Protein AF-0000000068965332 (afdb_homodimer)

Radius of gyration: 24.89 Å; Cα contacts (8 Å, |Δi|>4): 1443; chains: 2; bounding box: 61×66×58 Å

pLDDT: mean 93.75, std 7.75, range [52.09, 98.81]

Secondary structure (DSSP, 8-state):
--TT-EEEEEEE-SSEEEEEEEESSTT-EEEEEEEE--S-HHHHHHHHHHHHHHHT--EEEEEEEE-S-B---TTSTTTTBB-S-S-GGGTT-BHHHHHHHH-TTS-EEEEEHHHHHHHHHHHHSTTTTTT--EEEEEEESSSEEEEEEETTEE--SSS---GGG-B-PPPTT-TT------BTTTBSBHHHHHSHHHHHHHHTS-GGGGGGS-TTSTHHHHHHHHHHHHHHHHHHHT--S-EEEESSGGGSHHHHHHHHHHHHHHHTTSS---TT-EEE---SS-HHHHHHHHHHHHHHHHHH-/--TT-EEEEEEE-SSEEEEEEEESSTT-EEEEEEEE--S-HHHHHHHHHHHHHHHT--EEEEEEEE-S-B---TTSTTTTBB-S-S-GGGTT-BHHHHHHHH-TTS-EEEEEHHHHHHHHHHHTSTTTTTT--EEEEEEESSSEEEEEEETTEE--SSS---GGG-B-PPPTT-TT-----SBTTTBSBHHHHHSHHHHHHHHTS-GGGGGGS-TTSTHHHHHHHHHHHHHHHHHHHT--S-EEEESSGGGSHHHHHHHHHHHHHHHTTSS---TT-EEE---SS-HHHHHHHHHHHHHHHHHH-

InterPro domains:
  IPR000600 ROK family [PF00480] (8-293)
  IPR043129 ATPase, nucleotide binding domain [SSF53067] (5-298)
  IPR049874 ROK, conserved site [PS01125] (140-165)
  IPR051804 Carbohydrate Metabolism Regulated Kinase/Isomerase [PTHR42742] (5-301)

Nearest PDB structures (foldseek):
  1xc3-assembly1_A  TM=9.466E-01  e=2.696E-33  Bacillus subtilis
  5f7q-assembly1_J  TM=7.706E-01  e=1.498E-18  Listeria monocytogenes EGD-e
  5f7q-assembly1_C  TM=7.614E-01  e=4.930E-18  Listeria monocytogenes EGD-e
  2gup-assembly1_A-2  TM=7.702E-01  e=6.778E-17  Streptococcus pneumoniae TIGR4
  6q26-assembly2_D  TM=7.406E-01  e=1.983E-13  Staphylococcus aureus

Foldseek 3Di:
DPQAAKAWFWLAEPFKIKIFIAGNALQRTPDMDMDTDDLAPLVVVVVNVVVVVVVVHDHQAFFYAYAADAACPPPDPLHQFHDDDPSVNRHRHRPCVSVCVVVVRHQYFYDHLQQLLQLLCCDPWVVDPVPFQWEWEWEAEQFIDIWIGHNSHTDADSGHDPLQQAADDQDPVPPPPPQQFDPPVRRHRLRRCQHLNNLCVSVVHDSVCVVVPDPPDCSLLNNLLSLLRSVLVCCVPVNGLAYEYHYDSCVDPVNQVSVVVNNCVVCVPVDDHDPRRYYYIGRPVDSSSSSRSVSGVVSSVVVVD/DPQAAKAWFWLAEPFKIKIFIAGNALQRTPDMDIDTDDLAPLVVVVVNVVVVVVVVHDHQAFFYAHAADAACPPPDPLHQFHDDDPSVNRHRDRPCVSVCVVVVRHQYFYDHLQQLLQLLCCDPWVVDPVPFQWEKEWEAEQFIDIWIGHNSHTDADSGHDPLQQAADDADPVPPPPPQQFDPPVRRHRLRRCQHLNNLCVSVVHDSVCVVVPDPPDCSLLNNLLSLLRSVLVCCVPVNGLAYEYHYDSCVDPNNQVSVVVNNCVVCVPVDDHDPRRYYYIGRPVDSSSSSRSVSGVVSSVVVVD

Solvent-accessible surface area (backbone atoms only — not comparable to full-atom values): 30374 Å² total; per-residue (Å²): 121,63,74,73,45,29,31,27,15,30,22,38,42,85,58,43,29,35,34,36,37,19,44,58,37,48,81,41,62,78,47,70,48,76,46,67,43,57,73,38,54,67,61,39,53,45,52,45,51,52,50,49,61,70,68,71,57,74,52,60,11,33,5,34,7,23,61,67,49,49,36,72,46,80,89,42,94,51,39,40,15,27,38,82,51,91,51,73,57,42,43,62,36,44,52,47,61,56,50,40,71,76,35,78,88,37,40,68,24,74,45,38,29,38,30,20,19,12,50,26,30,42,64,70,21,76,25,41,93,63,83,58,43,21,22,33,20,35,34,26,31,79,44,35,44,35,7,42,22,43,78,74,34,66,53,58,35,68,36,58,40,46,44,22,61,32,55,46,56,72,69,68,94,36,87,70,61,70,73,60,43,64,33,90,71,62,22,48,12,39,26,9,55,50,6,43,51,23,46,18,58,76,70,71,48,58,60,87,50,53,85,70,56,58,88,80,43,68,65,48,52,52,34,9,39,48,52,5,48,50,49,36,38,44,44,27,46,53,11,42,63,32,36,30,40,32,54,69,59,53,68,40,80,66,33,56,60,33,19,49,52,35,21,50,62,64,45,44,74,74,63,92,72,63,87,74,32,67,40,66,66,61,47,86,88,32,43,38,50,34,4,3,21,42,36,6,54,49,27,40,53,60,68,73,99,120,62,74,74,44,28,31,28,16,30,21,38,43,86,60,42,29,36,34,34,37,19,43,56,36,47,81,43,62,79,45,72,49,76,48,66,42,55,72,39,54,66,60,38,52,47,52,45,51,53,50,48,60,70,69,72,56,73,54,59,11,32,5,34,7,24,62,66,47,49,35,74,45,79,88,42,94,52,40,40,16,26,39,80,49,90,52,70,59,44,44,62,37,47,52,47,61,55,53,40,71,77,35,77,87,39,40,68,24,73,45,39,30,37,30,21,20,14,50,26,31,40,65,70,23,77,25,40,92,63,82,60,44,22,22,32,20,36,35,27,31,78,45,33,45,34,7,42,22,43,78,73,33,68,54,57,37,66,35,58,39,46,43,21,62,32,55,46,56,72,69,68,93,34,86,68,61,71,73,59,43,63,34,89,68,63,22,47,12,39,26,10,53,48,6,43,52,22,48,18,58,75,69,71,47,58,60,88,53,51,83,71,56,59,87,82,43,67,64,47,53,53,32,10,38,47,52,5,50,50,49,35,39,45,44,27,46,53,12,43,62,32,37,31,38,32,52,68,58,53,67,40,81,66,33,57,60,34,19,50,52,34,21,51,63,64,45,45,75,74,63,91,72,63,88,75,35,68,39,65,64,63,47,86,88,34,42,36,48,31,3,2,21,42,36,6,53,50,27,40,53,59,67,77,100

Sequence (610 aa):
MPSEMAFGGIEAGGTTFVASLAVGDPTNVVDYKRFPTTSSPEETYQTALDWFAQTGKPIGALGIATFGPVCLNRASASYGQIGATPKKGWRQYNILSFLSSKLPNVPIGIDTDVNAAALAELQYGTGRGANLHSLAYITVGTGVGVGLCVDGKSLIGMSHAEAGHIRVPRHESDPKDTFQGVCPSHGDCVEGLASATAIAARLSIHESALPAVPDSDPVWDLVGYYLGQLCASICLMVSPERIVLGGGVPQRACLLASVEKHFVASINGYVDVPSGYIRKSALSVGPGVVGSQEVAYRAYHSKQGMPSEMAFGGIEAGGTTFVASLAVGDPTNVVDYKRFPTTSSPEETYQTALDWFAQTGKPIGALGIATFGPVCLNRASASYGQIGATPKKGWRQYNILSFLSSKLPNVPIGIDTDVNAAALAELQYGTGRGANLHSLAYITVGTGVGVGLCVDGKSLIGMSHAEAGHIRVPRHESDPKDTFQGVCPSHGDCVEGLASATAIAARLSIHESALPAVPDSDPVWDLVGYYLGQLCASICLMVSPERIVLGGGVPQRACLLASVEKHFVASINGYVDVPSGYIRKSALSVGPGVVGSQEVAYRAYHSKQG

Organism: Plasmodiophora brassicae (NCBI:txid37360)

Structure (mmCIF, N/CA/C/O backbone):
data_AF-0000000068965332-model_v1
#
loop_
_entity.id
_entity.type
_entity.pdbx_description
1 polymer fructokinase
#
loop_
_atom_site.group_PDB
_atom_site.id
_atom_site.type_symbol
_atom_site.label_atom_id
_atom_site.label_alt_id
_atom_site.label_comp_id
_atom_site.label_asym_id
_atom_site.label_entity_id
_atom_site.label_seq_id
_atom_site.pdbx_PDB_ins_code
_atom_site.Cartn_x
_atom_site.Cartn_y
_atom_site.Cartn_z
_atom_site.occupancy
_atom_site.B_iso_or_equiv
_atom_site.auth_seq_id
_atom_site.auth_comp_id
_atom_site.auth_asym_id
_atom_site.auth_atom_id
_atom_site.pdbx_PDB_model_num
ATOM 1 N N . MET A 1 1 ? -28 16 4.27 1 53.38 1 MET A N 1
ATOM 2 C CA . MET A 1 1 ? -27.859 16.547 5.617 1 53.38 1 MET A CA 1
ATOM 3 C C . MET A 1 1 ? -28.609 17.859 5.754 1 53.38 1 MET A C 1
ATOM 5 O O . MET A 1 1 ? -28.75 18.594 4.781 1 53.38 1 MET A O 1
ATOM 9 N N . PRO A 1 2 ? -29.219 17.969 6.938 1 63.5 2 PRO A N 1
ATOM 10 C CA . PRO A 1 2 ? -29.875 19.281 6.996 1 63.5 2 PRO A CA 1
ATOM 11 C C . PRO A 1 2 ? -28.906 20.438 6.762 1 63.5 2 PRO A C 1
ATOM 13 O O . PRO A 1 2 ? -27.766 20.406 7.23 1 63.5 2 PRO A O 1
ATOM 16 N N . SER A 1 3 ? -29.172 21.203 5.879 1 72.88 3 SER A N 1
ATOM 17 C CA . SER A 1 3 ? -28.375 22.328 5.395 1 72.88 3 SER A CA 1
ATOM 18 C C . SER A 1 3 ? -27.859 23.188 6.547 1 72.88 3 SER A C 1
ATOM 20 O O . SER A 1 3 ? -26.891 23.922 6.395 1 72.88 3 SER A O 1
ATOM 22 N N . GLU A 1 4 ? -28.281 22.734 7.777 1 83.88 4 GLU A N 1
ATOM 23 C CA . GLU A 1 4 ? -27.906 23.625 8.883 1 83.88 4 GLU A CA 1
ATOM 24 C C . GLU A 1 4 ? -27.125 22.859 9.953 1 83.88 4 GLU A C 1
ATOM 26 O O . GLU A 1 4 ? -26.703 23.453 10.953 1 83.88 4 GLU A O 1
ATOM 31 N N . MET A 1 5 ? -26.828 21.656 9.625 1 90.56 5 MET A N 1
ATOM 32 C CA . MET A 1 5 ? -26.172 20.875 10.656 1 90.56 5 MET A CA 1
ATOM 33 C C . MET A 1 5 ? -24.688 21.234 10.766 1 90.56 5 MET A C 1
ATOM 35 O O . MET A 1 5 ? -24.016 21.438 9.75 1 90.56 5 MET A O 1
ATOM 39 N N . ALA A 1 6 ? -24.219 21.359 12.023 1 95.69 6 ALA A N 1
ATOM 40 C CA . ALA A 1 6 ? -22.812 21.703 12.281 1 95.69 6 ALA A CA 1
ATOM 41 C C . ALA A 1 6 ? -22.016 20.453 12.633 1 95.69 6 ALA A C 1
ATOM 43 O O . ALA A 1 6 ? -22.5 19.578 13.344 1 95.69 6 ALA A O 1
ATOM 44 N N . PHE A 1 7 ? -20.812 20.406 12.109 1 97.44 7 PHE A N 1
ATOM 45 C CA . PHE A 1 7 ? -19.875 19.328 12.43 1 97.44 7 PHE A CA 1
ATOM 46 C C . PHE A 1 7 ? -18.594 19.891 13.062 1 97.44 7 PHE A C 1
ATOM 48 O O . PHE A 1 7 ? -18.109 20.953 12.664 1 97.44 7 PHE A O 1
ATOM 55 N N . GLY A 1 8 ? -18.141 19.25 14.047 1 98.44 8 GLY A N 1
ATOM 56 C CA . GLY A 1 8 ? -16.859 19.594 14.641 1 98.44 8 GLY A CA 1
ATOM 57 C C . GLY A 1 8 ? -15.703 18.766 14.094 1 98.44 8 GLY A C 1
ATOM 58 O O . GLY A 1 8 ? -15.859 17.578 13.812 1 98.44 8 GLY A O 1
ATOM 59 N N . GLY A 1 9 ? -14.609 19.406 13.859 1 98.69 9 GLY A N 1
ATOM 60 C CA . GLY A 1 9 ? -13.367 18.766 13.477 1 98.69 9 GLY A CA 1
ATOM 61 C C . GLY A 1 9 ? -12.203 19.141 14.359 1 98.69 9 GLY A C 1
ATOM 62 O O . GLY A 1 9 ? -12.094 20.281 14.805 1 98.69 9 GLY A O 1
ATOM 63 N N . ILE A 1 10 ? -11.336 18.203 14.664 1 98.75 10 ILE A N 1
ATOM 64 C CA . ILE A 1 10 ? -10.102 18.469 15.383 1 98.75 10 ILE A CA 1
ATOM 65 C C . ILE A 1 10 ? -8.914 17.922 14.594 1 98.75 10 ILE A C 1
ATOM 67 O O . ILE A 1 10 ? -8.766 16.719 14.438 1 98.75 10 ILE A O 1
ATOM 71 N N . GLU A 1 11 ? -8.156 18.734 14.016 1 97.81 11 GLU A N 1
ATOM 72 C CA . GLU A 1 11 ? -6.82 18.375 13.562 1 97.81 11 GLU A CA 1
ATOM 73 C C . GLU A 1 11 ? -5.828 18.359 14.719 1 97.81 11 GLU A C 1
ATOM 75 O O . GLU A 1 11 ? -5.445 19.422 15.234 1 97.81 11 GLU A O 1
ATOM 80 N N . ALA A 1 12 ? -5.41 17.219 15.078 1 96.38 12 ALA A N 1
ATOM 81 C CA . ALA A 1 12 ? -4.559 17.016 16.25 1 96.38 12 ALA A CA 1
ATOM 82 C C . ALA A 1 12 ? -3.1 16.844 15.836 1 96.38 12 ALA A C 1
ATOM 84 O O . ALA A 1 12 ? -2.621 15.719 15.68 1 96.38 12 ALA A O 1
ATOM 85 N N . GLY A 1 13 ? -2.406 17.969 15.773 1 91.06 13 GLY A N 1
ATOM 86 C CA . GLY A 1 13 ? -0.986 17.953 15.469 1 91.06 13 GLY A CA 1
ATOM 87 C C . GLY A 1 13 ? -0.11 17.797 16.688 1 91.06 13 GLY A C 1
ATOM 88 O O . GLY A 1 13 ? -0.572 17.984 17.828 1 91.06 13 GLY A O 1
ATOM 89 N N . GLY A 1 14 ? 1.096 17.453 16.453 1 83.94 14 GLY A N 1
ATOM 90 C CA . GLY A 1 14 ? 2.025 17.281 17.547 1 83.94 14 GLY A CA 1
ATOM 91 C C . GLY A 1 14 ? 2.324 18.562 18.297 1 83.94 14 GLY A C 1
ATOM 92 O O . GLY A 1 14 ? 2.619 18.547 19.484 1 83.94 14 GLY A O 1
ATOM 93 N N . THR A 1 15 ? 2.236 19.688 17.656 1 84.44 15 THR A N 1
ATOM 94 C CA . THR A 1 15 ? 2.582 20.969 18.25 1 84.44 15 THR A CA 1
ATOM 95 C C . THR A 1 15 ? 1.342 21.844 18.391 1 84.44 15 THR A C 1
ATOM 97 O O . THR A 1 15 ? 1.216 22.594 19.359 1 84.44 15 THR A O 1
ATOM 100 N N . THR A 1 16 ? 0.527 21.734 17.422 1 91.38 16 THR A N 1
ATOM 101 C CA . THR A 1 16 ? -0.641 22.609 17.375 1 91.38 16 THR A CA 1
ATOM 102 C C . THR A 1 16 ? -1.904 21.812 17.078 1 91.38 16 THR A C 1
ATOM 104 O O . THR A 1 16 ? -1.884 20.891 16.25 1 91.38 16 THR A O 1
ATOM 107 N N . PHE A 1 17 ? -2.98 22.188 17.766 1 97.12 17 PHE A N 1
ATOM 108 C CA . PHE A 1 17 ? -4.32 21.688 17.469 1 97.12 17 PHE A CA 1
ATOM 109 C C . PHE A 1 17 ? -5.141 22.75 16.734 1 97.12 17 PHE A C 1
ATOM 111 O O . PHE A 1 17 ? -4.926 23.953 16.922 1 97.12 17 PHE A O 1
ATOM 118 N N . VAL A 1 18 ? -6.016 22.266 15.883 1 97.81 18 VAL A N 1
ATOM 119 C CA . VAL A 1 18 ? -7.027 23.141 15.281 1 97.81 18 VAL A CA 1
ATOM 120 C C . VAL A 1 18 ? -8.414 22.531 15.484 1 97.81 18 VAL A C 1
ATOM 122 O O . VAL A 1 18 ? -8.695 21.438 14.992 1 97.81 18 VAL A O 1
ATOM 125 N N . ALA A 1 19 ? -9.258 23.219 16.234 1 98.62 19 ALA A N 1
ATOM 126 C CA . ALA A 1 19 ? -10.68 22.891 16.297 1 98.62 19 ALA A CA 1
ATOM 127 C C . ALA A 1 19 ? -11.484 23.719 15.297 1 98.62 19 ALA A C 1
ATOM 129 O O . ALA A 1 19 ? -11.273 24.938 15.172 1 98.62 19 ALA A O 1
ATOM 130 N N . SER A 1 20 ? -12.336 23.047 14.547 1 98.38 20 SER A N 1
ATOM 131 C CA . SER A 1 20 ? -13.055 23.75 13.5 1 98.38 20 SER A CA 1
ATOM 132 C C . SER A 1 20 ? -14.531 23.359 13.469 1 98.38 20 SER A C 1
ATOM 134 O O . SER A 1 20 ? -14.891 22.266 13.898 1 98.38 20 SER A O 1
ATOM 136 N N . LEU A 1 21 ? -15.352 24.312 13.039 1 98.06 21 LEU A N 1
ATOM 137 C CA . LEU A 1 21 ? -16.781 24.109 12.852 1 98.06 21 LEU A CA 1
ATOM 138 C C . LEU A 1 21 ? -17.172 24.281 11.383 1 98.06 21 LEU A C 1
ATOM 140 O O . LEU A 1 21 ? -16.875 25.312 10.773 1 98.06 21 LEU A O 1
ATOM 144 N N . ALA A 1 22 ? -17.703 23.219 10.82 1 97.12 22 ALA A N 1
ATOM 145 C CA . ALA A 1 22 ? -18.25 23.297 9.461 1 97.12 22 ALA A CA 1
ATOM 146 C C . ALA A 1 22 ? -19.766 23.125 9.469 1 97.12 22 ALA A C 1
ATOM 148 O O . ALA A 1 22 ? -20.312 22.422 10.32 1 97.12 22 ALA A O 1
ATOM 149 N N . VAL A 1 23 ? -20.422 23.797 8.461 1 95.94 23 VAL A N 1
ATOM 150 C CA . VAL A 1 23 ? -21.875 23.734 8.398 1 95.94 23 VAL A CA 1
ATOM 151 C C . VAL A 1 23 ? -22.312 23.203 7.043 1 95.94 23 VAL A C 1
ATOM 153 O O . VAL A 1 23 ? -21.906 23.719 6 1 95.94 23 VAL A O 1
ATOM 156 N N . GLY A 1 24 ? -23.047 22.188 6.996 1 91.12 24 GLY A N 1
ATOM 157 C CA . GLY A 1 24 ? -23.656 21.641 5.797 1 91.12 24 GLY A CA 1
ATOM 158 C C . GLY A 1 24 ? -22.688 20.812 4.973 1 91.12 24 GLY A C 1
ATOM 159 O O . GLY A 1 24 ? -23.062 19.75 4.461 1 91.12 24 GLY A O 1
ATOM 160 N N . ASP A 1 25 ? -21.422 21.312 4.879 1 91.81 25 ASP A N 1
ATOM 161 C CA . ASP A 1 25 ? -20.391 20.719 4.023 1 91.81 25 ASP A CA 1
ATOM 162 C C . ASP A 1 25 ? -19.031 20.766 4.695 1 91.81 25 ASP A C 1
ATOM 164 O O . ASP A 1 25 ? -18.672 21.766 5.332 1 91.81 25 ASP A O 1
ATOM 168 N N . PRO A 1 26 ? -18.359 19.688 4.625 1 95 26 PRO A N 1
ATOM 169 C CA . PRO A 1 26 ? -17.047 19.641 5.293 1 95 26 PRO A CA 1
ATOM 170 C C . PRO A 1 26 ? -16.141 20.797 4.871 1 95 26 PRO A C 1
ATOM 172 O O . PRO A 1 26 ? -15.234 21.172 5.621 1 95 26 PRO A O 1
ATOM 175 N N . THR A 1 27 ? -16.359 21.328 3.689 1 95.12 27 THR A N 1
ATOM 176 C CA . THR A 1 27 ? -15.492 22.391 3.189 1 95.12 27 THR A CA 1
ATOM 177 C C . THR A 1 27 ? -15.977 23.75 3.664 1 95.12 27 THR A C 1
ATOM 179 O O . THR A 1 27 ? -15.266 24.75 3.539 1 95.12 27 THR A O 1
ATOM 182 N N . ASN A 1 28 ? -17.203 23.859 4.133 1 95.19 28 ASN A N 1
ATOM 183 C CA . ASN A 1 28 ? -17.766 25.109 4.633 1 95.19 28 ASN A CA 1
ATOM 184 C C . ASN A 1 28 ? -17.406 25.344 6.102 1 95.19 28 ASN A C 1
ATOM 186 O O . ASN A 1 28 ? -18.297 25.344 6.961 1 95.19 28 ASN A O 1
ATOM 190 N N . VAL A 1 29 ? -16.109 25.609 6.367 1 96.69 29 VAL A N 1
ATOM 191 C CA . VAL A 1 29 ? -15.633 25.875 7.715 1 96.69 29 VAL A CA 1
ATOM 192 C C . VAL A 1 29 ? -15.977 27.312 8.102 1 96.69 29 VAL A C 1
ATOM 194 O O . VAL A 1 29 ? -15.445 28.266 7.527 1 96.69 29 VAL A O 1
ATOM 197 N N . VAL A 1 30 ? -16.797 27.484 9.102 1 96.44 30 VAL A N 1
ATOM 198 C CA . VAL A 1 30 ? -17.344 28.797 9.414 1 96.44 30 VAL A CA 1
ATOM 199 C C . VAL A 1 30 ? -16.578 29.406 10.594 1 96.44 30 VAL A C 1
ATOM 201 O O . VAL A 1 30 ? -16.641 30.625 10.828 1 96.44 30 VAL A O 1
ATOM 204 N N . ASP A 1 31 ? -15.891 28.609 11.375 1 96.75 31 ASP A N 1
ATOM 205 C CA . ASP A 1 31 ? -15.094 29.078 12.5 1 96.75 31 ASP A CA 1
ATOM 206 C C . ASP A 1 31 ? -14.039 28.047 12.891 1 96.75 31 ASP A C 1
ATOM 208 O O . ASP A 1 31 ? -14.172 26.859 12.578 1 96.75 31 ASP A O 1
ATOM 212 N N . TYR A 1 32 ? -12.938 28.516 13.461 1 97.5 32 TYR A N 1
ATOM 213 C CA . TYR A 1 32 ? -11.898 27.609 13.953 1 97.5 32 TYR A CA 1
ATOM 214 C C . TYR A 1 32 ? -11.062 28.281 15.039 1 97.5 32 TYR A C 1
ATOM 216 O O . TYR A 1 32 ? -11.109 29.5 15.203 1 97.5 32 TYR A O 1
ATOM 224 N N . LYS A 1 33 ? -10.383 27.469 15.797 1 97.94 33 LYS A N 1
ATOM 225 C CA . LYS A 1 33 ? -9.445 27.906 16.828 1 97.94 33 LYS A CA 1
ATOM 226 C C . LYS A 1 33 ? -8.156 27.078 16.781 1 97.94 33 LYS A C 1
ATOM 228 O O . LYS A 1 33 ? -8.203 25.859 16.688 1 97.94 33 LYS A O 1
ATOM 233 N N . ARG A 1 34 ? -7.059 27.766 16.812 1 97.25 34 ARG A N 1
ATOM 234 C CA . ARG A 1 34 ? -5.742 27.141 16.922 1 97.25 34 ARG A CA 1
ATOM 235 C C . ARG A 1 34 ? -5.195 27.281 18.344 1 97.25 34 ARG A C 1
ATOM 237 O O . ARG A 1 34 ? -5.316 28.359 18.953 1 97.25 34 ARG A O 1
ATOM 244 N N . PHE A 1 35 ? -4.676 26.297 18.891 1 97.25 35 PHE A N 1
ATOM 245 C CA . PHE A 1 35 ? -4.086 26.344 20.219 1 97.25 35 PHE A CA 1
ATOM 246 C C . PHE A 1 35 ? -3.002 25.281 20.359 1 97.25 35 PHE A C 1
ATOM 248 O O . PHE A 1 35 ? -2.975 24.297 19.609 1 97.25 35 PHE A O 1
ATOM 255 N N . PRO A 1 36 ? -2.061 25.391 21.25 1 95.75 36 PRO A N 1
ATOM 256 C CA . PRO A 1 36 ? -0.92 24.484 21.359 1 95.75 36 PRO A CA 1
ATOM 257 C C . PRO A 1 36 ? -1.312 23.109 21.906 1 95.75 36 PRO A C 1
ATOM 259 O O . PRO A 1 36 ? -2.219 23 22.734 1 95.75 36 PRO A O 1
ATOM 262 N N . THR A 1 37 ? -0.682 22.109 21.328 1 92.62 37 THR A N 1
ATOM 263 C CA . THR A 1 37 ? -0.719 20.797 21.969 1 92.62 37 THR A CA 1
ATOM 264 C C . THR A 1 37 ? 0.026 20.844 23.297 1 92.62 37 THR A C 1
ATOM 266 O O . THR A 1 37 ? 1.226 21.125 23.344 1 92.62 37 THR A O 1
ATOM 269 N N . THR A 1 38 ? -0.632 20.516 24.359 1 94.12 38 THR A N 1
ATOM 270 C CA . THR A 1 38 ? 0.013 20.531 25.672 1 94.12 38 THR A CA 1
ATOM 271 C C . THR A 1 38 ? 0.545 19.141 26.031 1 94.12 38 THR A C 1
ATOM 273 O O . THR A 1 38 ? 0.433 18.203 25.234 1 94.12 38 THR A O 1
ATOM 276 N N . SER A 1 39 ? 1.153 19.078 27.203 1 92.81 39 SER A N 1
ATOM 277 C CA . SER A 1 39 ? 1.678 17.797 27.672 1 92.81 39 SER A CA 1
ATOM 278 C C . SER A 1 39 ? 0.555 16.875 28.125 1 92.81 39 SER A C 1
ATOM 280 O O . SER A 1 39 ? 0.768 15.672 28.312 1 92.81 39 SER A O 1
ATOM 282 N N . SER A 1 40 ? -0.619 17.359 28.25 1 95.19 40 SER A N 1
ATOM 283 C CA . SER A 1 40 ? -1.78 16.609 28.719 1 95.19 40 SER A CA 1
ATOM 284 C C . SER A 1 40 ? -2.826 16.484 27.609 1 95.19 40 SER A C 1
ATOM 286 O O . SER A 1 40 ? -3.447 17.469 27.219 1 95.19 40 SER A O 1
ATOM 288 N N . PRO A 1 41 ? -3.033 15.266 27.156 1 96.81 41 PRO A N 1
ATOM 289 C CA . PRO A 1 41 ? -4.094 15.086 26.172 1 96.81 41 PRO A CA 1
ATOM 290 C C . PRO A 1 41 ? -5.449 15.602 26.656 1 96.81 41 PRO A C 1
ATOM 292 O O . PRO A 1 41 ? -6.18 16.234 25.891 1 96.81 41 PRO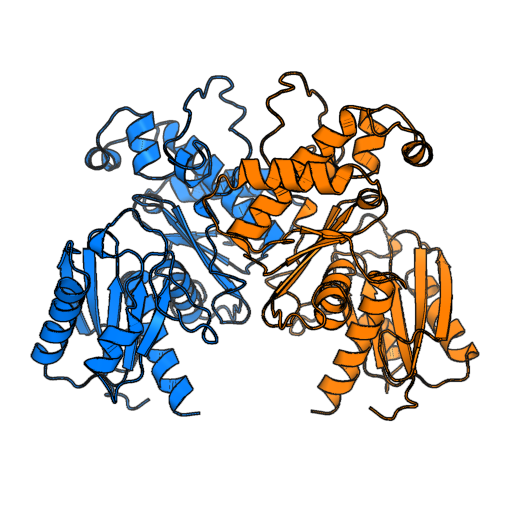 A O 1
ATOM 295 N N . GLU A 1 42 ? -5.75 15.328 27.922 1 96.94 42 GLU A N 1
ATOM 296 C CA . GLU A 1 42 ? -7.027 15.75 28.484 1 96.94 42 GLU A CA 1
ATOM 297 C C . GLU A 1 42 ? -7.184 17.266 28.406 1 96.94 42 GLU A C 1
ATOM 299 O O . GLU A 1 42 ? -8.227 17.766 28 1 96.94 42 GLU A O 1
ATOM 304 N N . GLU A 1 43 ? -6.117 17.922 28.828 1 97.38 43 GLU A N 1
ATOM 305 C CA . GLU A 1 43 ? -6.141 19.375 28.797 1 97.38 43 GLU A CA 1
ATOM 306 C C . GLU A 1 43 ? -6.32 19.891 27.375 1 97.38 43 GLU A C 1
ATOM 308 O O . GLU A 1 43 ? -7.102 20.828 27.141 1 97.38 43 GLU A O 1
ATOM 313 N N . THR A 1 44 ? -5.629 19.344 26.453 1 97.75 44 THR A N 1
ATOM 314 C CA . THR A 1 44 ? -5.676 19.797 25.078 1 97.75 44 THR A CA 1
ATOM 315 C C . THR A 1 44 ? -7.062 19.578 24.484 1 97.75 44 THR A C 1
ATOM 317 O O . THR A 1 44 ? -7.648 20.484 23.891 1 97.75 44 THR A O 1
ATOM 320 N N . TYR A 1 45 ? -7.617 18.391 24.672 1 98.19 45 TYR A N 1
ATOM 321 C CA . TYR A 1 45 ? -8.922 18.078 24.094 1 98.19 45 TYR A CA 1
ATOM 322 C C . TYR A 1 45 ? -10.023 18.859 24.797 1 98.19 45 TYR A C 1
ATOM 324 O O . TYR A 1 45 ? -11.023 19.234 24.188 1 98.19 45 TYR A O 1
ATOM 332 N N . GLN A 1 46 ? -9.852 19.047 26.125 1 98.19 46 GLN A N 1
ATOM 333 C CA . GLN A 1 46 ? -10.836 19.859 26.828 1 98.19 46 GLN A CA 1
ATOM 334 C C . GLN A 1 46 ? -10.898 21.281 26.281 1 98.19 46 GLN A C 1
ATOM 336 O O . GLN A 1 46 ? -11.969 21.875 26.234 1 98.19 46 GLN A O 1
ATOM 341 N N . THR A 1 47 ? -9.734 21.812 25.922 1 98.44 47 THR A N 1
ATOM 342 C CA . THR A 1 47 ? -9.695 23.141 25.297 1 98.44 47 THR A CA 1
ATOM 343 C C . THR A 1 47 ? -10.562 23.172 24.047 1 98.44 47 THR A C 1
ATOM 345 O O . THR A 1 47 ? -11.305 24.125 23.828 1 98.44 47 THR A O 1
ATOM 348 N N . ALA A 1 48 ? -10.484 22.172 23.234 1 98.5 48 ALA A N 1
ATOM 349 C CA . ALA A 1 48 ? -11.305 22.078 22.031 1 98.5 48 ALA A CA 1
ATOM 350 C C . ALA A 1 48 ? -12.781 22 22.375 1 98.5 48 ALA A C 1
ATOM 352 O O . ALA A 1 48 ? -13.609 22.688 21.781 1 98.5 48 ALA A O 1
ATOM 353 N N . LEU A 1 49 ? -13.102 21.156 23.344 1 98.12 49 LEU A N 1
ATOM 354 C CA . LEU A 1 49 ? -14.492 20.969 23.75 1 98.12 49 LEU A CA 1
ATOM 355 C C . LEU A 1 49 ? -15.086 22.266 24.297 1 98.12 49 LEU A C 1
ATOM 357 O O . LEU A 1 49 ? -16.234 22.594 23.984 1 98.12 49 LEU A O 1
ATOM 361 N N . ASP A 1 50 ? -14.289 22.906 25.094 1 98.25 50 ASP A N 1
ATOM 362 C CA . ASP A 1 50 ? -14.727 24.203 25.609 1 98.25 50 ASP A CA 1
ATOM 363 C C . ASP A 1 50 ? -15.008 25.188 24.484 1 98.25 50 ASP A C 1
ATOM 365 O O . ASP A 1 50 ? -15.984 25.938 24.531 1 98.25 50 ASP A O 1
ATOM 369 N N . TRP A 1 51 ? -14.164 25.203 23.531 1 98.44 51 TRP A N 1
ATOM 370 C CA . TRP A 1 51 ? -14.352 26.094 22.391 1 98.44 51 TRP A CA 1
ATOM 371 C C . TRP A 1 51 ? -15.641 25.75 21.641 1 98.44 51 TRP A C 1
ATOM 373 O O . TRP A 1 51 ? -16.406 26.641 21.281 1 98.44 51 TRP A O 1
ATOM 383 N N . PHE A 1 52 ? -15.852 24.469 21.375 1 97.62 52 PHE A N 1
ATOM 384 C CA . PHE A 1 52 ? -17.078 24.047 20.703 1 97.62 52 PHE A CA 1
ATOM 385 C C . PHE A 1 52 ? -18.297 24.531 21.484 1 97.62 52 PHE A C 1
ATOM 387 O O . PHE A 1 52 ? -19.281 24.984 20.891 1 97.62 52 PHE A O 1
ATOM 394 N N . ALA A 1 53 ? -18.25 24.391 22.781 1 96.38 53 ALA A N 1
ATOM 395 C CA . ALA A 1 53 ? -19.359 24.812 23.625 1 96.38 53 ALA A CA 1
ATOM 396 C C . ALA A 1 53 ? -19.594 26.328 23.5 1 96.38 53 ALA A C 1
ATOM 398 O O . ALA A 1 53 ? -20.75 26.781 23.5 1 96.38 53 ALA A O 1
ATOM 399 N N . GLN A 1 54 ? -18.562 27.031 23.375 1 96.88 54 GLN A N 1
ATOM 400 C CA . GLN A 1 54 ? -18.625 28.484 23.312 1 96.88 54 GLN A CA 1
ATOM 401 C C . GLN A 1 54 ? -19.25 28.953 22 1 96.88 54 GLN A C 1
ATOM 403 O O . GLN A 1 54 ? -19.766 30.078 21.906 1 96.88 54 GLN A O 1
ATOM 408 N N . THR A 1 55 ? -19.172 28.141 20.969 1 93.81 55 THR A N 1
ATOM 409 C CA . THR A 1 55 ? -19.719 28.516 19.672 1 93.81 55 THR A CA 1
ATOM 410 C C . THR A 1 55 ? -21.25 28.594 19.734 1 93.81 55 THR A C 1
ATOM 412 O O . THR A 1 55 ? -21.875 29.234 18.906 1 93.81 55 THR A O 1
ATOM 415 N N . GLY A 1 56 ? -21.859 27.844 20.625 1 91.38 56 GLY A N 1
ATOM 416 C CA . GLY A 1 56 ? -23.312 27.828 20.781 1 91.38 56 GLY A CA 1
ATOM 417 C C . GLY A 1 56 ? -24.016 26.969 19.75 1 91.38 56 GLY A C 1
ATOM 418 O O . GLY A 1 56 ? -25.234 26.938 19.672 1 91.38 56 GLY A O 1
ATOM 419 N N . LYS A 1 57 ? -23.281 26.312 18.938 1 91.25 57 LYS A N 1
ATOM 420 C CA . LYS A 1 57 ? -23.844 25.438 17.906 1 91.25 57 LYS A CA 1
ATOM 421 C C . LYS A 1 57 ? -23.609 23.969 18.266 1 91.25 57 LYS A C 1
ATOM 423 O O . LYS A 1 57 ? -22.469 23.516 18.344 1 91.25 57 LYS A O 1
ATOM 428 N N . PRO A 1 58 ? -24.734 23.297 18.422 1 92.31 58 PRO A N 1
ATOM 429 C CA . PRO A 1 58 ? -24.531 21.859 18.672 1 92.31 58 PRO A CA 1
ATOM 430 C C . PRO A 1 58 ? -23.922 21.125 17.484 1 92.31 58 PRO A C 1
ATOM 432 O O . PRO A 1 58 ? -24.359 21.312 16.344 1 92.31 58 PRO A O 1
ATOM 435 N N . ILE A 1 59 ? -22.938 20.344 17.75 1 95.69 59 ILE A N 1
ATOM 436 C CA . ILE A 1 59 ? -22.312 19.594 16.672 1 95.69 59 ILE A CA 1
ATOM 437 C C . ILE A 1 59 ? -23 18.25 16.5 1 95.69 59 ILE A C 1
ATOM 439 O O . ILE A 1 59 ? -23.312 17.562 17.484 1 95.69 59 ILE A O 1
ATOM 443 N N . GLY A 1 60 ? -23.25 17.891 15.227 1 95.69 60 GLY A N 1
ATOM 444 C CA . GLY A 1 60 ? -23.922 16.641 14.906 1 95.69 60 GLY A CA 1
ATOM 445 C C . GLY A 1 60 ? -22.984 15.438 14.953 1 95.69 60 GLY A C 1
ATOM 446 O O . GLY A 1 60 ? -23.422 14.305 15.148 1 95.69 60 GLY A O 1
ATOM 447 N N . ALA A 1 61 ? -21.703 15.672 14.766 1 98.12 61 ALA A N 1
ATOM 448 C CA . ALA A 1 61 ? -20.625 14.688 14.844 1 98.12 61 ALA A CA 1
ATOM 449 C C . ALA A 1 61 ? -19.266 15.352 15.023 1 98.12 61 ALA A C 1
ATOM 451 O O . ALA A 1 61 ? -19.125 16.562 14.805 1 98.12 61 ALA A O 1
ATOM 452 N N . LEU A 1 62 ? -18.375 14.625 15.523 1 98.62 62 LEU A N 1
ATOM 453 C CA . LEU A 1 62 ? -17 15.094 15.727 1 98.62 62 LEU A CA 1
ATOM 454 C C . LEU A 1 62 ? -16 14.203 14.992 1 98.62 62 LEU A C 1
ATOM 456 O O . LEU A 1 62 ? -16.094 12.977 15.055 1 98.62 62 LEU A O 1
ATOM 460 N N . GLY A 1 63 ? -15.156 14.82 14.219 1 98.75 63 GLY A N 1
ATOM 461 C CA . GLY A 1 63 ? -14.086 14.102 13.539 1 98.75 63 GLY A CA 1
ATOM 462 C C . GLY A 1 63 ? -12.703 14.461 14.055 1 98.75 63 GLY A C 1
ATOM 463 O O . GLY A 1 63 ? -12.383 15.641 14.203 1 98.75 63 GLY A O 1
ATOM 464 N N . ILE A 1 64 ? -11.906 13.445 14.328 1 98.69 64 ILE A N 1
ATOM 465 C CA . ILE A 1 64 ? -10.539 13.641 14.82 1 98.69 64 ILE A CA 1
ATOM 466 C C . ILE A 1 64 ? -9.539 13.172 13.766 1 98.69 64 ILE A C 1
ATOM 468 O O . ILE A 1 64 ? -9.562 12.008 13.359 1 98.69 64 ILE A O 1
ATOM 472 N N . ALA A 1 65 ? -8.742 14 13.305 1 98.31 65 ALA A N 1
ATOM 473 C CA . ALA A 1 65 ? -7.57 13.711 12.484 1 98.31 65 ALA A CA 1
ATOM 474 C C . ALA A 1 65 ? -6.281 13.906 13.281 1 98.31 65 ALA A C 1
ATOM 476 O O . ALA A 1 65 ? -5.848 15.039 13.5 1 98.31 65 ALA A O 1
ATOM 477 N N . THR A 1 66 ? -5.656 12.844 13.672 1 96.88 66 THR A N 1
ATOM 478 C CA . THR A 1 66 ? -4.652 12.961 14.719 1 96.88 66 THR A CA 1
ATOM 479 C C . THR A 1 66 ? -3.303 12.438 14.242 1 96.88 66 THR A C 1
ATOM 481 O O . THR A 1 66 ? -3.236 11.633 13.312 1 96.88 66 THR A O 1
ATOM 484 N N . PHE A 1 67 ? -2.289 12.945 14.891 1 91.38 67 PHE A N 1
ATOM 485 C CA . PHE A 1 67 ? -0.974 12.352 14.695 1 91.38 67 PHE A CA 1
ATOM 486 C C . PHE A 1 67 ? -0.956 10.906 15.172 1 91.38 67 PHE A C 1
ATOM 488 O O . PHE A 1 67 ? -1.795 10.5 15.984 1 91.38 67 PHE A O 1
ATOM 495 N N . GLY A 1 68 ? -0.025 10.172 14.594 1 84.94 68 GLY A N 1
ATOM 496 C CA . GLY A 1 68 ? 0.085 8.773 14.969 1 84.94 68 GLY A CA 1
ATOM 497 C C . GLY A 1 68 ? 1.328 8.469 15.781 1 84.94 68 GLY A C 1
ATOM 498 O O . GLY A 1 68 ? 2.057 9.383 16.188 1 84.94 68 GLY A O 1
ATOM 499 N N . PRO A 1 69 ? 1.412 7.266 15.992 1 90.44 69 PRO A N 1
ATOM 500 C CA . PRO A 1 69 ? 0.502 6.195 15.57 1 90.44 69 PRO A CA 1
ATOM 501 C C . PRO A 1 69 ? -0.754 6.117 16.438 1 90.44 69 PRO A C 1
ATOM 503 O O . PRO A 1 69 ? -0.697 6.383 17.641 1 90.44 69 PRO A O 1
ATOM 506 N N . VAL A 1 70 ? -1.891 5.797 15.828 1 95.38 70 VAL A N 1
ATOM 507 C CA . VAL A 1 70 ? -3.158 5.605 16.531 1 95.38 70 VAL A CA 1
ATOM 508 C C . VAL A 1 70 ? -3.801 4.293 16.078 1 95.38 70 VAL A C 1
ATOM 510 O O . VAL A 1 70 ? -3.695 3.912 14.906 1 95.38 70 VAL A O 1
ATOM 513 N N . CYS A 1 71 ? -4.402 3.588 17.016 1 95.56 71 CYS A N 1
ATOM 514 C CA . CYS A 1 71 ? -5.09 2.346 16.672 1 95.56 71 CYS A CA 1
ATOM 515 C C . CYS A 1 71 ? -6.402 2.627 15.961 1 95.56 71 CYS A C 1
ATOM 517 O O . CYS A 1 71 ? -7.328 3.188 16.547 1 95.56 71 CYS A O 1
ATOM 519 N N . LEU A 1 72 ? -6.488 2.188 14.734 1 95.75 72 LEU A N 1
ATOM 520 C CA . LEU A 1 72 ? -7.668 2.471 13.93 1 95.75 72 LEU A CA 1
ATOM 521 C C . LEU A 1 72 ? -8.469 1.197 13.672 1 95.75 72 LEU A C 1
ATOM 523 O O . LEU A 1 72 ? -9.445 1.216 12.922 1 95.75 72 LEU A O 1
ATOM 527 N N . ASN A 1 73 ? -7.977 0.133 14.266 1 90.19 73 ASN A N 1
ATOM 528 C CA . ASN A 1 73 ? -8.734 -1.112 14.188 1 90.19 73 ASN A CA 1
ATOM 529 C C . ASN A 1 73 ? -9.977 -1.075 15.07 1 90.19 73 ASN A C 1
ATOM 531 O O . ASN A 1 73 ? -9.867 -1.169 16.297 1 90.19 73 ASN A O 1
ATOM 535 N N . ARG A 1 74 ? -11.156 -1.047 14.492 1 89.38 74 ARG A N 1
ATOM 536 C CA . ARG A 1 74 ? -12.414 -0.862 15.211 1 89.38 74 ARG A CA 1
ATOM 537 C C . ARG A 1 74 ? -12.719 -2.062 16.094 1 89.38 74 ARG A C 1
ATOM 539 O O . ARG A 1 74 ? -13.477 -1.949 17.062 1 89.38 74 ARG A O 1
ATOM 546 N N . ALA A 1 75 ? -12.141 -3.203 15.727 1 86.94 75 ALA A N 1
ATOM 547 C CA . ALA A 1 75 ? -12.406 -4.422 16.484 1 86.94 75 ALA A CA 1
ATOM 548 C C . ALA A 1 75 ? -11.5 -4.516 17.719 1 86.94 75 ALA A C 1
ATOM 550 O O . ALA A 1 75 ? -11.727 -5.34 18.609 1 86.94 75 ALA A O 1
ATOM 551 N N . SER A 1 76 ? -10.562 -3.633 17.766 1 90.94 76 SER A N 1
ATOM 552 C CA . SER A 1 76 ? -9.602 -3.666 18.859 1 90.94 76 SER A CA 1
ATOM 553 C C . SER A 1 76 ? -10.117 -2.904 20.078 1 90.94 76 SER A C 1
ATOM 555 O O . SER A 1 76 ? -10.742 -1.851 19.938 1 90.94 76 SER A O 1
ATOM 557 N N . ALA A 1 77 ? -9.766 -3.365 21.219 1 92.75 77 ALA A N 1
ATOM 558 C CA . ALA A 1 77 ? -10.094 -2.658 22.453 1 92.75 77 ALA A CA 1
ATOM 559 C C . ALA A 1 77 ? -9.336 -1.34 22.562 1 92.75 77 ALA A C 1
ATOM 561 O O . ALA A 1 77 ? -9.727 -0.441 23.312 1 92.75 77 ALA A O 1
ATOM 562 N N . SER A 1 78 ? -8.297 -1.281 21.734 1 94.38 78 SER A N 1
ATOM 563 C CA . SER A 1 78 ? -7.449 -0.095 21.781 1 94.38 78 SER A CA 1
ATOM 564 C C . SER A 1 78 ? -7.82 0.891 20.672 1 94.38 78 SER A C 1
ATOM 566 O O . SER A 1 78 ? -7.086 1.846 20.406 1 94.38 78 SER A O 1
ATOM 568 N N . TYR A 1 79 ? -8.969 0.647 20.031 1 95.31 79 TYR A N 1
ATOM 569 C CA . TYR A 1 79 ? -9.414 1.564 19 1 95.31 79 TYR A CA 1
ATOM 570 C C . TYR A 1 79 ? -9.438 3 19.5 1 95.31 79 TYR A C 1
ATOM 572 O O . TYR A 1 79 ? -10.062 3.293 20.531 1 95.31 79 TYR A O 1
ATOM 580 N N . GLY A 1 80 ? -8.672 3.893 18.812 1 96.88 80 GLY A N 1
ATOM 581 C CA . GLY A 1 80 ? -8.633 5.305 19.156 1 96.88 80 GLY A CA 1
ATOM 582 C C . GLY A 1 80 ? -7.512 5.656 20.125 1 96.88 80 GLY A C 1
ATOM 583 O O . GLY A 1 80 ? -7.332 6.824 20.469 1 96.88 80 GLY A O 1
ATOM 584 N N . GLN A 1 81 ? -6.715 4.672 20.453 1 96.31 81 GLN A N 1
ATOM 585 C CA . GLN A 1 81 ? -5.637 4.863 21.422 1 96.31 81 GLN A CA 1
ATOM 586 C C . GLN A 1 81 ? -4.332 5.227 20.719 1 96.31 81 GLN A C 1
ATOM 588 O O . GLN A 1 81 ? -3.969 4.613 19.719 1 96.31 81 GLN A O 1
ATOM 593 N N . ILE A 1 82 ? -3.697 6.238 21.25 1 94.5 82 ILE A N 1
ATOM 594 C CA . ILE A 1 82 ? -2.365 6.59 20.781 1 94.5 82 ILE A CA 1
ATOM 595 C C . ILE A 1 82 ? -1.369 5.5 21.172 1 94.5 82 ILE A C 1
ATOM 597 O O . ILE A 1 82 ? -1.412 4.988 22.281 1 94.5 82 ILE A O 1
ATOM 601 N N . GLY A 1 83 ? -0.572 5.137 20.172 1 90.62 83 GLY A N 1
ATOM 602 C CA . GLY A 1 83 ? 0.447 4.137 20.453 1 90.62 83 GLY A CA 1
ATOM 603 C C . GLY A 1 83 ? 1.74 4.73 20.969 1 90.62 83 GLY A C 1
ATOM 604 O O . GLY A 1 83 ? 1.723 5.566 21.875 1 90.62 83 GLY A O 1
ATOM 605 N N . ALA A 1 84 ? 2.893 4.156 20.438 1 82.44 84 ALA A N 1
ATOM 606 C CA . ALA A 1 84 ? 4.207 4.621 20.859 1 82.44 84 ALA A CA 1
ATOM 607 C C . ALA A 1 84 ? 4.496 6.02 20.328 1 82.44 84 ALA A C 1
ATOM 609 O O . ALA A 1 84 ? 4.301 6.285 19.141 1 82.44 84 ALA A O 1
ATOM 610 N N . THR A 1 85 ? 4.617 7.004 21.219 1 80.44 85 THR A N 1
ATOM 611 C CA . THR A 1 85 ? 4.969 8.375 20.875 1 80.44 85 THR A CA 1
ATOM 612 C C . THR A 1 85 ? 5.992 8.938 21.859 1 80.44 85 THR A C 1
ATOM 614 O O . THR A 1 85 ? 6.043 8.523 23.016 1 80.44 85 THR A O 1
ATOM 617 N N . PRO A 1 86 ? 6.836 9.719 21.359 1 74.88 86 PRO A N 1
ATOM 618 C CA . PRO A 1 86 ? 7.816 10.336 22.25 1 74.88 86 PRO A CA 1
ATOM 619 C C . PRO A 1 86 ? 7.172 11.266 23.281 1 74.88 86 PRO A C 1
ATOM 621 O O . PRO A 1 86 ? 7.805 11.625 24.281 1 74.88 86 PRO A O 1
ATOM 624 N N . LYS A 1 87 ? 5.996 11.641 22.984 1 80.31 87 LYS A N 1
ATOM 625 C CA . LYS A 1 87 ? 5.277 12.5 23.922 1 80.31 87 LYS A CA 1
ATOM 626 C C . LYS A 1 87 ? 4.719 11.688 25.094 1 80.31 87 LYS A C 1
ATOM 628 O O . LYS A 1 87 ? 3.648 11.078 24.969 1 80.31 87 LYS A O 1
ATOM 633 N N . LYS A 1 88 ? 5.355 11.695 26.359 1 83.75 88 LYS A N 1
ATOM 634 C CA . LYS A 1 88 ? 5.109 10.805 27.484 1 83.75 88 LYS A CA 1
ATOM 635 C C . LYS A 1 88 ? 3.645 10.859 27.922 1 83.75 88 LYS A C 1
ATOM 637 O O . LYS A 1 88 ? 3.025 9.82 28.172 1 83.75 88 LYS A O 1
ATOM 642 N N . GLY A 1 89 ? 3.061 12.016 27.953 1 90.56 89 GLY A N 1
ATOM 643 C CA . GLY A 1 89 ? 1.688 12.172 28.406 1 90.56 89 GLY A CA 1
ATOM 644 C C . GLY A 1 89 ? 0.668 11.633 27.422 1 90.56 89 GLY A C 1
ATOM 645 O O . GLY A 1 89 ? -0.475 11.352 27.781 1 90.56 89 GLY A O 1
ATOM 646 N N . TRP A 1 90 ? 1.045 11.414 26.266 1 94.19 90 TRP A N 1
ATOM 647 C CA . TRP A 1 90 ? 0.138 11.016 25.203 1 94.19 90 TRP A CA 1
ATOM 648 C C . TRP A 1 90 ? 0.206 9.516 24.953 1 94.19 90 TRP A C 1
ATOM 650 O O . TRP A 1 90 ? -0.673 8.938 24.312 1 94.19 90 TRP A O 1
ATOM 660 N N . ARG A 1 91 ? 1.274 8.875 25.531 1 91.25 91 ARG A N 1
ATOM 661 C CA . ARG A 1 91 ? 1.489 7.457 25.281 1 91.25 91 ARG A CA 1
ATOM 662 C C . ARG A 1 91 ? 0.32 6.625 25.797 1 91.25 91 ARG A C 1
ATOM 664 O O . ARG A 1 91 ? -0.079 6.762 26.953 1 91.25 91 ARG A O 1
ATOM 671 N N . GLN A 1 92 ? -0.323 5.922 24.938 1 93.31 92 GLN A N 1
ATOM 672 C CA . GLN A 1 92 ? -1.37 4.957 25.266 1 93.31 92 GLN A CA 1
ATOM 673 C C . GLN A 1 92 ? -2.652 5.66 25.703 1 93.31 92 GLN A C 1
ATOM 675 O O . GLN A 1 92 ? -3.529 5.047 26.312 1 93.31 92 GLN A O 1
ATOM 680 N N . TYR A 1 93 ? -2.688 6.848 25.422 1 95.69 93 TYR A N 1
ATOM 681 C CA . TYR A 1 93 ? -3.91 7.578 25.734 1 95.69 93 TYR A CA 1
ATOM 682 C C . TYR A 1 93 ? -5.023 7.238 24.75 1 95.69 93 TYR A C 1
ATOM 684 O O . TYR A 1 93 ? -4.832 7.328 23.547 1 95.69 93 TYR A O 1
ATOM 692 N N . ASN A 1 94 ? -6.164 6.887 25.297 1 97.5 94 ASN A N 1
ATOM 693 C CA . ASN A 1 94 ? -7.297 6.57 24.438 1 97.5 94 ASN A CA 1
ATOM 694 C C . ASN A 1 94 ? -8.164 7.797 24.172 1 97.5 94 ASN A C 1
ATOM 696 O O . ASN A 1 94 ? -9.016 8.148 24.984 1 97.5 94 ASN A O 1
ATOM 700 N N . ILE A 1 95 ? -8.023 8.375 23 1 97.88 95 ILE A N 1
ATOM 701 C CA . ILE A 1 95 ? -8.68 9.617 22.609 1 97.88 95 ILE A CA 1
ATOM 702 C C . ILE A 1 95 ? -10.188 9.398 22.531 1 97.88 95 ILE A C 1
ATOM 704 O O . ILE A 1 95 ? -10.969 10.188 23.078 1 97.88 95 ILE A O 1
ATOM 708 N N . LEU A 1 96 ? -10.594 8.352 21.922 1 97.31 96 LEU A N 1
ATOM 709 C CA . LEU A 1 96 ? -12.008 8.078 21.688 1 97.31 96 LEU A CA 1
ATOM 710 C C . LEU A 1 96 ? -12.75 7.867 23 1 97.31 96 LEU A C 1
ATOM 712 O O . LEU A 1 96 ? -13.875 8.359 23.172 1 97.31 96 LEU A O 1
ATOM 716 N N . SER A 1 97 ? -12.133 7.121 23.875 1 96.62 97 SER A N 1
ATOM 717 C CA . SER A 1 97 ? -12.766 6.883 25.172 1 96.62 97 SER A CA 1
ATOM 718 C C . SER A 1 97 ? -13.023 8.188 25.906 1 96.62 97 SER A C 1
ATOM 720 O O . SER A 1 97 ? -14.117 8.398 26.453 1 96.62 97 SER A O 1
ATOM 722 N N . PHE A 1 98 ? -12.07 9.047 25.938 1 97.88 98 PHE A N 1
ATOM 723 C CA . PHE A 1 98 ? -12.203 10.328 26.625 1 97.88 98 PHE A CA 1
ATOM 724 C C . PHE A 1 98 ? -13.297 11.172 26 1 97.88 98 PHE A C 1
ATOM 726 O O . PHE A 1 98 ? -14.195 11.656 26.688 1 97.88 98 PHE A O 1
ATOM 733 N N . LEU A 1 99 ? -13.281 11.328 24.688 1 98.19 99 LEU A N 1
ATOM 734 C CA . LEU A 1 99 ? -14.211 12.219 24.016 1 98.19 99 LEU A CA 1
ATOM 735 C C . LEU A 1 99 ? -15.625 11.664 24.047 1 98.19 99 LEU A C 1
ATOM 737 O O . LEU A 1 99 ? -16.594 12.422 24.156 1 98.19 99 LEU A O 1
ATOM 741 N N . SER A 1 100 ? -15.711 10.367 23.953 1 97.06 100 SER A N 1
ATOM 742 C CA . SER A 1 100 ? -17.031 9.742 24.031 1 97.06 100 SER A CA 1
ATOM 743 C C . SER A 1 100 ? -17.656 9.953 25.406 1 97.06 100 SER A C 1
ATOM 745 O O . SER A 1 100 ? -18.875 10.078 25.531 1 97.06 100 SER A O 1
ATOM 747 N N . SER A 1 101 ? -16.828 9.945 26.422 1 97.62 101 SER A N 1
ATOM 748 C CA . SER A 1 101 ? -17.344 10.188 27.766 1 97.62 101 SER A CA 1
ATOM 749 C C . SER A 1 101 ? -17.844 11.617 27.922 1 97.62 101 SER A C 1
ATOM 751 O O . SER A 1 101 ? -18.766 11.875 28.703 1 97.62 101 SER A O 1
ATOM 753 N N . LYS A 1 102 ? -17.328 12.531 27.172 1 97.31 102 LYS A N 1
ATOM 754 C CA . LYS A 1 102 ? -17.688 13.945 27.266 1 97.31 102 LYS A CA 1
ATOM 755 C C . LYS A 1 102 ? -18.844 14.266 26.328 1 97.31 102 LYS A C 1
ATOM 757 O O . LYS A 1 102 ? -19.578 15.234 26.547 1 97.31 102 LYS A O 1
ATOM 762 N N . LEU A 1 103 ? -18.969 13.453 25.266 1 96.94 103 LEU A N 1
ATOM 763 C CA . LEU A 1 103 ? -19.984 13.664 24.25 1 96.94 103 LEU A CA 1
ATOM 764 C C . LEU A 1 103 ? -20.75 12.367 23.984 1 96.94 103 LEU A C 1
ATOM 766 O O . LEU A 1 103 ? -20.719 11.844 22.875 1 96.94 103 LEU A O 1
ATOM 770 N N . PRO A 1 104 ? -21.531 11.867 24.891 1 94.06 104 PRO A N 1
ATOM 771 C CA . PRO A 1 104 ? -22.141 10.539 24.781 1 94.06 104 PRO A CA 1
ATOM 772 C C . PRO A 1 104 ? -23.125 10.422 23.625 1 94.06 104 PRO A C 1
ATOM 774 O O . PRO A 1 104 ? -23.359 9.328 23.109 1 94.06 104 PRO A O 1
ATOM 777 N N . ASN A 1 105 ? -23.672 11.484 23.094 1 94.19 105 ASN A N 1
ATOM 778 C CA . ASN A 1 105 ? -24.703 11.375 22.047 1 94.19 105 ASN A CA 1
ATOM 779 C C . ASN A 1 105 ? -24.203 11.898 20.719 1 94.19 105 ASN A C 1
ATOM 781 O O . ASN A 1 105 ? -25 12.133 19.797 1 94.19 105 ASN A O 1
ATOM 785 N N . VAL A 1 106 ? -22.969 12.109 20.625 1 97 106 VAL A N 1
ATOM 786 C CA . VAL A 1 106 ? -22.391 12.648 19.406 1 97 106 VAL A CA 1
ATOM 787 C C . VAL A 1 106 ? -21.5 11.586 18.75 1 97 106 VAL A C 1
ATOM 789 O O . VAL A 1 106 ? -20.531 11.117 19.344 1 97 106 VAL A O 1
ATOM 792 N N . PRO A 1 107 ? -21.859 11.156 17.484 1 97.62 107 PRO A N 1
ATOM 793 C CA . PRO A 1 107 ? -20.953 10.258 16.781 1 97.62 107 PRO A CA 1
ATOM 794 C C . PRO A 1 107 ? -19.547 10.852 16.625 1 97.62 107 PRO A C 1
ATOM 796 O O . PRO A 1 107 ? -19.406 12.031 16.312 1 97.62 107 PRO A O 1
ATOM 799 N N . ILE A 1 108 ? -18.547 10.055 16.938 1 98.25 108 ILE A N 1
ATOM 800 C CA . ILE A 1 108 ? -17.156 10.5 16.844 1 98.25 108 ILE A CA 1
ATOM 801 C C . ILE A 1 108 ? -16.391 9.594 15.883 1 98.25 108 ILE A C 1
ATOM 803 O O . ILE A 1 108 ? -16.453 8.367 15.984 1 98.25 108 ILE A O 1
ATOM 807 N N . GLY A 1 109 ? -15.766 10.164 14.883 1 98.12 109 GLY A N 1
ATOM 808 C CA . GLY A 1 109 ? -14.828 9.461 14.023 1 98.12 109 GLY A CA 1
ATOM 809 C C . GLY A 1 109 ? -13.375 9.797 14.32 1 98.12 109 GLY A C 1
ATOM 810 O O . GLY A 1 109 ? -13.078 10.867 14.859 1 98.12 109 GLY A O 1
ATOM 811 N N . ILE A 1 110 ? -12.484 8.883 14.008 1 98.31 110 ILE A N 1
ATOM 812 C CA . ILE A 1 110 ? -11.062 9.117 14.242 1 98.31 110 ILE A CA 1
ATOM 813 C C . ILE A 1 110 ? -10.242 8.508 13.109 1 98.31 110 ILE A C 1
ATOM 815 O O . ILE A 1 110 ? -10.547 7.418 12.633 1 98.31 110 ILE A O 1
ATOM 819 N N . ASP A 1 111 ? -9.281 9.172 12.641 1 98.25 111 ASP A N 1
ATOM 820 C CA . ASP A 1 111 ? -8.281 8.75 11.664 1 98.25 111 ASP A CA 1
ATOM 821 C C . ASP A 1 111 ? -6.969 9.5 11.859 1 98.25 111 ASP A C 1
ATOM 823 O O . ASP A 1 111 ? -6.863 10.359 12.742 1 98.25 111 ASP A O 1
ATOM 827 N N . THR A 1 112 ? -5.973 9.102 11.195 1 97.31 112 THR A N 1
ATOM 828 C CA . THR A 1 112 ? -4.746 9.891 11.234 1 97.31 112 THR A CA 1
ATOM 829 C C . THR A 1 112 ? -4.922 11.195 10.453 1 97.31 112 THR A C 1
ATOM 831 O O . THR A 1 112 ? -5.793 11.297 9.594 1 97.31 112 THR A O 1
ATOM 834 N N . ASP A 1 113 ? -4.086 12.148 10.781 1 96.56 113 ASP A N 1
ATOM 835 C CA . ASP A 1 113 ? -4.129 13.438 10.086 1 96.56 113 ASP A CA 1
ATOM 836 C C . ASP A 1 113 ? -3.846 13.266 8.594 1 96.56 113 ASP A C 1
ATOM 838 O O . ASP A 1 113 ? -4.457 13.938 7.758 1 96.56 113 ASP A O 1
ATOM 842 N N . VAL A 1 114 ? -3.025 12.273 8.234 1 97.56 114 VAL A N 1
ATOM 843 C CA . VAL A 1 114 ? -2.658 12.102 6.832 1 97.56 114 VAL A CA 1
ATOM 844 C C . VAL A 1 114 ? -3.734 11.297 6.109 1 97.56 114 VAL A C 1
ATOM 846 O O . VAL A 1 114 ? -4.047 11.562 4.945 1 97.56 114 VAL A O 1
ATOM 849 N N . ASN A 1 115 ? -4.332 10.266 6.727 1 98.31 115 ASN A N 1
ATOM 850 C CA . ASN A 1 115 ? -5.473 9.578 6.129 1 98.31 115 ASN A CA 1
ATOM 851 C C . ASN A 1 115 ? -6.641 10.531 5.895 1 98.31 115 ASN A C 1
ATOM 853 O O . ASN A 1 115 ? -7.254 10.516 4.824 1 98.31 115 ASN A O 1
ATOM 857 N N . ALA A 1 116 ? -6.883 11.336 6.918 1 98.31 116 ALA A N 1
ATOM 858 C CA . ALA A 1 116 ? -7.973 12.297 6.812 1 98.31 116 ALA A CA 1
ATOM 859 C C . ALA A 1 116 ? -7.73 13.273 5.664 1 98.31 116 ALA A C 1
ATOM 861 O O . ALA A 1 116 ? -8.656 13.617 4.93 1 98.31 116 ALA A O 1
ATOM 862 N N . ALA A 1 117 ? -6.527 13.695 5.566 1 97.75 117 ALA A N 1
ATOM 863 C CA . ALA A 1 117 ? -6.168 14.586 4.469 1 97.75 117 ALA A CA 1
ATOM 864 C C . ALA A 1 117 ? -6.371 13.906 3.119 1 97.75 117 ALA A C 1
ATOM 866 O O . ALA A 1 117 ? -6.863 14.523 2.172 1 97.75 117 ALA A O 1
ATOM 867 N N . ALA A 1 118 ? -5.973 12.672 3.01 1 98.38 118 ALA A N 1
ATOM 868 C CA . ALA A 1 118 ? -6.164 11.914 1.776 1 98.38 118 ALA A CA 1
ATOM 869 C C . ALA A 1 118 ? -7.645 11.828 1.407 1 98.38 118 ALA A C 1
ATOM 871 O O . ALA A 1 118 ? -8.016 12.039 0.25 1 98.38 118 ALA A O 1
ATOM 872 N N . LEU A 1 119 ? -8.461 11.531 2.395 1 97.88 119 LEU A N 1
ATOM 873 C CA . LEU A 1 119 ? -9.906 11.461 2.17 1 97.88 119 LEU A CA 1
ATOM 874 C C . LEU A 1 119 ? -10.453 12.805 1.703 1 97.88 119 LEU A C 1
ATOM 876 O O . LEU A 1 119 ? -11.281 12.852 0.793 1 97.88 119 LEU A O 1
ATOM 880 N N . ALA A 1 120 ? -9.977 13.867 2.355 1 97.69 120 ALA A N 1
ATOM 881 C CA . ALA A 1 120 ? -10.43 15.203 2 1 97.69 120 ALA A CA 1
ATOM 882 C C . ALA A 1 120 ? -10.039 15.555 0.567 1 97.69 120 ALA A C 1
ATOM 884 O O . ALA A 1 120 ? -10.852 16.094 -0.188 1 97.69 120 ALA A O 1
ATOM 885 N N . GLU A 1 121 ? -8.82 15.281 0.21 1 97.69 121 GLU A N 1
ATOM 886 C CA . GLU A 1 121 ? -8.352 15.555 -1.145 1 97.69 121 GLU A CA 1
ATOM 887 C C . GLU A 1 121 ? -9.133 14.742 -2.176 1 97.69 121 GLU A C 1
ATOM 889 O O . GLU A 1 121 ? -9.406 15.227 -3.273 1 97.69 121 GLU A O 1
ATOM 894 N N . LEU A 1 122 ? -9.438 13.516 -1.822 1 97.19 122 LEU A N 1
ATOM 895 C CA . LEU A 1 122 ? -10.211 12.648 -2.711 1 97.19 122 LEU A CA 1
ATOM 896 C C . LEU A 1 122 ? -11.602 13.219 -2.959 1 97.19 122 LEU A C 1
ATOM 898 O O . LEU A 1 122 ? -12.055 13.289 -4.105 1 97.19 122 LEU A O 1
ATOM 902 N N . GLN A 1 123 ? -12.203 13.719 -1.948 1 95.94 123 GLN A N 1
ATOM 903 C CA . GLN A 1 123 ? -13.609 14.086 -2.021 1 95.94 123 GLN A CA 1
ATOM 904 C C . GLN A 1 123 ? -13.773 15.539 -2.457 1 95.94 123 GLN A C 1
ATOM 906 O O . GLN A 1 123 ? -14.711 15.875 -3.186 1 95.94 123 GLN A O 1
ATOM 911 N N . TYR A 1 124 ? -12.844 16.453 -1.952 1 95.81 124 TYR A N 1
ATOM 912 C CA . TYR A 1 124 ? -13.125 17.875 -2.066 1 95.81 124 TYR A CA 1
ATOM 913 C C . TYR A 1 124 ? -11.977 18.609 -2.76 1 95.81 124 TYR A C 1
ATOM 915 O O . TYR A 1 124 ? -12.117 19.766 -3.148 1 95.81 124 TYR A O 1
ATOM 923 N N . GLY A 1 125 ? -10.844 18 -2.848 1 95.69 125 GLY A N 1
ATOM 924 C CA . GLY A 1 125 ? -9.664 18.641 -3.404 1 95.69 125 GLY A CA 1
ATOM 925 C C . GLY A 1 125 ? -9.359 18.203 -4.824 1 95.69 125 GLY A C 1
ATOM 926 O O . GLY A 1 125 ? -10.211 18.328 -5.711 1 95.69 125 GLY A O 1
ATOM 927 N N . THR A 1 126 ? -8.164 17.656 -5 1 92.62 126 THR A N 1
ATOM 928 C CA . THR A 1 126 ? -7.645 17.312 -6.316 1 92.62 126 THR A CA 1
ATOM 929 C C . THR A 1 126 ? -8.469 16.188 -6.945 1 92.62 126 THR A C 1
ATOM 931 O O . THR A 1 126 ? -8.445 16 -8.164 1 92.62 126 THR A O 1
ATOM 934 N N . GLY A 1 127 ? -9.125 15.367 -6.172 1 91.81 127 GLY A N 1
ATOM 935 C CA . GLY A 1 127 ? -9.938 14.266 -6.668 1 91.81 127 GLY A CA 1
ATOM 936 C C . GLY A 1 127 ? -11.344 14.688 -7.047 1 91.81 127 GLY A C 1
ATOM 937 O O . GLY A 1 127 ? -12.086 13.922 -7.668 1 91.81 127 GLY A O 1
ATOM 938 N N . ARG A 1 128 ? -11.68 15.883 -6.637 1 88.38 128 ARG A N 1
ATOM 939 C CA . ARG A 1 128 ? -13.047 16.344 -6.863 1 88.38 128 ARG A CA 1
ATOM 940 C C . ARG A 1 128 ? -13.367 16.406 -8.352 1 88.38 128 ARG A C 1
ATOM 942 O O . ARG A 1 128 ? -12.617 16.984 -9.133 1 88.38 128 ARG A O 1
ATOM 949 N N . GLY A 1 129 ? -14.438 15.797 -8.695 1 88.31 129 GLY A N 1
ATOM 950 C CA . GLY A 1 129 ? -14.906 15.844 -10.078 1 88.31 129 GLY A CA 1
ATOM 951 C C . GLY A 1 129 ? -14.195 14.852 -10.977 1 88.31 129 GLY A C 1
ATOM 952 O O . GLY A 1 129 ? -14.555 14.695 -12.148 1 88.31 129 GLY A O 1
ATOM 953 N N . ALA A 1 130 ? -13.156 14.133 -10.523 1 88.31 130 ALA A N 1
ATOM 954 C CA . ALA A 1 130 ? -12.344 13.25 -11.359 1 88.31 130 ALA A CA 1
ATOM 955 C C . ALA A 1 130 ? -12.758 11.789 -11.156 1 88.31 130 ALA A C 1
ATOM 957 O O . ALA A 1 130 ? -12.18 10.891 -11.773 1 88.31 130 ALA A O 1
ATOM 958 N N . ASN A 1 131 ? -13.766 11.453 -10.398 1 87.81 131 ASN A N 1
ATOM 959 C CA . ASN A 1 131 ? -14.258 10.102 -10.148 1 87.81 131 ASN A CA 1
ATOM 960 C C . ASN A 1 131 ? -13.133 9.18 -9.695 1 87.81 131 ASN A C 1
ATOM 962 O O . ASN A 1 131 ? -12.961 8.086 -10.234 1 87.81 131 ASN A O 1
ATOM 966 N N . LEU A 1 132 ? -12.266 9.625 -8.859 1 94.06 132 LEU A N 1
ATOM 967 C CA . LEU A 1 132 ? -11.195 8.82 -8.273 1 94.06 132 LEU A CA 1
ATOM 968 C C . LEU A 1 132 ? -11.695 8.031 -7.07 1 94.06 132 LEU A C 1
ATOM 970 O O . LEU A 1 132 ? -12.617 8.469 -6.375 1 94.06 132 LEU A O 1
ATOM 974 N N . HIS A 1 133 ? -11.109 6.887 -6.875 1 94.75 133 HIS A N 1
ATOM 975 C CA . HIS A 1 133 ? -11.477 6.07 -5.723 1 94.75 133 HIS A CA 1
ATOM 976 C C . HIS A 1 133 ? -10.258 5.742 -4.867 1 94.75 133 HIS A C 1
ATOM 978 O O . HIS A 1 133 ? -10.375 5.066 -3.842 1 94.75 133 HIS A O 1
ATOM 984 N N . SER A 1 134 ? -9.094 6.215 -5.316 1 97.31 134 SER A N 1
ATOM 985 C CA . SER A 1 134 ? -7.863 6.004 -4.566 1 97.31 134 SER A CA 1
ATOM 986 C C . SER A 1 134 ? -6.938 7.211 -4.676 1 97.31 134 SER A C 1
ATOM 988 O O . SER A 1 134 ? -6.902 7.883 -5.711 1 97.31 134 SER A O 1
ATOM 990 N N . LEU A 1 135 ? -6.277 7.516 -3.615 1 98.31 135 LEU A N 1
ATOM 991 C CA . LEU A 1 135 ? -5.414 8.688 -3.531 1 98.31 135 LEU A CA 1
ATOM 992 C C . LEU A 1 135 ? -4.41 8.539 -2.395 1 98.31 135 LEU A C 1
ATOM 994 O O . LE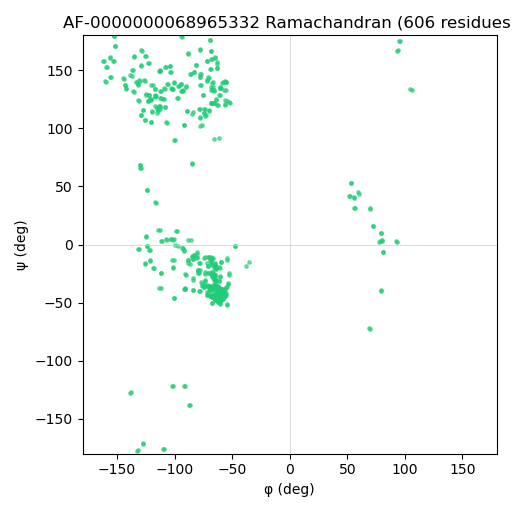U A 1 135 ? -4.738 8 -1.336 1 98.31 135 LEU A O 1
ATOM 998 N N . ALA A 1 136 ? -3.18 8.984 -2.668 1 98.81 136 ALA A N 1
ATOM 999 C CA . ALA A 1 136 ? -2.178 9.109 -1.614 1 98.81 136 ALA A CA 1
ATOM 1000 C C . ALA A 1 136 ? -1.913 10.578 -1.281 1 98.81 136 ALA A C 1
ATOM 1002 O O . ALA A 1 136 ? -1.848 11.422 -2.178 1 98.81 136 ALA A O 1
ATOM 1003 N N . TYR A 1 137 ? -1.881 10.852 -0.048 1 98.62 137 TYR A N 1
ATOM 1004 C CA . TYR A 1 137 ? -1.481 12.172 0.445 1 98.62 137 TYR A CA 1
ATOM 1005 C C . TYR A 1 137 ? -0.155 12.094 1.192 1 98.62 137 TYR A C 1
ATOM 1007 O O . TYR A 1 137 ? 0.014 11.258 2.084 1 98.62 137 TYR A O 1
ATOM 1015 N N . ILE A 1 138 ? 0.826 12.898 0.803 1 98.5 138 ILE A N 1
ATOM 1016 C CA . ILE A 1 138 ? 2.131 12.992 1.448 1 98.5 138 ILE A CA 1
ATOM 1017 C C . ILE A 1 138 ? 2.305 14.383 2.061 1 98.5 138 ILE A C 1
ATOM 1019 O O . ILE A 1 138 ? 2.25 15.391 1.354 1 98.5 138 ILE A O 1
ATOM 1023 N N . THR A 1 139 ? 2.424 14.414 3.355 1 96.62 139 THR A N 1
ATOM 1024 C CA . THR A 1 139 ? 2.756 15.68 4 1 96.62 139 THR A CA 1
ATOM 1025 C C . THR A 1 139 ? 4.234 15.727 4.375 1 96.62 139 THR A C 1
ATOM 1027 O O . THR A 1 139 ? 4.805 14.719 4.793 1 96.62 139 THR A O 1
ATOM 1030 N N . VAL A 1 140 ? 4.887 16.844 4.062 1 96.19 140 VAL A N 1
ATOM 1031 C CA . VAL A 1 140 ? 6.289 17.047 4.418 1 96.19 140 VAL A CA 1
ATOM 1032 C C . VAL A 1 140 ? 6.426 18.281 5.305 1 96.19 140 VAL A C 1
ATOM 1034 O O . VAL A 1 140 ? 6.242 19.406 4.844 1 96.19 140 VAL A O 1
ATOM 1037 N N . GLY A 1 141 ? 6.637 18.141 6.508 1 92.62 141 GLY A N 1
ATOM 1038 C CA . GLY A 1 141 ? 6.922 19.141 7.535 1 92.62 141 GLY A CA 1
ATOM 1039 C C . GLY A 1 141 ? 8 18.703 8.5 1 92.62 141 GLY A C 1
ATOM 1040 O O . GLY A 1 141 ? 9.078 18.25 8.086 1 92.62 141 GLY A O 1
ATOM 1041 N N . THR A 1 142 ? 7.637 18.797 9.812 1 88.44 142 THR A N 1
ATOM 1042 C CA . THR A 1 142 ? 8.602 18.297 10.773 1 88.44 142 THR A CA 1
ATOM 1043 C C . THR A 1 142 ? 8.984 16.844 10.445 1 88.44 142 THR A C 1
ATOM 1045 O O . THR A 1 142 ? 10.148 16.453 10.586 1 88.44 142 THR A O 1
ATOM 1048 N N . GLY A 1 143 ? 8.102 16.078 10.008 1 93.19 143 GLY A N 1
ATOM 1049 C CA . GLY A 1 143 ? 8.305 14.734 9.5 1 93.19 143 GLY A CA 1
ATOM 1050 C C . GLY A 1 143 ? 7.711 14.508 8.125 1 93.19 143 GLY A C 1
ATOM 1051 O O . GLY A 1 143 ? 7.422 15.469 7.406 1 93.19 143 GLY A O 1
ATOM 1052 N N . VAL A 1 144 ? 7.699 13.312 7.688 1 96.75 144 VAL A N 1
ATOM 1053 C CA . VAL A 1 144 ? 7.039 12.914 6.449 1 96.75 144 VAL A CA 1
ATOM 1054 C C . VAL A 1 144 ? 5.953 11.883 6.754 1 96.75 144 VAL A C 1
ATOM 1056 O O . VAL A 1 144 ? 6.246 10.797 7.266 1 96.75 144 VAL A O 1
ATOM 1059 N N . GLY A 1 145 ? 4.711 12.219 6.535 1 96.75 145 GLY A N 1
ATOM 1060 C CA . GLY A 1 145 ? 3.572 11.328 6.715 1 96.75 145 GLY A CA 1
ATOM 1061 C C . GLY A 1 145 ? 2.871 10.984 5.414 1 96.75 145 GLY A C 1
ATOM 1062 O O . GLY A 1 145 ? 2.842 11.797 4.488 1 96.75 145 GLY A O 1
ATOM 1063 N N . VAL A 1 146 ? 2.311 9.812 5.367 1 98.38 146 VAL A N 1
ATOM 1064 C CA . VAL A 1 146 ? 1.604 9.367 4.172 1 98.38 146 VAL A CA 1
ATOM 1065 C C . VAL A 1 146 ? 0.233 8.812 4.555 1 98.38 146 VAL A C 1
ATOM 1067 O O . VAL A 1 146 ? 0.122 7.992 5.465 1 98.38 146 VAL A O 1
ATOM 1070 N N . GLY A 1 147 ? -0.776 9.344 3.99 1 98.44 147 GLY A N 1
ATOM 1071 C CA . GLY A 1 147 ? -2.121 8.789 4.051 1 98.44 147 GLY A CA 1
ATOM 1072 C C . GLY A 1 147 ? -2.553 8.125 2.756 1 98.44 147 GLY A C 1
ATOM 1073 O O . GLY A 1 147 ? -2.252 8.625 1.669 1 98.44 147 GLY A O 1
ATOM 1074 N N . LEU A 1 148 ? -3.186 7.004 2.877 1 98.56 148 LEU A N 1
ATOM 1075 C CA . LEU A 1 148 ? -3.605 6.234 1.712 1 98.56 148 LEU A CA 1
ATOM 1076 C C . LEU A 1 148 ? -5.105 5.965 1.752 1 98.56 148 LEU A C 1
ATOM 1078 O O . LEU A 1 148 ? -5.637 5.539 2.781 1 98.56 148 LEU A O 1
ATOM 1082 N N . CYS A 1 149 ? -5.715 6.266 0.705 1 97.44 149 CYS A N 1
ATOM 1083 C CA . CYS A 1 149 ? -7.129 5.977 0.5 1 97.44 149 CYS A CA 1
ATOM 1084 C C . CYS A 1 149 ? -7.332 5.078 -0.715 1 97.44 149 CYS A C 1
ATOM 1086 O O . CYS A 1 149 ? -6.832 5.375 -1.802 1 97.44 149 CYS A O 1
ATOM 1088 N N . VAL A 1 150 ? -7.984 3.971 -0.527 1 96.31 150 VAL A N 1
ATOM 1089 C CA . VAL A 1 150 ? -8.359 3.057 -1.603 1 96.31 150 VAL A CA 1
ATOM 1090 C C . VAL A 1 150 ? -9.828 2.68 -1.472 1 96.31 150 VAL A C 1
ATOM 1092 O O . VAL A 1 150 ? -10.328 2.465 -0.363 1 96.31 150 VAL A O 1
ATOM 1095 N N . ASP A 1 151 ? -10.555 2.65 -2.58 1 93.88 151 ASP A N 1
ATOM 1096 C CA . ASP A 1 151 ? -11.984 2.373 -2.619 1 93.88 151 ASP A CA 1
ATOM 1097 C C . ASP A 1 151 ? -12.758 3.35 -1.735 1 93.88 151 ASP A C 1
ATOM 1099 O O . ASP A 1 151 ? -13.695 2.955 -1.04 1 93.88 151 ASP A O 1
ATOM 1103 N N . GLY A 1 152 ? -12.219 4.527 -1.65 1 94.44 152 GLY A N 1
ATOM 1104 C CA . GLY A 1 152 ? -12.891 5.609 -0.949 1 94.44 152 GLY A CA 1
ATOM 1105 C C . GLY A 1 152 ? -12.742 5.527 0.559 1 94.44 152 GLY A C 1
ATOM 1106 O O . GLY A 1 152 ? -13.391 6.273 1.294 1 94.44 152 GLY A O 1
ATOM 1107 N N . LYS A 1 153 ? -11.914 4.684 1.041 1 96.06 153 LYS A N 1
ATOM 1108 C CA . LYS A 1 153 ? -11.695 4.504 2.473 1 96.06 153 LYS A CA 1
ATOM 1109 C C . LYS A 1 153 ? -10.211 4.555 2.814 1 96.06 153 LYS A C 1
ATOM 1111 O O . LYS A 1 153 ? -9.359 4.27 1.967 1 96.06 153 LYS A O 1
ATOM 1116 N N . SER A 1 154 ? -9.945 4.934 4.043 1 97.62 154 SER A N 1
ATOM 1117 C CA . SER A 1 154 ? -8.562 4.871 4.5 1 97.62 154 SER A CA 1
ATOM 1118 C C . SER A 1 154 ? -8.023 3.447 4.449 1 97.62 154 SER A C 1
ATOM 1120 O O . SER A 1 154 ? -8.727 2.498 4.801 1 97.62 154 SER A O 1
ATOM 1122 N N . LEU A 1 155 ? -6.82 3.299 3.924 1 97.5 155 LEU A N 1
ATOM 1123 C CA . LEU A 1 155 ? -6.168 1.996 3.91 1 97.5 155 LEU A CA 1
ATOM 1124 C C . LEU A 1 155 ? -5.664 1.626 5.301 1 97.5 155 LEU A C 1
ATOM 1126 O O . LEU A 1 155 ? -4.781 2.295 5.844 1 97.5 155 LEU A O 1
ATOM 1130 N N . ILE A 1 156 ? -6.289 0.592 5.871 1 95.75 156 ILE A N 1
ATOM 1131 C CA . ILE A 1 156 ? -5.938 0.148 7.215 1 95.75 156 ILE A CA 1
ATOM 1132 C C . ILE A 1 156 ? -5.68 -1.357 7.211 1 95.75 156 ILE A C 1
ATOM 1134 O O . ILE A 1 156 ? -6.57 -2.145 6.891 1 95.75 156 ILE A O 1
ATOM 1138 N N . GLY A 1 157 ? -4.449 -1.768 7.418 1 94.62 157 GLY A N 1
ATOM 1139 C CA . GLY A 1 157 ? -4.121 -3.158 7.691 1 94.62 157 GLY A CA 1
ATOM 1140 C C . GLY A 1 157 ? -4.102 -3.486 9.172 1 94.62 157 GLY A C 1
ATOM 1141 O O . GLY A 1 157 ? -5.086 -3.25 9.883 1 94.62 157 GLY A O 1
ATOM 1142 N N . MET A 1 158 ? -2.943 -3.961 9.602 1 93 158 MET A N 1
ATOM 1143 C CA . MET A 1 158 ? -2.732 -4.074 11.039 1 93 158 MET A CA 1
ATOM 1144 C C . MET A 1 158 ? -2.705 -2.697 11.695 1 93 158 MET A C 1
ATOM 1146 O O . MET A 1 158 ? -3.152 -2.539 12.836 1 93 158 MET A O 1
ATOM 1150 N N . SER A 1 159 ? -2.26 -1.785 10.93 1 93.69 159 SER A N 1
ATOM 1151 C CA . SER A 1 159 ? -2.18 -0.374 11.289 1 93.69 159 SER A CA 1
ATOM 1152 C C . SER A 1 159 ? -2.268 0.52 10.062 1 93.69 159 SER A C 1
ATOM 1154 O O . SER A 1 159 ? -2.555 0.042 8.961 1 93.69 159 SER A O 1
ATOM 1156 N N . HIS A 1 160 ? -2.211 1.858 10.289 1 95.44 160 HIS A N 1
ATOM 1157 C CA . HIS A 1 160 ? -2.141 2.814 9.188 1 95.44 160 HIS A CA 1
ATOM 1158 C C . HIS A 1 160 ? -0.73 2.887 8.609 1 95.44 160 HIS A C 1
ATOM 1160 O O . HIS A 1 160 ? 0.218 2.377 9.211 1 95.44 160 HIS A O 1
ATOM 1166 N N . ALA A 1 161 ? -0.582 3.518 7.469 1 96 161 ALA A N 1
ATOM 1167 C CA . ALA A 1 161 ? 0.689 3.629 6.758 1 96 161 ALA A CA 1
ATOM 1168 C C . ALA A 1 161 ? 1.679 4.492 7.539 1 96 161 ALA A C 1
ATOM 1170 O O . ALA A 1 161 ? 1.299 5.504 8.125 1 96 161 ALA A O 1
ATOM 1171 N N . GLU A 1 162 ? 2.887 4.086 7.562 1 96.62 162 GLU A N 1
ATOM 1172 C CA . GLU A 1 162 ? 4.051 4.836 8.023 1 96.62 162 GLU A CA 1
ATOM 1173 C C . GLU A 1 162 ? 5.117 4.926 6.938 1 96.62 162 GLU A C 1
ATOM 1175 O O . GLU A 1 162 ? 6.301 4.711 7.203 1 96.62 162 GLU A O 1
ATOM 1180 N N . ALA A 1 163 ? 4.66 5.262 5.777 1 97.94 163 ALA A N 1
ATOM 1181 C CA . ALA A 1 163 ? 5.465 5.121 4.566 1 97.94 163 ALA A CA 1
ATOM 1182 C C . ALA A 1 163 ? 6.598 6.145 4.539 1 97.94 163 ALA A C 1
ATOM 1184 O O . ALA A 1 163 ? 7.547 6.008 3.762 1 97.94 163 ALA A O 1
ATOM 1185 N N . GLY A 1 164 ? 6.52 7.199 5.316 1 98.06 164 GLY A N 1
ATOM 1186 C CA . GLY A 1 164 ? 7.648 8.117 5.422 1 98.06 164 GLY A CA 1
ATOM 1187 C C . GLY A 1 164 ? 8.914 7.445 5.926 1 98.06 164 GLY A C 1
ATOM 1188 O O . GLY A 1 164 ? 10.008 7.992 5.781 1 98.06 164 GLY A O 1
ATOM 1189 N N . HIS A 1 165 ? 8.805 6.293 6.473 1 97.88 165 HIS A N 1
ATOM 1190 C CA . HIS A 1 165 ? 9.93 5.613 7.113 1 97.88 165 HIS A CA 1
ATOM 1191 C C . HIS A 1 165 ? 10.484 4.508 6.219 1 97.88 165 HIS A C 1
ATOM 1193 O O . HIS A 1 165 ? 11.367 3.756 6.633 1 97.88 165 HIS A O 1
ATOM 1199 N N . ILE A 1 166 ? 9.961 4.371 4.969 1 98.38 166 ILE A N 1
ATOM 1200 C CA . ILE A 1 166 ? 10.617 3.404 4.09 1 98.38 166 ILE A CA 1
ATOM 1201 C C . ILE A 1 166 ? 12.008 3.908 3.713 1 98.38 166 ILE A C 1
ATOM 1203 O O . ILE A 1 166 ? 12.258 5.117 3.715 1 98.38 166 ILE A O 1
ATOM 1207 N N . ARG A 1 167 ? 12.898 2.973 3.457 1 96.69 167 ARG A N 1
ATOM 1208 C CA . ARG A 1 167 ? 14.234 3.303 2.969 1 96.69 167 ARG A CA 1
ATOM 1209 C C . ARG A 1 167 ? 14.305 3.189 1.45 1 96.69 167 ARG A C 1
ATOM 1211 O O . ARG A 1 167 ? 13.75 2.256 0.865 1 96.69 167 ARG A O 1
ATOM 1218 N N . VAL A 1 168 ? 14.914 4.121 0.837 1 96.06 168 VAL A N 1
ATOM 1219 C CA . VAL A 1 168 ? 15.078 4.168 -0.612 1 96.06 168 VAL A CA 1
ATOM 1220 C C . VAL A 1 168 ? 16.562 4.297 -0.96 1 96.06 168 VAL A C 1
ATOM 1222 O O . VAL A 1 168 ? 17.375 4.59 -0.092 1 96.06 168 VAL A O 1
ATOM 1225 N N . PRO A 1 169 ? 16.922 3.982 -2.229 1 92.62 169 PRO A N 1
ATOM 1226 C CA . PRO A 1 169 ? 18.328 4.16 -2.598 1 92.62 169 PRO A CA 1
ATOM 1227 C C . PRO A 1 169 ? 18.828 5.578 -2.344 1 92.62 169 PRO A C 1
ATOM 1229 O O . PRO A 1 169 ? 18.109 6.547 -2.586 1 92.62 169 PRO A O 1
ATOM 1232 N N . ARG A 1 170 ? 20.016 5.617 -1.868 1 90.88 170 ARG A N 1
ATOM 1233 C CA . ARG A 1 170 ? 20.656 6.918 -1.691 1 90.88 170 ARG A CA 1
ATOM 1234 C C . ARG A 1 170 ? 21 7.547 -3.037 1 90.88 170 ARG A C 1
ATOM 1236 O O . ARG A 1 170 ? 21.297 6.84 -3.998 1 90.88 170 ARG A O 1
ATOM 1243 N N . HIS A 1 171 ? 20.844 8.836 -3.078 1 82.56 171 HIS A N 1
ATOM 1244 C CA . HIS A 1 171 ? 21.172 9.562 -4.301 1 82.56 171 HIS A CA 1
ATOM 1245 C C . HIS A 1 171 ? 22.609 9.297 -4.727 1 82.56 171 HIS A C 1
ATOM 1247 O O . HIS A 1 171 ? 23.531 9.359 -3.9 1 82.56 171 HIS A O 1
ATOM 1253 N N . GLU A 1 172 ? 22.766 8.75 -5.938 1 65.31 172 GLU A N 1
ATOM 1254 C CA . GLU A 1 172 ? 24.047 8.336 -6.484 1 65.31 172 GLU A CA 1
ATOM 1255 C C . GLU A 1 172 ? 25.016 9.516 -6.57 1 65.31 172 GLU A C 1
ATOM 1257 O O . GLU A 1 172 ? 26.234 9.336 -6.461 1 65.31 172 GLU A O 1
ATOM 1262 N N . SER A 1 173 ? 24.422 10.609 -7.113 1 52.56 173 SER A N 1
ATOM 1263 C CA . SER A 1 173 ? 25.312 11.695 -7.469 1 52.56 173 SER A CA 1
ATOM 1264 C C . SER A 1 173 ? 26.172 12.117 -6.281 1 52.56 173 SER A C 1
ATOM 1266 O O . SER A 1 173 ? 27.188 12.797 -6.449 1 52.56 173 SER A O 1
ATOM 1268 N N . ASP A 1 174 ? 25.75 11.602 -4.988 1 52.16 174 ASP A N 1
ATOM 1269 C CA . ASP A 1 174 ? 26.688 12.156 -4.02 1 52.16 174 ASP A CA 1
ATOM 1270 C C . ASP A 1 174 ? 27.281 11.062 -3.123 1 52.16 174 ASP A C 1
ATOM 1272 O O . ASP A 1 174 ? 26.766 10.812 -2.031 1 52.16 174 ASP A O 1
ATOM 1276 N N . PRO A 1 175 ? 28.094 10.18 -3.982 1 52.28 175 PRO A N 1
ATOM 1277 C CA . PRO A 1 175 ? 28.781 9.219 -3.123 1 52.28 175 PRO A CA 1
ATOM 1278 C C . PRO A 1 175 ? 29.203 9.82 -1.784 1 52.28 175 PRO A C 1
ATOM 1280 O O . PRO A 1 175 ? 29.531 9.086 -0.848 1 52.28 175 PRO A O 1
ATOM 1283 N N . LYS A 1 176 ? 29.125 11.195 -1.896 1 53.31 176 LYS A N 1
ATOM 1284 C CA . LYS A 1 176 ? 29.641 11.922 -0.74 1 53.31 176 LYS A CA 1
ATOM 1285 C C . LYS A 1 176 ? 28.516 12.375 0.176 1 53.31 176 LYS A C 1
ATOM 1287 O O . LYS A 1 176 ? 28.734 13.109 1.135 1 53.31 176 LYS A O 1
ATOM 1292 N N . ASP A 1 177 ? 27.281 11.961 -0.365 1 67.19 177 ASP A N 1
ATOM 1293 C CA . ASP A 1 177 ? 26.297 12.383 0.628 1 67.19 177 ASP A CA 1
ATOM 1294 C C . ASP A 1 177 ? 26.469 11.625 1.939 1 67.19 177 ASP A C 1
ATOM 1296 O O . ASP A 1 177 ? 26.031 10.484 2.072 1 67.19 177 ASP A O 1
ATOM 1300 N N . THR A 1 178 ? 27.141 12.102 2.668 1 78.88 178 THR A N 1
ATOM 1301 C CA . THR A 1 178 ? 27.531 11.492 3.936 1 78.88 178 THR A CA 1
ATOM 1302 C C . THR A 1 178 ? 26.5 11.797 5.02 1 78.88 178 THR A C 1
ATOM 1304 O O . THR A 1 178 ? 26.688 11.43 6.18 1 78.88 178 THR A O 1
ATOM 1307 N N . PHE A 1 179 ? 25.469 12.477 4.512 1 90.19 179 PHE A N 1
ATOM 1308 C CA . PHE A 1 179 ? 24.453 12.812 5.516 1 90.19 179 PHE A CA 1
ATOM 1309 C C . PHE A 1 179 ? 23.75 11.555 6.016 1 90.19 179 PHE A C 1
ATOM 1311 O O . PHE A 1 179 ? 23.172 10.812 5.227 1 90.19 179 PHE A O 1
ATOM 1318 N N . GLN A 1 180 ? 23.781 11.297 7.219 1 91.25 180 GLN A N 1
ATOM 1319 C CA . GLN A 1 180 ? 23.344 10.031 7.793 1 91.25 180 GLN A CA 1
ATOM 1320 C C . GLN A 1 180 ? 21.828 9.984 7.91 1 91.25 180 GLN A C 1
ATOM 1322 O O . GLN A 1 180 ? 21.234 8.906 7.953 1 91.25 180 GLN A O 1
ATOM 1327 N N . GLY A 1 181 ? 21.156 11.156 7.93 1 95.06 181 GLY A N 1
ATOM 1328 C CA . GLY A 1 181 ? 19.734 11.227 8.219 1 95.06 181 GLY A CA 1
ATOM 1329 C C . GLY A 1 181 ? 19.422 11.484 9.68 1 95.06 181 GLY A C 1
ATOM 1330 O O . GLY A 1 181 ? 20.312 11.391 10.531 1 95.06 181 GLY A O 1
ATOM 1331 N N . VAL A 1 182 ? 18.188 11.82 10.008 1 96.44 182 VAL A N 1
ATOM 1332 C CA . VAL A 1 182 ? 17.922 12.297 11.359 1 96.44 182 VAL A CA 1
ATOM 1333 C C . VAL A 1 182 ? 16.875 11.398 12.016 1 96.44 182 VAL A C 1
ATOM 1335 O O . VAL A 1 182 ? 16.5 11.609 13.18 1 96.44 182 VAL A O 1
ATOM 1338 N N . CYS A 1 183 ? 16.312 10.422 11.281 1 96.19 183 CYS A N 1
ATOM 1339 C CA . CYS A 1 183 ? 15.328 9.547 11.898 1 96.19 183 CYS A CA 1
ATOM 1340 C C . CYS A 1 183 ? 15.953 8.727 13.023 1 96.19 183 CYS A C 1
ATOM 1342 O O . CYS A 1 183 ? 16.922 8 12.805 1 96.19 183 CYS A O 1
ATOM 1344 N N . PRO A 1 184 ? 15.461 8.742 14.219 1 93.31 184 PRO A N 1
ATOM 1345 C CA . PRO A 1 184 ? 16.078 8.016 15.336 1 93.31 184 PRO A CA 1
ATOM 1346 C C . PRO A 1 184 ? 16.047 6.504 15.141 1 93.31 184 PRO A C 1
ATOM 1348 O O . PRO A 1 184 ? 16.906 5.793 15.648 1 93.31 184 PRO A O 1
ATOM 1351 N N . SER A 1 185 ? 15.109 6.059 14.391 1 93.38 185 SER A N 1
ATOM 1352 C CA . SER A 1 185 ? 14.945 4.617 14.242 1 93.38 185 SER A CA 1
ATOM 1353 C C . SER A 1 185 ? 15.734 4.098 13.039 1 93.38 185 SER A C 1
ATOM 1355 O O . SER A 1 185 ? 16.328 3.02 13.102 1 93.38 185 SER A O 1
ATOM 1357 N N . HIS A 1 186 ? 15.766 4.906 11.875 1 96.19 186 HIS A N 1
ATOM 1358 C CA . HIS A 1 186 ? 16.266 4.352 10.62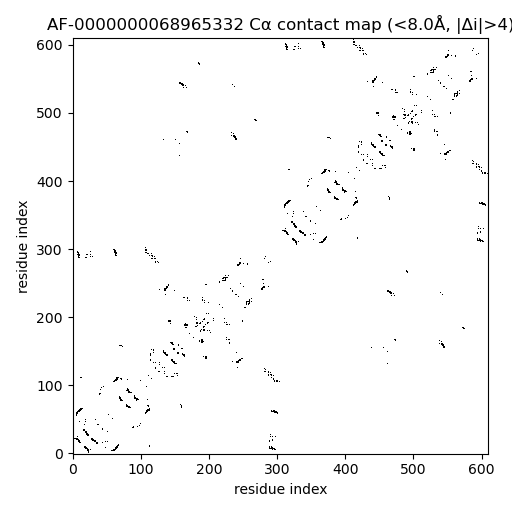5 1 96.19 186 HIS A CA 1
ATOM 1359 C C . HIS A 1 186 ? 17.453 5.16 10.102 1 96.19 186 HIS A C 1
ATOM 1361 O O . HIS A 1 186 ? 18.156 4.715 9.195 1 96.19 186 HIS A O 1
ATOM 1367 N N . GLY A 1 187 ? 17.641 6.309 10.664 1 95.12 187 GLY A N 1
ATOM 1368 C CA . GLY A 1 187 ? 18.625 7.223 10.109 1 95.12 187 GLY A CA 1
ATOM 1369 C C . GLY A 1 187 ? 18.234 7.797 8.766 1 95.12 187 GLY A C 1
ATOM 1370 O O . GLY A 1 187 ? 17.672 8.891 8.688 1 95.12 187 GLY A O 1
ATOM 1371 N N . ASP A 1 188 ? 18.281 6.914 7.691 1 94.81 188 ASP A N 1
ATOM 1372 C CA . ASP A 1 188 ? 18.188 7.445 6.336 1 94.81 188 ASP A CA 1
ATOM 1373 C C . ASP A 1 188 ? 16.938 6.926 5.633 1 94.81 188 ASP A C 1
ATOM 1375 O O . ASP A 1 188 ? 16.969 6.617 4.438 1 94.81 188 ASP A O 1
ATOM 1379 N N . CYS A 1 189 ? 15.836 6.777 6.336 1 97.62 189 CYS A N 1
ATOM 1380 C CA . CYS A 1 189 ? 14.57 6.625 5.637 1 97.62 189 CYS A CA 1
ATOM 1381 C C . CYS A 1 189 ? 14.164 7.93 4.957 1 97.62 189 CYS A C 1
ATOM 1383 O O . CYS A 1 189 ? 14.844 8.945 5.102 1 97.62 189 CYS A O 1
ATOM 1385 N N . VAL A 1 190 ? 13.102 7.949 4.23 1 98.38 190 VAL A N 1
ATOM 1386 C CA . VAL A 1 190 ? 12.695 9.148 3.502 1 98.38 190 VAL A CA 1
ATOM 1387 C C . VAL A 1 190 ? 12.508 10.305 4.477 1 98.38 190 VAL A C 1
ATOM 1389 O O . VAL A 1 190 ? 13 11.414 4.234 1 98.38 190 VAL A O 1
ATOM 1392 N N . GLU A 1 191 ? 11.805 10.086 5.613 1 97.94 191 GLU A N 1
ATOM 1393 C CA . GLU A 1 191 ? 11.641 11.133 6.621 1 97.94 191 GLU A CA 1
ATOM 1394 C C . GLU A 1 191 ? 12.992 11.633 7.125 1 97.94 191 GLU A C 1
ATOM 1396 O O . GLU A 1 191 ? 13.203 12.836 7.262 1 97.94 191 GLU A O 1
ATOM 1401 N N . GLY A 1 192 ? 13.898 10.719 7.359 1 97.31 192 GLY A N 1
ATOM 1402 C CA . GLY A 1 192 ? 15.211 11.07 7.875 1 97.31 192 GLY A CA 1
ATOM 1403 C C . GLY A 1 192 ? 16.047 11.859 6.883 1 97.31 192 GLY A C 1
ATOM 1404 O O . GLY A 1 192 ? 17.062 12.445 7.25 1 97.31 192 GLY A O 1
ATOM 1405 N N . LEU A 1 193 ? 15.602 11.906 5.621 1 96.75 193 LEU A N 1
ATOM 1406 C CA . LEU A 1 193 ? 16.438 12.516 4.59 1 96.75 193 LEU A CA 1
ATOM 1407 C C . LEU A 1 193 ? 15.75 13.734 3.98 1 96.75 193 LEU A C 1
ATOM 1409 O O . LEU A 1 193 ? 16.406 14.602 3.406 1 96.75 193 LEU A O 1
ATOM 1413 N N . ALA A 1 194 ? 14.406 13.812 4.133 1 97.25 194 ALA A N 1
ATOM 1414 C CA . ALA A 1 194 ? 13.727 14.789 3.281 1 97.25 194 ALA A CA 1
ATOM 1415 C C . ALA A 1 194 ? 12.773 15.656 4.098 1 97.25 194 ALA A C 1
ATOM 1417 O O . ALA A 1 194 ? 12.148 16.578 3.562 1 97.25 194 ALA A O 1
ATOM 1418 N N . SER A 1 195 ? 12.602 15.391 5.414 1 97.19 195 SER A N 1
ATOM 1419 C CA . SER A 1 195 ? 11.75 16.234 6.254 1 97.19 195 SER A CA 1
ATOM 1420 C C . SER A 1 195 ? 12.359 17.609 6.457 1 97.19 195 SER A C 1
ATOM 1422 O O . SER A 1 195 ? 13.531 17.828 6.129 1 97.19 195 SER A O 1
ATOM 1424 N N . ALA A 1 196 ? 11.516 18.547 6.973 1 96.19 196 ALA A N 1
ATOM 1425 C CA . ALA A 1 196 ? 12.047 19.875 7.293 1 96.19 196 ALA A CA 1
ATOM 1426 C C . ALA A 1 196 ? 13.203 19.781 8.281 1 96.19 196 ALA A C 1
ATOM 1428 O O . ALA A 1 196 ? 14.211 20.469 8.125 1 96.19 196 ALA A O 1
ATOM 1429 N N . THR A 1 197 ? 13.039 18.891 9.273 1 96 197 THR A N 1
ATOM 1430 C CA . THR A 1 197 ? 14.094 18.672 10.258 1 96 197 THR A CA 1
ATOM 1431 C C . THR A 1 197 ? 15.367 18.172 9.586 1 96 197 THR A C 1
ATOM 1433 O O . THR A 1 197 ? 16.469 18.625 9.898 1 96 197 THR A O 1
ATOM 1436 N N . ALA A 1 198 ? 15.227 17.297 8.664 1 97.06 198 ALA A N 1
ATOM 1437 C CA . ALA A 1 198 ? 16.359 16.719 7.965 1 97.06 198 ALA A CA 1
ATOM 1438 C C . ALA A 1 198 ? 17.062 17.75 7.094 1 97.06 198 ALA A C 1
ATOM 1440 O O . ALA A 1 198 ? 18.297 17.828 7.066 1 97.06 198 ALA A O 1
ATOM 1441 N N . ILE A 1 199 ? 16.281 18.531 6.359 1 96.94 199 ILE A N 1
ATOM 1442 C CA . ILE A 1 199 ? 16.828 19.547 5.473 1 96.94 199 ILE A CA 1
ATOM 1443 C C . ILE A 1 199 ? 17.625 20.562 6.289 1 96.94 199 ILE A C 1
ATOM 1445 O O . ILE A 1 199 ? 18.75 20.906 5.93 1 96.94 199 ILE A O 1
ATOM 1449 N N . ALA A 1 200 ? 17.031 21.047 7.387 1 97.44 200 ALA A N 1
ATOM 1450 C CA . ALA A 1 200 ? 17.703 22.016 8.258 1 97.44 200 ALA A CA 1
ATOM 1451 C C . ALA A 1 200 ? 19 21.453 8.82 1 97.44 200 ALA A C 1
ATOM 1453 O O . ALA A 1 200 ? 20.031 22.125 8.82 1 97.44 200 ALA A O 1
ATOM 1454 N N . ALA A 1 201 ? 18.969 20.203 9.281 1 96.94 201 ALA A N 1
ATOM 1455 C CA . ALA A 1 201 ? 20.141 19.547 9.82 1 96.94 201 ALA A CA 1
ATOM 1456 C C . ALA A 1 201 ? 21.234 19.422 8.766 1 96.94 201 ALA A C 1
ATOM 1458 O O . ALA A 1 201 ? 22.406 19.688 9.039 1 96.94 201 ALA A O 1
ATOM 1459 N N . ARG A 1 202 ? 20.828 19.031 7.578 1 95.12 202 ARG A N 1
ATOM 1460 C CA . ARG A 1 202 ? 21.781 18.875 6.473 1 95.12 202 ARG A CA 1
ATOM 1461 C C . ARG A 1 202 ? 22.5 20.188 6.184 1 95.12 202 ARG A C 1
ATOM 1463 O O . ARG A 1 202 ? 23.688 20.203 5.879 1 95.12 202 ARG A O 1
ATOM 1470 N N . LEU A 1 203 ? 21.781 21.281 6.273 1 96.06 203 LEU A N 1
ATOM 1471 C CA . LEU A 1 203 ? 22.312 22.594 5.938 1 96.06 203 LEU A CA 1
ATOM 1472 C C . LEU A 1 203 ? 22.891 23.266 7.172 1 96.06 203 LEU A C 1
ATOM 1474 O O . LEU A 1 203 ? 23.406 24.391 7.082 1 96.06 203 LEU A O 1
ATOM 1478 N N . SER A 1 204 ? 22.75 22.656 8.352 1 96.44 204 SER A N 1
ATOM 1479 C CA . SER A 1 204 ? 23.219 23.203 9.617 1 96.44 204 SER A CA 1
ATOM 1480 C C . SER A 1 204 ? 22.578 24.547 9.914 1 96.44 204 SER A C 1
ATOM 1482 O O . SER A 1 204 ? 23.266 25.5 10.266 1 96.44 204 SER A O 1
ATOM 1484 N N . ILE A 1 205 ? 21.297 24.625 9.711 1 97.38 205 ILE A N 1
ATOM 1485 C CA . ILE A 1 205 ? 20.516 25.812 10.039 1 97.38 205 ILE A CA 1
ATOM 1486 C C . ILE A 1 205 ? 19.312 25.422 10.875 1 97.38 205 ILE A C 1
ATOM 1488 O O . ILE A 1 205 ? 19.016 24.234 11.023 1 97.38 205 ILE A O 1
ATOM 1492 N N . HIS A 1 206 ? 18.672 26.422 11.453 1 95.94 206 HIS A N 1
ATOM 1493 C CA . HIS A 1 206 ? 17.422 26.188 12.156 1 95.94 206 HIS A CA 1
ATOM 1494 C C . HIS A 1 206 ? 16.266 26.016 11.172 1 95.94 206 HIS A C 1
ATOM 1496 O O . HIS A 1 206 ? 16.25 26.656 10.117 1 95.94 206 HIS A O 1
ATOM 1502 N N . GLU A 1 207 ? 15.305 25.203 11.5 1 93.81 207 GLU A N 1
ATOM 1503 C CA . GLU A 1 207 ? 14.156 24.922 10.641 1 93.81 207 GLU A CA 1
ATOM 1504 C C . GLU A 1 207 ? 13.461 26.219 10.211 1 93.81 207 GLU A C 1
ATOM 1506 O O . GLU A 1 207 ? 12.977 26.328 9.078 1 93.81 207 GLU A O 1
ATOM 1511 N N . SER A 1 208 ? 13.445 27.219 11.062 1 93 208 SER A N 1
ATOM 1512 C CA . SER A 1 208 ? 12.766 28.484 10.789 1 93 208 SER A CA 1
ATOM 1513 C C . SER A 1 208 ? 13.469 29.266 9.68 1 93 208 SER A C 1
ATOM 1515 O O . SER A 1 208 ? 12.906 30.203 9.125 1 93 208 SER A O 1
ATOM 1517 N N . ALA A 1 209 ? 14.664 28.906 9.344 1 95.56 209 ALA A N 1
ATOM 1518 C CA . ALA A 1 209 ? 15.453 29.609 8.336 1 95.56 209 ALA A CA 1
ATOM 1519 C C . ALA A 1 209 ? 15.266 28.984 6.957 1 95.56 209 ALA A C 1
ATOM 1521 O O . ALA A 1 209 ? 15.75 29.516 5.953 1 95.56 209 ALA A O 1
ATOM 1522 N N . LEU A 1 210 ? 14.523 27.938 6.887 1 94.56 210 LEU A N 1
ATOM 1523 C CA . LEU A 1 210 ? 14.367 27.172 5.652 1 94.56 210 LEU A CA 1
ATOM 1524 C C . LEU A 1 210 ? 13.773 28.031 4.547 1 94.56 210 LEU A C 1
ATOM 1526 O O . LEU A 1 210 ? 14.195 27.953 3.395 1 94.56 210 LEU A O 1
ATOM 1530 N N . PRO A 1 211 ? 12.82 28.891 4.852 1 93.25 211 PRO A N 1
ATOM 1531 C CA . PRO A 1 211 ? 12.234 29.703 3.793 1 93.25 211 PRO A CA 1
ATOM 1532 C C . PRO A 1 211 ? 13.266 30.609 3.111 1 93.25 211 PRO A C 1
ATOM 1534 O O . PRO A 1 211 ? 13.078 31 1.954 1 93.25 211 PRO A O 1
ATOM 1537 N N . ALA A 1 212 ? 14.336 30.844 3.736 1 94.94 212 ALA A N 1
ATOM 1538 C CA . ALA A 1 212 ? 15.344 31.75 3.215 1 94.94 212 ALA A CA 1
ATOM 1539 C C . ALA A 1 212 ? 16.328 31.031 2.311 1 94.94 212 ALA A C 1
ATOM 1541 O O . ALA A 1 212 ? 17.125 31.656 1.603 1 94.94 212 ALA A O 1
ATOM 1542 N N . VAL A 1 213 ? 16.328 29.75 2.334 1 96.12 213 VAL A N 1
ATOM 1543 C CA . VAL A 1 213 ? 17.219 28.984 1.458 1 96.12 213 VAL A CA 1
ATOM 1544 C C . VAL A 1 213 ? 16.781 29.172 0.004 1 96.12 213 VAL A C 1
ATOM 1546 O O . VAL A 1 213 ? 15.633 28.875 -0.35 1 96.12 213 VAL A O 1
ATOM 1549 N N . PRO A 1 214 ? 17.656 29.656 -0.833 1 95.94 214 PRO A N 1
ATOM 1550 C CA . PRO A 1 214 ? 17.25 29.938 -2.207 1 95.94 214 PRO A CA 1
ATOM 1551 C C . PRO A 1 214 ? 16.828 28.688 -2.975 1 95.94 214 PRO A C 1
ATOM 1553 O O . PRO A 1 214 ? 17.344 27.609 -2.729 1 95.94 214 PRO A O 1
ATOM 1556 N N . ASP A 1 215 ? 15.953 28.844 -3.945 1 94.69 215 ASP A N 1
ATOM 1557 C CA . ASP A 1 215 ? 15.43 27.734 -4.75 1 94.69 215 ASP A CA 1
ATOM 1558 C C . ASP A 1 215 ? 16.547 27.078 -5.555 1 94.69 215 ASP A C 1
ATOM 1560 O O . ASP A 1 215 ? 16.422 25.922 -5.973 1 94.69 215 ASP A O 1
ATOM 1564 N N . SER A 1 216 ? 17.609 27.781 -5.75 1 95.19 216 SER A N 1
ATOM 15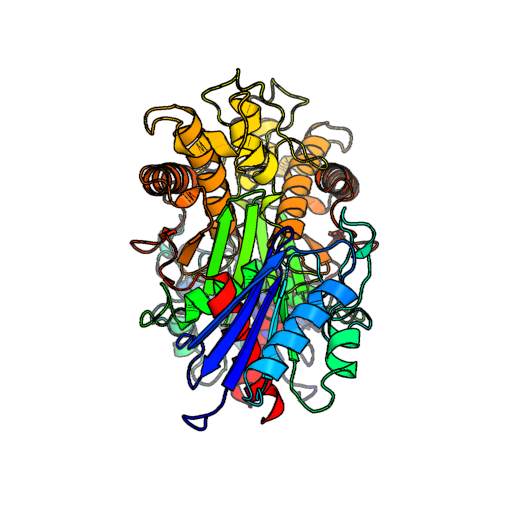65 C CA . SER A 1 216 ? 18.719 27.266 -6.547 1 95.19 216 SER A CA 1
ATOM 1566 C C . SER A 1 216 ? 19.594 26.328 -5.73 1 95.19 216 SER A C 1
ATOM 1568 O O . SER A 1 216 ? 20.484 25.672 -6.277 1 95.19 216 SER A O 1
ATOM 1570 N N . ASP A 1 217 ? 19.375 26.297 -4.438 1 95.19 217 ASP A N 1
ATOM 1571 C CA . ASP A 1 217 ? 20.172 25.406 -3.607 1 95.19 217 ASP A CA 1
ATOM 1572 C C . ASP A 1 217 ? 19.984 23.938 -4.023 1 95.19 217 ASP A C 1
ATOM 1574 O O . ASP A 1 217 ? 18.859 23.484 -4.176 1 95.19 217 ASP A O 1
ATOM 1578 N N . PRO A 1 218 ? 21.094 23.188 -4.125 1 93.5 218 PRO A N 1
ATOM 1579 C CA . PRO A 1 218 ? 21.016 21.797 -4.578 1 93.5 218 PRO A CA 1
ATOM 1580 C C . PRO A 1 218 ? 20.234 20.891 -3.615 1 93.5 218 PRO A C 1
ATOM 1582 O O . PRO A 1 218 ? 19.812 19.797 -3.988 1 93.5 218 PRO A O 1
ATOM 1585 N N . VAL A 1 219 ? 20.031 21.359 -2.395 1 94.5 219 VAL A N 1
ATOM 1586 C CA . VAL A 1 219 ? 19.328 20.562 -1.393 1 94.5 219 VAL A CA 1
ATOM 1587 C C . VAL A 1 219 ? 17.906 20.25 -1.874 1 94.5 219 VAL A C 1
ATOM 1589 O O . VAL A 1 219 ? 17.359 19.188 -1.567 1 94.5 219 VAL A O 1
ATOM 1592 N N . TRP A 1 220 ? 17.375 21.125 -2.699 1 96 220 TRP A N 1
ATOM 1593 C CA . TRP A 1 220 ? 15.984 20.969 -3.104 1 96 220 TRP A CA 1
ATOM 1594 C C . TRP A 1 220 ? 15.844 19.859 -4.137 1 96 220 TRP A C 1
ATOM 1596 O O . TRP A 1 220 ? 14.844 19.125 -4.141 1 96 220 TRP A O 1
ATOM 1606 N N . ASP A 1 221 ? 16.797 19.719 -4.98 1 95.31 221 ASP A N 1
ATOM 1607 C CA . ASP A 1 221 ? 16.781 18.594 -5.91 1 95.31 221 ASP A CA 1
ATOM 1608 C C . ASP A 1 221 ? 16.984 17.266 -5.18 1 95.31 221 ASP A C 1
ATOM 1610 O O . ASP A 1 221 ? 16.406 16.25 -5.559 1 95.31 221 ASP A O 1
ATOM 1614 N N . LEU A 1 222 ? 17.797 17.312 -4.199 1 94.38 222 LEU A N 1
ATOM 1615 C CA . LEU A 1 222 ? 18.031 16.125 -3.379 1 94.38 222 LEU A CA 1
ATOM 1616 C C . LEU A 1 222 ? 16.75 15.711 -2.654 1 94.38 222 LEU A C 1
ATOM 1618 O O . LEU A 1 222 ? 16.406 14.531 -2.623 1 94.38 222 LEU A O 1
ATOM 1622 N N . VAL A 1 223 ? 16.078 16.672 -2.088 1 96 223 VAL A N 1
ATOM 1623 C CA . VAL A 1 223 ? 14.789 16.422 -1.442 1 96 223 VAL A CA 1
ATOM 1624 C C . VAL A 1 223 ? 13.789 15.891 -2.465 1 96 223 VAL A C 1
ATOM 1626 O O . VAL A 1 223 ? 13.078 14.922 -2.197 1 96 223 VAL A O 1
ATOM 1629 N N . GLY A 1 224 ? 13.797 16.531 -3.645 1 97.12 224 GLY A N 1
ATOM 1630 C CA . GLY A 1 224 ? 12.961 16.047 -4.73 1 97.12 224 GLY A CA 1
ATOM 1631 C C . GLY A 1 224 ? 13.234 14.602 -5.102 1 97.12 224 GLY A C 1
ATOM 1632 O O . GLY A 1 224 ? 12.312 13.844 -5.395 1 97.12 224 GLY A O 1
ATOM 1633 N N . TYR A 1 225 ? 14.477 14.242 -5.07 1 96.81 225 TYR A N 1
ATOM 1634 C CA . TYR A 1 225 ? 14.875 12.875 -5.379 1 96.81 225 TYR A CA 1
ATOM 1635 C C . TYR A 1 225 ? 14.273 11.891 -4.383 1 96.81 225 TYR A C 1
ATOM 1637 O O . TYR A 1 225 ? 13.641 10.906 -4.777 1 96.81 225 TYR A O 1
ATOM 1645 N N . TYR A 1 226 ? 14.391 12.156 -3.104 1 97.19 226 TYR A N 1
ATOM 1646 C CA . TYR A 1 226 ? 13.914 11.219 -2.088 1 97.19 226 TYR A CA 1
ATOM 1647 C C . TYR A 1 226 ? 12.391 11.141 -2.088 1 97.19 226 TYR A C 1
ATOM 1649 O O . TYR A 1 226 ? 11.82 10.062 -1.942 1 97.19 226 TYR A O 1
ATOM 1657 N N . LEU A 1 227 ? 11.75 12.273 -2.279 1 98.44 227 LEU A N 1
ATOM 1658 C CA . LEU A 1 227 ? 10.289 12.266 -2.371 1 98.44 227 LEU A CA 1
ATOM 1659 C C . LEU A 1 227 ? 9.828 11.578 -3.65 1 98.44 227 LEU A C 1
ATOM 1661 O O . LEU A 1 227 ? 8.789 10.914 -3.662 1 98.44 227 LEU A O 1
ATOM 1665 N N . GLY A 1 228 ? 10.57 11.812 -4.762 1 98.5 228 GLY A N 1
ATOM 1666 C CA . GLY A 1 228 ? 10.273 11.094 -5.992 1 98.5 228 GLY A CA 1
ATOM 1667 C C . GLY A 1 228 ? 10.352 9.586 -5.84 1 98.5 228 GLY A C 1
ATOM 1668 O O . GLY A 1 228 ? 9.508 8.859 -6.371 1 98.5 228 GLY A O 1
ATOM 1669 N N . GLN A 1 229 ? 11.359 9.148 -5.113 1 98.25 229 GLN A N 1
ATOM 1670 C CA . GLN A 1 229 ? 11.492 7.727 -4.82 1 98.25 229 GLN A CA 1
ATOM 1671 C C . GLN A 1 229 ? 10.32 7.223 -3.992 1 98.25 229 GLN A C 1
ATOM 1673 O O . GLN A 1 229 ? 9.812 6.121 -4.223 1 98.25 229 GLN A O 1
ATOM 1678 N N . LEU A 1 230 ? 9.914 7.996 -2.99 1 98.75 230 LEU A N 1
ATOM 1679 C CA . LEU A 1 230 ? 8.742 7.648 -2.191 1 98.75 230 LEU A CA 1
ATOM 1680 C C . LEU A 1 230 ? 7.5 7.523 -3.07 1 98.75 230 LEU A C 1
ATOM 1682 O O . LEU A 1 230 ? 6.758 6.547 -2.965 1 98.75 230 LEU A O 1
ATOM 1686 N N . CYS A 1 231 ? 7.309 8.477 -3.957 1 98.81 231 CYS A N 1
ATOM 1687 C CA . CYS A 1 231 ? 6.172 8.453 -4.875 1 98.81 231 CYS A CA 1
ATOM 1688 C C . CYS A 1 231 ? 6.219 7.215 -5.762 1 98.81 231 CYS A C 1
ATOM 1690 O O . CYS A 1 231 ? 5.188 6.59 -6.012 1 98.81 231 CYS A O 1
ATOM 1692 N N . ALA A 1 232 ? 7.398 6.887 -6.23 1 98.75 232 ALA A N 1
ATOM 1693 C CA . ALA A 1 232 ? 7.547 5.707 -7.074 1 98.75 232 ALA A CA 1
ATOM 1694 C C . ALA A 1 232 ? 7.184 4.438 -6.312 1 98.75 232 ALA A C 1
ATOM 1696 O O . ALA A 1 232 ? 6.496 3.561 -6.844 1 98.75 232 ALA A O 1
ATOM 1697 N N . SER A 1 233 ? 7.633 4.375 -5.086 1 98.75 233 SER A N 1
ATOM 1698 C CA . SER A 1 233 ? 7.309 3.215 -4.258 1 98.75 233 SER A CA 1
ATOM 1699 C C . SER A 1 233 ? 5.805 3.109 -4.02 1 98.75 233 SER A C 1
ATOM 1701 O O . SER A 1 233 ? 5.234 2.018 -4.09 1 98.75 233 SER A O 1
ATOM 1703 N N . ILE A 1 234 ? 5.168 4.238 -3.746 1 98.81 234 ILE A N 1
ATOM 1704 C CA . ILE A 1 234 ? 3.727 4.27 -3.537 1 98.81 234 ILE A CA 1
ATOM 1705 C C . ILE A 1 234 ? 3.01 3.832 -4.812 1 98.81 234 ILE A C 1
ATOM 1707 O O . ILE A 1 234 ? 2.074 3.029 -4.762 1 98.81 234 ILE A O 1
ATOM 1711 N N . CYS A 1 235 ? 3.453 4.301 -5.934 1 98.5 235 CYS A N 1
ATOM 1712 C CA . CYS A 1 235 ? 2.869 3.967 -7.23 1 98.5 235 CYS A CA 1
ATOM 1713 C C . CYS A 1 235 ? 2.957 2.469 -7.5 1 98.5 235 CYS A C 1
ATOM 1715 O O . CYS A 1 235 ? 1.97 1.846 -7.891 1 98.5 235 CYS A O 1
ATOM 1717 N N . LEU A 1 236 ? 4.07 1.897 -7.203 1 98.19 236 LEU A N 1
ATOM 1718 C CA . LEU A 1 236 ? 4.324 0.498 -7.527 1 98.19 236 LEU A CA 1
ATOM 1719 C C . LEU A 1 236 ? 3.66 -0.425 -6.512 1 98.19 236 LEU A C 1
ATOM 1721 O O . LEU A 1 236 ? 3.32 -1.566 -6.832 1 98.19 236 LEU A O 1
ATOM 1725 N N . MET A 1 237 ? 3.369 0.041 -5.336 1 98 237 MET A N 1
ATOM 1726 C CA . MET A 1 237 ? 2.871 -0.816 -4.266 1 98 237 MET A CA 1
ATOM 1727 C C . MET A 1 237 ? 1.358 -0.688 -4.125 1 98 237 MET A C 1
ATOM 1729 O O . MET A 1 237 ? 0.654 -1.692 -4.008 1 98 237 MET A O 1
ATOM 1733 N N . VAL A 1 238 ? 0.874 0.562 -4.137 1 97.94 238 VAL A N 1
ATOM 1734 C CA . VAL A 1 238 ? -0.532 0.818 -3.842 1 97.94 238 VAL A CA 1
ATOM 1735 C C . VAL A 1 238 ? -1.245 1.303 -5.102 1 97.94 238 VAL A C 1
ATOM 1737 O O . VAL A 1 238 ? -2.465 1.171 -5.223 1 97.94 238 VAL A O 1
ATOM 1740 N N . SER A 1 239 ? -0.581 1.866 -6.035 1 97.25 239 SER A N 1
ATOM 1741 C CA . SER A 1 239 ? -1.041 2.33 -7.34 1 97.25 239 SER A CA 1
ATOM 1742 C C . SER A 1 239 ? -2.244 3.258 -7.207 1 97.25 239 SER A C 1
ATOM 1744 O O . SER A 1 239 ? -3.279 3.037 -7.836 1 97.25 239 SER A O 1
ATOM 1746 N N . PRO A 1 240 ? -2.127 4.301 -6.379 1 98 240 PRO A N 1
ATOM 1747 C CA . PRO A 1 240 ? -3.248 5.242 -6.324 1 98 240 PRO A CA 1
ATOM 1748 C C . PRO A 1 240 ? -3.463 5.98 -7.645 1 98 240 PRO A C 1
ATOM 1750 O O . PRO A 1 240 ? -2.559 6.035 -8.484 1 98 240 PRO A O 1
ATOM 1753 N N . GLU A 1 241 ? -4.641 6.539 -7.855 1 97.06 241 GLU A N 1
ATOM 1754 C CA . GLU A 1 241 ? -4.965 7.266 -9.078 1 97.06 241 GLU A CA 1
ATOM 1755 C C . GLU A 1 241 ? -4.363 8.664 -9.062 1 97.06 241 GLU A C 1
ATOM 1757 O O . GLU A 1 241 ? -4.254 9.312 -10.109 1 97.06 241 GLU A O 1
ATOM 1762 N N . ARG A 1 242 ? -3.947 9.125 -7.84 1 97.81 242 ARG A N 1
ATOM 1763 C CA . ARG A 1 242 ? -3.344 10.438 -7.648 1 97.81 242 ARG A CA 1
ATOM 1764 C C . ARG A 1 242 ? -2.467 10.461 -6.402 1 97.81 242 ARG A C 1
ATOM 1766 O O . ARG A 1 242 ? -2.762 9.789 -5.414 1 97.81 242 ARG A O 1
ATOM 1773 N N . ILE A 1 243 ? -1.371 11.203 -6.504 1 98.62 243 ILE A N 1
ATOM 1774 C CA . ILE A 1 243 ? -0.549 11.508 -5.34 1 98.62 243 ILE A CA 1
ATOM 1775 C C . ILE A 1 243 ? -0.552 13.016 -5.086 1 98.62 243 ILE A C 1
ATOM 1777 O O . ILE A 1 243 ? -0.301 13.805 -6 1 98.62 243 ILE A O 1
ATOM 1781 N N . VAL A 1 244 ? -0.878 13.383 -3.859 1 98.31 244 VAL A N 1
ATOM 1782 C CA . VAL A 1 244 ? -0.973 14.797 -3.506 1 98.31 244 VAL A CA 1
ATOM 1783 C C . VAL A 1 244 ? 0.086 15.141 -2.459 1 98.31 244 VAL A C 1
ATOM 1785 O O . VAL A 1 244 ? 0.225 14.438 -1.456 1 98.31 244 VAL A O 1
ATOM 1788 N N . LE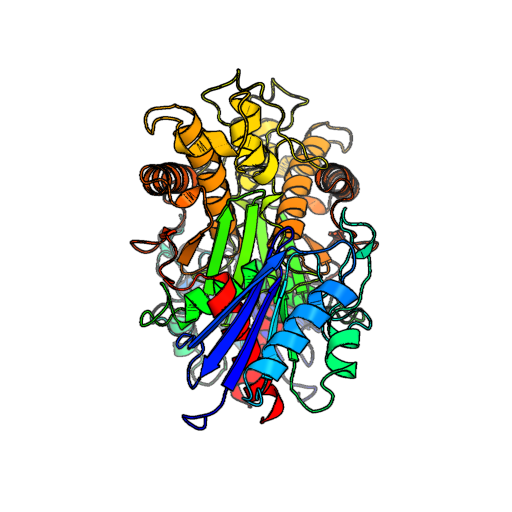U A 1 245 ? 0.841 16.156 -2.734 1 97.69 245 LEU A N 1
ATOM 1789 C CA . LEU A 1 245 ? 1.851 16.641 -1.805 1 97.69 245 LEU A CA 1
ATOM 1790 C C . LEU A 1 245 ? 1.314 17.828 -0.997 1 97.69 245 LEU A C 1
ATOM 1792 O O . LEU A 1 245 ? 0.751 18.766 -1.561 1 97.69 245 LEU A O 1
ATOM 1796 N N . GLY A 1 246 ? 1.424 17.672 0.3 1 95.69 246 GLY A N 1
ATOM 1797 C CA . GLY A 1 246 ? 1.078 18.75 1.207 1 95.69 246 GLY A CA 1
ATOM 1798 C C . GLY A 1 246 ? 2.131 19 2.271 1 95.69 246 GLY A C 1
ATOM 1799 O O . GLY A 1 246 ? 3.203 18.391 2.244 1 95.69 246 GLY A O 1
ATOM 1800 N N . GLY A 1 247 ? 1.803 19.969 3.195 1 92.56 247 GLY A N 1
ATOM 1801 C CA . GLY A 1 247 ? 2.773 20.391 4.195 1 92.56 247 GLY A CA 1
ATOM 1802 C C . GLY A 1 247 ? 3.562 21.609 3.797 1 92.56 247 GLY A C 1
ATOM 1803 O O . GLY A 1 247 ? 3.4 22.125 2.688 1 92.56 247 GLY A O 1
ATOM 1804 N N . GLY A 1 248 ? 4.379 22.094 4.672 1 89.88 248 GLY A N 1
ATOM 1805 C CA . GLY A 1 248 ? 5.074 23.344 4.461 1 89.88 248 GLY A CA 1
ATOM 1806 C C . GLY A 1 248 ? 6.168 23.266 3.414 1 89.88 248 GLY A C 1
ATOM 1807 O O . GLY A 1 248 ? 6.328 24.172 2.596 1 89.88 248 GLY A O 1
ATOM 1808 N N . VAL A 1 249 ? 6.883 22.156 3.281 1 90.56 249 VAL A N 1
ATOM 1809 C CA . VAL A 1 249 ? 8.062 22.016 2.438 1 90.56 249 VAL A CA 1
ATOM 1810 C C . VAL A 1 249 ? 7.652 22 0.967 1 90.56 249 VAL A C 1
ATOM 1812 O O . VAL A 1 249 ? 8.203 22.75 0.152 1 90.56 249 VAL A O 1
ATOM 1815 N N . PRO A 1 250 ? 6.621 21.281 0.649 1 86.94 250 PRO A N 1
ATOM 1816 C CA . PRO A 1 250 ? 6.238 21.172 -0.761 1 86.94 250 PRO A CA 1
ATOM 1817 C C . PRO A 1 250 ? 5.652 22.469 -1.309 1 86.94 250 PRO A C 1
ATOM 1819 O O . PRO A 1 250 ? 5.441 22.594 -2.518 1 86.94 250 PRO A O 1
ATOM 1822 N N . GLN A 1 251 ? 5.371 23.406 -0.401 1 87.75 251 GLN A N 1
ATOM 1823 C CA . GLN A 1 251 ? 4.852 24.688 -0.866 1 87.75 251 GLN A CA 1
ATOM 1824 C C . GLN A 1 251 ? 5.918 25.469 -1.633 1 87.75 251 GLN A C 1
ATOM 1826 O O . GLN A 1 251 ? 5.605 26.453 -2.32 1 87.75 251 GLN A O 1
ATOM 1831 N N . ARG A 1 252 ? 7.07 25.016 -1.558 1 90.44 252 ARG A N 1
ATOM 1832 C CA . ARG A 1 252 ? 8.141 25.625 -2.342 1 90.44 252 ARG A CA 1
ATOM 1833 C C . ARG A 1 252 ? 7.934 25.375 -3.832 1 90.44 252 ARG A C 1
ATOM 1835 O O . ARG A 1 252 ? 7.73 24.234 -4.258 1 90.44 252 ARG A O 1
ATOM 1842 N N . ALA A 1 253 ? 8.086 26.281 -4.641 1 85.81 253 ALA A N 1
ATOM 1843 C CA . ALA A 1 253 ? 7.672 26.281 -6.043 1 85.81 253 ALA A CA 1
ATOM 1844 C C . ALA A 1 253 ? 8.453 25.234 -6.84 1 85.81 253 ALA A C 1
ATOM 1846 O O . ALA A 1 253 ? 7.895 24.562 -7.711 1 85.81 253 ALA A O 1
ATOM 1847 N N . CYS A 1 254 ? 9.711 25.062 -6.48 1 93 254 CYS A N 1
ATOM 1848 C CA . CYS A 1 254 ? 10.57 24.234 -7.32 1 93 254 CYS A CA 1
ATOM 1849 C C . CYS A 1 254 ? 10.43 22.75 -6.965 1 93 254 CYS A C 1
ATOM 1851 O O . CYS A 1 254 ? 10.875 21.891 -7.715 1 93 254 CYS A O 1
ATOM 1853 N N . LEU A 1 255 ? 9.797 22.469 -5.941 1 96 255 LEU A N 1
ATOM 1854 C CA . LEU A 1 255 ? 9.883 21.125 -5.391 1 96 255 LEU A CA 1
ATOM 1855 C C . LEU A 1 255 ? 9.008 20.156 -6.18 1 96 255 LEU A C 1
ATOM 1857 O O . LEU A 1 255 ? 9.414 19.016 -6.445 1 96 255 LEU A O 1
ATOM 1861 N N . LEU A 1 256 ? 7.812 20.609 -6.574 1 96.62 256 LEU A N 1
ATOM 1862 C CA . LEU A 1 256 ? 6.91 19.719 -7.297 1 96.62 256 LEU A CA 1
ATOM 1863 C C . LEU A 1 256 ? 7.559 19.219 -8.586 1 96.62 256 LEU A C 1
ATOM 1865 O O . LEU A 1 256 ? 7.535 18.031 -8.875 1 96.62 256 LEU A O 1
ATOM 1869 N N . ALA A 1 257 ? 8.148 20.141 -9.312 1 96.88 257 ALA A N 1
ATOM 1870 C CA . ALA A 1 257 ? 8.789 19.781 -10.57 1 96.88 257 ALA A CA 1
ATOM 1871 C C . ALA A 1 257 ? 9.93 18.781 -10.344 1 96.88 257 ALA A C 1
ATOM 1873 O O . ALA A 1 257 ? 10.117 17.859 -11.133 1 96.88 257 ALA A O 1
ATOM 1874 N N . SER A 1 258 ? 10.695 19.062 -9.305 1 97.62 258 SER A N 1
ATOM 1875 C CA . SER A 1 258 ? 11.805 18.172 -8.977 1 97.62 258 SER A CA 1
ATOM 1876 C C . SER A 1 258 ? 11.312 16.797 -8.594 1 97.62 258 SER A C 1
ATOM 1878 O O . SER A 1 258 ? 11.859 15.781 -9.039 1 97.62 258 SER A O 1
ATOM 1880 N N . VAL A 1 259 ? 10.266 16.688 -7.773 1 98.38 259 VAL A N 1
ATOM 1881 C CA . VAL A 1 259 ? 9.68 15.406 -7.367 1 98.38 259 VAL A CA 1
ATOM 1882 C C . VAL A 1 259 ? 9.203 14.641 -8.602 1 98.38 259 VAL A C 1
ATOM 1884 O O . VAL A 1 259 ? 9.492 13.453 -8.75 1 98.38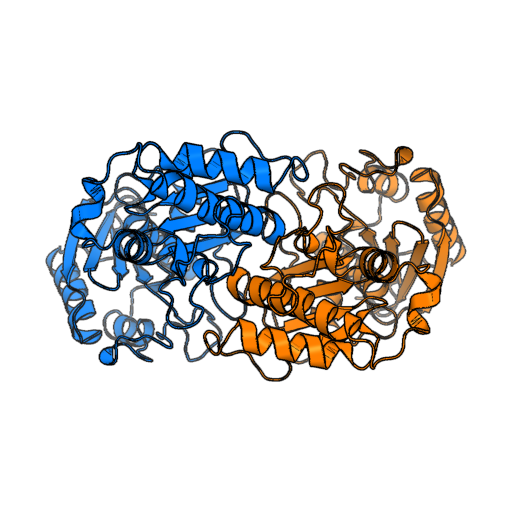 259 VAL A O 1
ATOM 1887 N N . GLU A 1 260 ? 8.516 15.32 -9.5 1 98.06 260 GLU A N 1
ATOM 1888 C CA . GLU A 1 260 ? 7.996 14.703 -10.711 1 98.06 260 GLU A CA 1
ATOM 1889 C C . GLU A 1 260 ? 9.125 14.164 -11.586 1 98.06 260 GLU A C 1
ATOM 1891 O O . GLU A 1 260 ? 9.047 13.055 -12.109 1 98.06 260 GLU A O 1
ATOM 1896 N N . LYS A 1 261 ? 10.133 15 -11.727 1 97.69 261 LYS A N 1
ATOM 1897 C CA . LYS A 1 261 ? 11.297 14.609 -12.516 1 97.69 261 LYS A CA 1
ATOM 1898 C C . LYS A 1 261 ? 11.883 13.297 -12.023 1 97.69 261 LYS A C 1
ATOM 1900 O O . LYS A 1 261 ? 12.078 12.359 -12.805 1 97.69 261 LYS A O 1
ATOM 1905 N N . HIS A 1 262 ? 12.141 13.219 -10.75 1 97.62 262 HIS A N 1
ATOM 1906 C CA . HIS A 1 262 ? 12.797 12.039 -10.18 1 97.62 262 HIS A CA 1
ATOM 1907 C C . HIS A 1 262 ? 11.836 10.852 -10.125 1 97.62 262 HIS A C 1
ATOM 1909 O O . HIS A 1 262 ? 12.266 9.703 -10.273 1 97.62 262 HIS A O 1
ATOM 1915 N N . PHE A 1 263 ? 10.5 11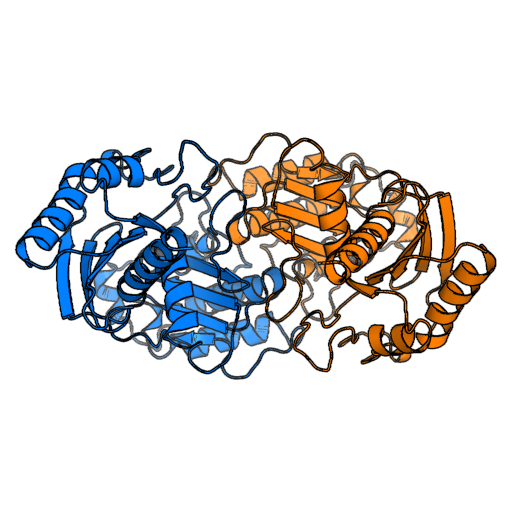.117 -9.945 1 98.56 263 PHE A N 1
ATOM 1916 C CA . PHE A 1 263 ? 9.492 10.07 -10.023 1 98.56 263 PHE A CA 1
ATOM 1917 C C . PHE A 1 263 ? 9.5 9.414 -11.398 1 98.56 263 PHE A C 1
ATOM 1919 O O . PHE A 1 263 ? 9.578 8.188 -11.508 1 98.56 263 PHE A O 1
ATOM 1926 N N . VAL A 1 264 ? 9.445 10.227 -12.422 1 98.06 264 VAL A N 1
ATOM 1927 C CA . VAL A 1 264 ? 9.406 9.75 -13.805 1 98.06 264 VAL A CA 1
ATOM 1928 C C . VAL A 1 264 ? 10.664 8.93 -14.102 1 98.06 264 VAL A C 1
ATOM 1930 O O . VAL A 1 264 ? 10.586 7.848 -14.68 1 98.06 264 VAL A O 1
ATOM 1933 N N . ALA A 1 265 ? 11.797 9.469 -13.656 1 97.06 265 ALA A N 1
ATOM 1934 C CA . ALA A 1 265 ? 13.055 8.75 -13.852 1 97.06 265 ALA A CA 1
ATOM 1935 C C . ALA A 1 265 ? 13.039 7.402 -13.141 1 97.06 265 ALA A C 1
ATOM 1937 O O . ALA A 1 265 ? 13.531 6.406 -13.672 1 97.06 265 ALA A O 1
ATOM 1938 N N . SER A 1 266 ? 12.5 7.379 -11.953 1 97 266 SER A N 1
ATOM 1939 C CA . SER A 1 266 ? 12.469 6.16 -11.148 1 97 266 SER A CA 1
ATOM 1940 C C . SER A 1 266 ? 11.531 5.121 -11.75 1 97 266 SER A C 1
ATOM 1942 O O . SER A 1 266 ? 11.867 3.936 -11.812 1 97 266 SER A O 1
ATOM 1944 N N . ILE A 1 267 ? 10.336 5.543 -12.188 1 97.19 267 ILE A N 1
ATOM 1945 C CA . ILE A 1 267 ? 9.344 4.645 -12.758 1 97.19 267 ILE A CA 1
ATOM 1946 C C . ILE A 1 267 ? 9.836 4.133 -14.117 1 97.19 267 ILE A C 1
ATOM 1948 O O . ILE A 1 267 ? 9.547 2.994 -14.492 1 97.19 267 ILE A O 1
ATOM 1952 N N . ASN A 1 268 ? 10.461 5.02 -14.828 1 96.56 268 ASN A N 1
ATOM 1953 C CA . ASN A 1 268 ? 11.125 4.711 -16.078 1 96.56 268 ASN A CA 1
ATOM 1954 C C . ASN A 1 268 ? 10.172 4.047 -17.078 1 96.56 268 ASN A C 1
ATOM 1956 O O . ASN A 1 268 ? 10.516 3.037 -17.688 1 96.56 268 ASN A O 1
ATOM 1960 N N . GLY A 1 269 ? 8.969 4.496 -17.172 1 92.81 269 GLY A N 1
ATOM 1961 C CA . GLY A 1 269 ? 8.016 4.059 -18.172 1 92.81 269 GLY A CA 1
ATOM 1962 C C . GLY A 1 269 ? 7.395 2.709 -17.859 1 92.81 269 GLY A C 1
ATOM 1963 O O . GLY A 1 269 ? 6.617 2.18 -18.656 1 92.81 269 GLY A O 1
ATOM 1964 N N . TYR A 1 270 ? 7.711 2.121 -16.766 1 92.88 270 TYR A N 1
ATOM 1965 C CA . TYR A 1 270 ? 7.195 0.806 -16.406 1 92.88 270 TYR A CA 1
ATOM 1966 C C . TYR A 1 270 ? 5.688 0.849 -16.188 1 92.88 270 TYR A C 1
ATOM 1968 O O . TYR A 1 270 ? 4.977 -0.093 -16.547 1 92.88 270 TYR A O 1
ATOM 1976 N N . VAL A 1 271 ? 5.219 1.892 -15.586 1 92 271 VAL A N 1
ATOM 1977 C CA . VAL A 1 271 ? 3.795 2.123 -15.367 1 92 271 VAL A CA 1
ATOM 1978 C C . VAL A 1 271 ? 3.354 3.379 -16.109 1 92 271 VAL A C 1
ATOM 1980 O O . VAL A 1 271 ? 4.039 4.406 -16.078 1 92 271 VAL A O 1
ATOM 1983 N N . ASP A 1 272 ? 2.273 3.223 -16.766 1 89.62 272 ASP A N 1
ATOM 1984 C CA . ASP A 1 272 ? 1.655 4.402 -17.375 1 89.62 272 ASP A CA 1
ATOM 1985 C C . ASP A 1 272 ? 0.775 5.133 -16.359 1 89.62 272 ASP A C 1
ATOM 1987 O O . ASP A 1 272 ? -0.222 4.586 -15.891 1 89.62 272 ASP A O 1
ATOM 1991 N N . VAL A 1 273 ? 1.188 6.355 -16 1 92.88 273 VAL A N 1
ATOM 1992 C CA . VAL A 1 273 ? 0.404 7.129 -15.047 1 92.88 273 VAL A CA 1
ATOM 1993 C C . VAL A 1 273 ? -0.282 8.289 -15.766 1 92.88 273 VAL A C 1
ATOM 1995 O O . VAL A 1 273 ? 0.183 8.75 -16.812 1 92.88 273 VAL A O 1
ATOM 1998 N N . PRO A 1 274 ? -1.408 8.734 -15.25 1 92.06 274 PRO A N 1
ATOM 1999 C CA . PRO A 1 274 ? -2.105 9.852 -15.891 1 92.06 274 PRO A CA 1
ATOM 2000 C C . PRO A 1 274 ? -1.338 11.164 -15.781 1 92.06 274 PRO A C 1
ATOM 2002 O O . PRO A 1 274 ? -0.428 11.281 -14.953 1 92.06 274 PRO A O 1
ATOM 2005 N N . SER A 1 275 ? -1.711 12.078 -16.688 1 92.19 275 SER A N 1
ATOM 2006 C CA . SER A 1 275 ? -1.185 13.43 -16.562 1 92.19 275 SER A CA 1
ATOM 2007 C C . SER A 1 275 ? -1.545 14.055 -15.219 1 92.19 275 SER A C 1
ATOM 2009 O O . SER A 1 275 ? -2.67 13.898 -14.734 1 92.19 275 SER A O 1
ATOM 2011 N N . GLY A 1 276 ? -0.622 14.742 -14.656 1 94.19 276 GLY A N 1
ATOM 2012 C CA . GLY A 1 276 ? -0.879 15.352 -13.367 1 94.19 276 GLY A CA 1
ATOM 2013 C C . GLY A 1 276 ? -0.993 14.344 -12.234 1 94.19 276 GLY A C 1
ATOM 2014 O O . GLY A 1 276 ? -1.768 14.539 -11.297 1 94.19 276 GLY A O 1
ATOM 2015 N N . TYR A 1 277 ? -0.315 13.312 -12.344 1 97.19 277 TYR A N 1
ATOM 2016 C CA . TYR A 1 277 ? -0.366 12.219 -11.383 1 97.19 277 TYR A CA 1
ATOM 2017 C C . TYR A 1 277 ? 0.045 12.688 -9.992 1 97.19 277 TYR A C 1
ATOM 2019 O O . TYR A 1 277 ? -0.519 12.25 -8.984 1 97.19 277 TYR A O 1
ATOM 2027 N N . ILE A 1 278 ? 1.027 13.562 -9.906 1 98.19 278 ILE A N 1
ATOM 2028 C CA . ILE A 1 278 ? 1.468 14.188 -8.664 1 98.19 278 ILE A CA 1
ATOM 2029 C C . ILE A 1 278 ? 1.076 15.664 -8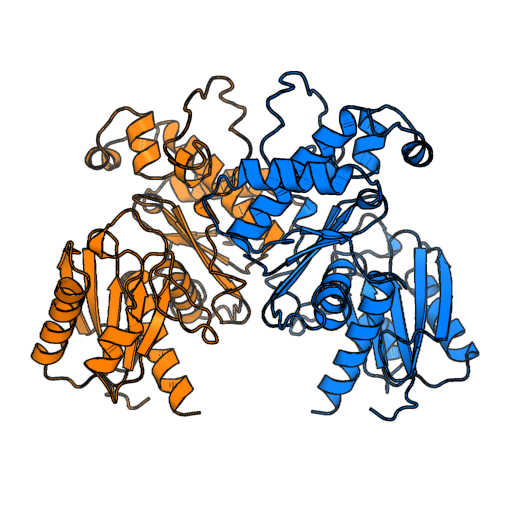.656 1 98.19 278 ILE A C 1
ATOM 2031 O O . ILE A 1 278 ? 1.389 16.391 -9.594 1 98.19 278 ILE A O 1
ATOM 2035 N N . ARG A 1 279 ? 0.355 16.062 -7.613 1 96.81 279 ARG A N 1
ATOM 2036 C CA . ARG A 1 279 ? -0.125 17.438 -7.5 1 96.81 279 ARG A CA 1
ATOM 2037 C C . ARG A 1 279 ? 0.088 17.984 -6.09 1 96.81 279 ARG A C 1
ATOM 2039 O O . ARG A 1 279 ? 0.333 17.219 -5.156 1 96.81 279 ARG A O 1
ATOM 2046 N N . LYS A 1 280 ? 0.048 19.281 -5.965 1 95.69 280 LYS A N 1
ATOM 2047 C CA . LYS A 1 280 ? -0.033 19.906 -4.648 1 95.69 280 LYS A CA 1
ATOM 2048 C C . LYS A 1 280 ? -1.467 19.906 -4.125 1 95.69 280 LYS A C 1
ATOM 2050 O O . LYS A 1 280 ? -2.418 19.844 -4.906 1 95.69 280 LYS A O 1
ATOM 2055 N N . SER A 1 281 ? -1.549 19.938 -2.875 1 94.62 281 SER A N 1
ATOM 2056 C CA . SER A 1 281 ? -2.871 19.984 -2.26 1 94.62 281 SER A CA 1
ATOM 2057 C C . SER A 1 281 ? -3.676 21.172 -2.775 1 94.62 281 SER A C 1
ATOM 2059 O O . SER A 1 281 ? -3.139 22.266 -2.941 1 94.62 281 SER A O 1
ATOM 2061 N N . ALA A 1 282 ? -4.988 20.984 -3.006 1 90 282 ALA A N 1
ATOM 2062 C CA . ALA A 1 282 ? -5.867 22.016 -3.543 1 90 282 ALA A CA 1
ATOM 2063 C C . ALA A 1 282 ? -6.801 22.547 -2.463 1 90 282 ALA A C 1
ATOM 2065 O O . ALA A 1 282 ? -7.699 23.344 -2.752 1 90 282 ALA A O 1
ATOM 2066 N N . LEU A 1 283 ? -6.609 22.094 -1.265 1 91.44 283 LEU A N 1
ATOM 2067 C CA . LEU A 1 283 ? -7.531 22.484 -0.205 1 91.44 283 LEU A CA 1
ATOM 2068 C C . LEU A 1 283 ? -7.074 23.766 0.476 1 91.44 283 LEU A C 1
ATOM 2070 O O . LEU A 1 283 ? -6.027 23.797 1.127 1 91.44 283 LEU A O 1
ATOM 2074 N N . SER A 1 284 ? -7.836 24.766 0.34 1 82 284 SER A N 1
ATOM 2075 C CA . SER A 1 284 ? -7.457 26.109 0.752 1 82 284 SER A CA 1
ATOM 2076 C C . SER A 1 284 ? -7.504 26.266 2.27 1 82 284 SER A C 1
ATOM 2078 O O . SER A 1 284 ? -6.695 26.984 2.852 1 82 284 SER A O 1
ATOM 2080 N N . VAL A 1 285 ? -8.492 25.609 2.965 1 83.19 285 VAL A N 1
ATOM 2081 C CA . VAL A 1 285 ? -8.656 25.734 4.41 1 83.19 285 VAL A CA 1
ATOM 2082 C C . VAL A 1 285 ? -7.66 24.828 5.121 1 83.19 285 VAL A C 1
ATOM 2084 O O . VAL A 1 285 ? -7.426 24.969 6.324 1 83.19 285 VAL A O 1
ATOM 2087 N N . GLY A 1 286 ? -6.918 23.938 4.332 1 89.62 286 GLY A N 1
ATOM 2088 C CA . GLY A 1 286 ? -5.953 23 4.871 1 89.62 286 GLY A CA 1
ATOM 2089 C C . GLY A 1 286 ? -6.457 21.562 4.863 1 89.62 286 GLY A C 1
ATOM 2090 O O . GLY A 1 286 ? -7.582 21.297 5.297 1 89.62 286 GLY A O 1
ATOM 2091 N N . PRO A 1 287 ? -5.621 20.719 4.406 1 92.81 287 PRO A N 1
ATOM 2092 C CA . PRO A 1 287 ? -6.07 19.328 4.254 1 92.81 287 PRO A CA 1
ATOM 2093 C C . PRO A 1 287 ? -6.418 18.672 5.586 1 92.81 287 PRO A C 1
ATOM 2095 O O . PRO A 1 287 ? -7.332 17.844 5.652 1 92.81 287 PRO A O 1
ATOM 2098 N N . GLY A 1 288 ? -5.742 19.094 6.617 1 94.19 288 GLY A N 1
ATOM 2099 C CA . GLY A 1 288 ? -6.023 18.516 7.922 1 94.19 288 GLY A CA 1
ATOM 2100 C C . GLY A 1 288 ? -7.359 18.953 8.492 1 94.19 288 GLY A C 1
ATOM 2101 O O . GLY A 1 288 ? -8.094 18.156 9.07 1 94.19 288 GLY A O 1
ATOM 2102 N N . VAL A 1 289 ? -7.684 20.203 8.328 1 96.94 289 VAL A N 1
ATOM 2103 C CA . VAL A 1 289 ? -8.938 20.75 8.836 1 96.94 289 VAL A CA 1
ATOM 2104 C C . VAL A 1 289 ? -10.117 20.156 8.078 1 96.94 289 VAL A C 1
ATOM 2106 O O . VAL A 1 289 ? -11.031 19.594 8.688 1 96.94 289 VAL A O 1
ATOM 2109 N N . VAL A 1 290 ? -10.039 20.188 6.77 1 97.75 290 VAL A N 1
ATOM 2110 C CA . VAL A 1 290 ? -11.117 19.625 5.973 1 97.75 290 VAL A CA 1
ATOM 2111 C C . VAL A 1 290 ? -11.18 18.109 6.191 1 97.75 290 VAL A C 1
ATOM 2113 O O . VAL A 1 290 ? -12.266 17.531 6.203 1 97.75 290 VAL A O 1
ATOM 2116 N N . GLY A 1 291 ? -9.984 17.531 6.34 1 98.31 291 GLY A N 1
ATOM 2117 C CA . GLY A 1 291 ? -9.93 16.109 6.641 1 98.31 291 GLY A CA 1
ATOM 2118 C C . GLY A 1 291 ? -10.664 15.734 7.914 1 98.31 291 GLY A C 1
ATOM 2119 O O . GLY A 1 291 ? -11.406 14.75 7.941 1 98.31 291 GLY A O 1
ATOM 2120 N N . SER A 1 292 ? -10.445 16.5 8.953 1 98.62 292 SER A N 1
ATOM 2121 C CA . SER A 1 292 ? -11.141 16.219 10.203 1 98.62 292 SER A CA 1
ATOM 2122 C C . SER A 1 292 ? -12.648 16.391 10.055 1 98.62 292 SER A C 1
ATOM 2124 O O . SER A 1 292 ? -13.422 15.625 10.641 1 98.62 292 SER A O 1
ATOM 2126 N N . GLN A 1 293 ? -13.078 17.344 9.266 1 98.25 293 GLN A N 1
ATOM 2127 C CA . GLN A 1 293 ? -14.5 17.547 8.984 1 98.25 293 GLN A CA 1
ATOM 2128 C C . GLN A 1 293 ? -15.07 16.391 8.172 1 98.25 293 GLN A C 1
ATOM 2130 O O . GLN A 1 293 ? -16.203 15.969 8.398 1 98.25 293 GLN A O 1
ATOM 2135 N N . GLU A 1 294 ? -14.273 15.891 7.242 1 97.75 294 GLU A N 1
ATOM 2136 C CA . GLU A 1 294 ? -14.703 14.727 6.473 1 97.75 294 GLU A CA 1
ATOM 2137 C C . GLU A 1 294 ? -14.883 13.508 7.371 1 97.75 294 GLU A C 1
ATOM 2139 O O . GLU A 1 294 ? -15.844 12.75 7.207 1 97.75 294 GLU A O 1
ATOM 2144 N N . VAL A 1 295 ? -13.984 13.312 8.297 1 98.38 295 VAL A N 1
ATOM 2145 C CA . VAL A 1 295 ? -14.07 12.211 9.25 1 98.38 295 VAL A CA 1
ATOM 2146 C C . VAL A 1 295 ? -15.359 12.344 10.062 1 98.38 295 VAL A C 1
ATOM 2148 O O . VAL A 1 295 ? -16.047 11.352 10.305 1 98.38 295 VAL A O 1
ATOM 2151 N N . ALA A 1 296 ? -15.727 13.578 10.438 1 98.25 296 ALA A N 1
ATOM 2152 C CA . ALA A 1 296 ? -16.969 13.828 11.156 1 98.25 296 ALA A CA 1
ATOM 2153 C C . ALA A 1 296 ? -18.188 13.484 10.297 1 98.25 296 ALA A C 1
ATOM 2155 O O . ALA A 1 296 ? -19.125 12.844 10.766 1 98.25 296 ALA A O 1
ATOM 2156 N N . TYR A 1 297 ? -18.125 13.945 9.109 1 96.81 297 TYR A N 1
ATOM 2157 C CA . TYR A 1 297 ? -19.203 13.711 8.164 1 96.81 297 TYR A CA 1
ATOM 2158 C C . TYR A 1 297 ? -19.469 12.219 7.996 1 96.81 297 TYR A C 1
ATOM 2160 O O . TYR A 1 297 ? -20.625 11.781 8.023 1 96.81 297 TYR A O 1
ATOM 2168 N N . ARG A 1 298 ? -18.469 11.477 7.887 1 96.44 298 ARG A N 1
ATOM 2169 C CA . ARG A 1 298 ? -18.578 10.031 7.719 1 96.44 298 ARG A CA 1
ATOM 2170 C C . ARG A 1 298 ? -19.125 9.375 8.984 1 96.44 298 ARG A C 1
ATOM 2172 O O . ARG A 1 298 ? -19.922 8.43 8.906 1 96.44 298 ARG A O 1
ATOM 2179 N N . ALA A 1 299 ? -18.625 9.812 10.102 1 96.62 299 ALA A N 1
ATOM 2180 C CA . ALA A 1 299 ? -19.125 9.281 11.367 1 96.62 299 ALA A CA 1
ATOM 2181 C C . ALA A 1 299 ? -20.625 9.5 11.5 1 96.62 299 ALA A C 1
ATOM 2183 O O . ALA A 1 299 ? -21.344 8.609 11.953 1 96.62 299 ALA A O 1
ATOM 2184 N N . TYR A 1 300 ? -21.062 10.656 11.141 1 95.56 300 TYR A N 1
ATOM 2185 C CA . TYR A 1 300 ? -22.469 11.008 11.203 1 95.56 300 TYR A CA 1
ATOM 2186 C C . TYR A 1 300 ? -23.312 10.062 10.344 1 95.56 300 TYR A C 1
ATOM 2188 O O . TYR A 1 300 ? -24.344 9.555 10.797 1 95.56 300 TYR A O 1
ATOM 2196 N N . HIS A 1 301 ? -22.875 9.719 9.172 1 93 301 HIS A N 1
ATOM 2197 C CA . HIS A 1 301 ? -23.656 8.945 8.211 1 93 301 HIS A CA 1
ATOM 2198 C C . HIS A 1 301 ? -23.547 7.449 8.484 1 93 301 HIS A C 1
ATOM 2200 O O . HIS A 1 301 ? -24.422 6.676 8.086 1 93 301 HIS A O 1
ATOM 2206 N N . SER A 1 302 ? -22.453 6.992 9 1 87.06 302 SER A N 1
ATOM 2207 C CA . SER A 1 302 ? -22.328 5.586 9.367 1 87.06 302 SER A CA 1
ATOM 2208 C C . SER A 1 302 ? -23.297 5.219 10.492 1 87.06 302 SER A C 1
ATOM 2210 O O . SER A 1 302 ? -23.703 4.066 10.602 1 87.06 302 SER A O 1
ATOM 2212 N N . LYS A 1 303 ? -23.562 6.117 11.359 1 78.88 303 LYS A N 1
ATOM 2213 C CA . LYS A 1 303 ? -24.5 5.871 12.461 1 78.88 303 LYS A CA 1
ATOM 2214 C C . LYS A 1 303 ? -25.938 5.867 11.969 1 78.88 303 LYS A C 1
ATOM 2216 O O . LYS A 1 303 ? -26.781 5.133 12.5 1 78.88 303 LYS A O 1
ATOM 2221 N N . GLN A 1 304 ? -26.281 6.668 10.969 1 69.19 304 GLN A N 1
ATOM 2222 C CA . GLN A 1 304 ? -27.641 6.75 10.453 1 69.19 304 GLN A CA 1
ATOM 2223 C C . GLN A 1 304 ? -28 5.508 9.641 1 69.19 304 GLN A C 1
ATOM 2225 O O . GLN A 1 304 ? -29.172 5.184 9.484 1 69.19 304 GLN A O 1
ATOM 2230 N N . GLY A 1 305 ? -27.094 4.785 9.062 1 59.06 305 GLY A N 1
ATOM 2231 C CA . GLY A 1 305 ? -27.391 3.6 8.273 1 59.06 305 GLY A CA 1
ATOM 2232 C C . GLY A 1 305 ? -27.297 2.312 9.07 1 59.06 305 GLY A C 1
ATOM 2233 O O . GLY A 1 305 ? -26.672 2.277 10.133 1 59.06 305 GLY A O 1
ATOM 2234 N N . MET B 1 1 ? -22.875 -23.297 -0.446 1 53.66 1 MET B N 1
ATOM 2235 C CA . MET B 1 1 ? -22.812 -23.812 -1.813 1 53.66 1 MET B CA 1
ATOM 2236 C C . MET B 1 1 ? -23.219 -25.281 -1.863 1 53.66 1 MET B C 1
ATOM 2238 O O . MET B 1 1 ? -23.016 -26.016 -0.896 1 53.66 1 MET B O 1
ATOM 2242 N N . PRO B 1 2 ? -24 -25.562 -2.928 1 64.19 2 PRO B N 1
ATOM 2243 C CA . PRO B 1 2 ? -24.312 -26.984 -2.926 1 64.19 2 PRO B CA 1
ATOM 2244 C C . PRO B 1 2 ? -23.062 -27.875 -2.877 1 64.19 2 PRO B C 1
ATOM 2246 O O . PRO B 1 2 ? -22.062 -27.562 -3.521 1 64.19 2 PRO B O 1
ATOM 2249 N N . SER B 1 3 ? -22.984 -28.656 -1.985 1 73.31 3 SER B N 1
ATOM 2250 C CA . SER B 1 3 ? -21.859 -29.531 -1.651 1 73.31 3 SER B CA 1
ATOM 2251 C C . SER B 1 3 ? -21.344 -30.25 -2.889 1 73.31 3 SER B C 1
ATOM 2253 O O . SER B 1 3 ? -20.188 -30.703 -2.91 1 73.31 3 SER B O 1
ATOM 2255 N N . GLU B 1 4 ? -22.031 -29.969 -4.027 1 84.31 4 GLU B N 1
ATOM 2256 C CA . GLU B 1 4 ? -21.625 -30.75 -5.191 1 84.31 4 GLU B CA 1
ATOM 2257 C C . GLU B 1 4 ? -21.25 -29.844 -6.359 1 84.31 4 GLU B C 1
ATOM 2259 O O . GLU B 1 4 ? -20.844 -30.328 -7.418 1 84.31 4 GLU B O 1
ATOM 2264 N N . MET B 1 5 ? -21.234 -28.594 -6.059 1 90.75 5 MET B N 1
ATOM 2265 C CA . MET B 1 5 ? -20.969 -27.672 -7.164 1 90.75 5 MET B CA 1
ATOM 2266 C C . MET B 1 5 ? -19.484 -27.656 -7.508 1 90.75 5 MET B C 1
ATOM 2268 O O . MET B 1 5 ? -18.641 -27.641 -6.613 1 90.75 5 MET B O 1
ATOM 2272 N N . ALA B 1 6 ? -19.203 -27.672 -8.836 1 95.75 6 ALA B N 1
ATOM 2273 C CA . ALA B 1 6 ? -17.828 -27.641 -9.32 1 95.75 6 ALA B CA 1
ATOM 2274 C C . ALA B 1 6 ? -17.438 -26.219 -9.766 1 95.75 6 ALA B C 1
ATOM 2276 O O . ALA B 1 6 ? -18.25 -25.516 -10.359 1 95.75 6 ALA B O 1
ATOM 2277 N N . PHE B 1 7 ? -16.234 -25.844 -9.422 1 97.5 7 PHE B N 1
ATOM 2278 C CA . PHE B 1 7 ? -15.672 -24.578 -9.852 1 97.5 7 PHE B CA 1
ATOM 2279 C C . PHE B 1 7 ? -14.414 -24.781 -10.688 1 97.5 7 PHE B C 1
ATOM 2281 O O . PHE B 1 7 ? -13.609 -25.672 -10.391 1 97.5 7 PHE B O 1
ATOM 2288 N N . GLY B 1 8 ? -14.289 -24.062 -11.711 1 98.5 8 GLY B N 1
ATOM 2289 C CA . GLY B 1 8 ? -13.07 -24.062 -12.5 1 98.5 8 GLY B CA 1
ATOM 2290 C C . GLY B 1 8 ? -12.102 -22.953 -12.117 1 98.5 8 GLY B C 1
ATOM 2291 O O . GLY B 1 8 ? -12.516 -21.844 -11.789 1 98.5 8 GLY B O 1
ATOM 2292 N N . GLY B 1 9 ? -10.852 -23.281 -12.062 1 98.69 9 GLY B N 1
ATOM 2293 C CA . GLY B 1 9 ? -9.773 -22.328 -11.859 1 98.69 9 GLY B CA 1
ATOM 2294 C C . GLY B 1 9 ? -8.703 -22.406 -12.93 1 98.69 9 GLY B C 1
ATOM 2295 O O . GLY B 1 9 ? -8.367 -23.484 -13.406 1 98.69 9 GLY B O 1
ATOM 2296 N N . ILE B 1 10 ? -8.188 -21.266 -13.336 1 98.75 10 ILE B N 1
ATOM 2297 C CA . ILE B 1 10 ? -7.047 -21.219 -14.25 1 98.75 10 ILE B CA 1
ATOM 2298 C C . ILE B 1 10 ? -5.938 -20.375 -13.641 1 98.75 10 ILE B C 1
ATOM 2300 O O . ILE B 1 10 ? -6.094 -19.156 -13.484 1 98.75 10 ILE B O 1
ATOM 2304 N N . GLU B 1 11 ? -4.902 -20.953 -13.195 1 97.81 11 GLU B N 1
ATOM 2305 C CA . GLU B 1 11 ? -3.652 -20.234 -12.945 1 97.81 11 GLU B CA 1
ATOM 2306 C C . GLU B 1 11 ? -2.893 -19.984 -14.242 1 97.81 11 GLU B C 1
ATOM 2308 O O . GLU B 1 11 ? -2.33 -20.906 -14.836 1 97.81 11 GLU B O 1
ATOM 2313 N N . ALA B 1 12 ? -2.873 -18.781 -14.641 1 96.5 12 ALA B N 1
ATOM 2314 C CA . ALA B 1 12 ? -2.301 -18.375 -15.922 1 96.5 12 ALA B CA 1
ATOM 2315 C C . ALA B 1 12 ? -0.893 -17.812 -15.742 1 96.5 12 ALA B C 1
ATOM 2317 O O . ALA B 1 12 ? -0.71 -16.609 -15.641 1 96.5 12 ALA B O 1
ATOM 2318 N N . GLY B 1 13 ? 0.088 -18.719 -15.812 1 91.06 13 GLY B N 1
ATOM 2319 C CA . GLY B 1 13 ? 1.48 -18.312 -15.727 1 91.06 13 GLY B CA 1
ATOM 2320 C C . GLY B 1 13 ? 2.08 -17.953 -17.078 1 91.06 13 GLY B C 1
ATOM 2321 O O . GLY B 1 13 ? 1.519 -18.297 -18.125 1 91.06 13 GLY B O 1
ATOM 2322 N N . GLY B 1 14 ? 3.17 -17.312 -17.016 1 84.19 14 GLY B N 1
ATOM 2323 C CA . GLY B 1 14 ? 3.834 -16.906 -18.25 1 84.19 14 GLY B CA 1
ATOM 2324 C C . GLY B 1 14 ? 4.348 -18.094 -19.047 1 84.19 14 GLY B C 1
ATOM 2325 O O . GLY B 1 14 ? 4.434 -18.031 -20.281 1 84.19 14 GLY B O 1
ATOM 2326 N N . THR B 1 15 ? 4.684 -19.172 -18.422 1 84.5 15 THR B N 1
ATOM 2327 C CA . THR B 1 15 ? 5.258 -20.344 -19.094 1 84.5 15 THR B CA 1
ATOM 2328 C C . THR B 1 15 ? 4.289 -21.516 -19.062 1 84.5 15 THR B C 1
ATOM 2330 O O . THR B 1 15 ? 4.219 -22.297 -20.016 1 84.5 15 THR B O 1
ATOM 2333 N N . THR B 1 16 ? 3.617 -21.609 -17.969 1 91.56 16 THR B N 1
ATOM 2334 C CA . THR B 1 16 ? 2.744 -22.766 -17.766 1 91.56 16 THR B CA 1
ATOM 2335 C C . THR B 1 16 ? 1.376 -22.312 -17.25 1 91.56 16 THR B C 1
ATOM 2337 O O . THR B 1 16 ? 1.283 -21.422 -16.422 1 91.56 16 THR B O 1
ATOM 2340 N N . PHE B 1 17 ? 0.35 -22.969 -17.781 1 97.12 17 PHE B N 1
ATOM 2341 C CA . PHE B 1 17 ? -1.01 -22.844 -17.266 1 97.12 17 PHE B CA 1
ATOM 2342 C C . PHE B 1 17 ? -1.394 -24.062 -16.438 1 97.12 17 PHE B C 1
ATOM 2344 O O . PHE B 1 17 ? -0.905 -25.172 -16.688 1 97.12 17 PHE B O 1
ATOM 2351 N N . VAL B 1 18 ? -2.225 -23.828 -15.445 1 97.88 18 VAL B N 1
ATOM 2352 C CA . VAL B 1 18 ? -2.865 -24.906 -14.719 1 97.88 18 VAL B CA 1
ATOM 2353 C C . VAL B 1 18 ? -4.375 -24.688 -14.688 1 97.88 18 VAL B C 1
ATOM 2355 O O . VAL B 1 18 ? -4.859 -23.703 -14.125 1 97.88 18 VAL B O 1
ATOM 2358 N N . ALA B 1 19 ? -5.113 -25.594 -15.305 1 98.62 19 ALA B N 1
ATOM 2359 C CA . ALA B 1 19 ? -6.566 -25.656 -15.148 1 98.62 19 ALA B CA 1
ATOM 2360 C C . ALA B 1 19 ? -6.957 -26.641 -14.055 1 98.62 19 ALA B C 1
ATOM 2362 O O . ALA B 1 19 ? -6.422 -27.75 -13.984 1 98.62 19 ALA B O 1
ATOM 2363 N N . SER B 1 20 ? -7.844 -26.203 -13.172 1 98.44 20 SER B N 1
ATOM 2364 C CA . SER B 1 20 ? -8.18 -27.062 -12.039 1 98.44 20 SER B CA 1
ATOM 2365 C C . SER B 1 20 ? -9.68 -27.062 -11.781 1 98.44 20 SER B C 1
ATOM 2367 O O . SER B 1 20 ? -10.383 -26.109 -12.117 1 98.44 20 SER B O 1
ATOM 2369 N N . LEU B 1 21 ? -10.141 -28.188 -11.258 1 98.06 21 LEU B N 1
ATOM 2370 C CA . LEU B 1 21 ? -11.531 -28.391 -10.852 1 98.06 21 LEU B CA 1
ATOM 2371 C C . LEU B 1 21 ? -11.625 -28.609 -9.344 1 98.06 21 LEU B C 1
ATOM 2373 O O . LEU B 1 21 ? -10.984 -29.516 -8.805 1 98.06 21 LEU B O 1
ATOM 2377 N N . ALA B 1 22 ? -12.328 -27.719 -8.68 1 97.19 22 ALA B N 1
ATOM 2378 C CA . ALA B 1 22 ? -12.609 -27.906 -7.262 1 97.19 22 ALA B CA 1
ATOM 2379 C C . ALA B 1 22 ? -14.102 -28.141 -7.023 1 97.19 22 ALA B C 1
ATOM 2381 O O . ALA B 1 22 ? -14.945 -27.625 -7.758 1 97.19 22 ALA B O 1
ATOM 2382 N N . VAL B 1 23 ? -14.391 -28.938 -5.938 1 96 23 VAL B N 1
ATOM 2383 C CA . VAL B 1 23 ? -15.781 -29.266 -5.648 1 96 23 VAL B CA 1
ATOM 2384 C C . VAL B 1 23 ? -16.125 -28.828 -4.227 1 96 23 VAL B C 1
ATOM 2386 O O . VAL B 1 23 ? -15.438 -29.203 -3.273 1 96 23 VAL B O 1
ATOM 2389 N N . GLY B 1 24 ? -17.078 -28.047 -4.043 1 91.25 24 GLY B N 1
ATOM 2390 C CA . GLY B 1 24 ? -17.609 -27.656 -2.748 1 91.25 24 GLY B CA 1
ATOM 2391 C C . GLY B 1 24 ? -16.781 -26.594 -2.057 1 91.25 24 GLY B C 1
ATOM 2392 O O . GLY B 1 24 ? -17.328 -25.672 -1.442 1 91.25 24 GLY B O 1
ATOM 2393 N N . ASP B 1 25 ? -15.445 -26.734 -2.193 1 91.81 25 ASP B N 1
ATOM 2394 C CA . ASP B 1 25 ? -14.484 -25.891 -1.491 1 91.81 25 ASP B CA 1
ATOM 2395 C C . ASP B 1 25 ? -13.281 -25.578 -2.373 1 91.81 25 ASP B C 1
ATOM 2397 O O . ASP B 1 25 ? -12.781 -26.453 -3.08 1 91.81 25 ASP B O 1
ATOM 2401 N N . PRO B 1 26 ? -12.914 -24.344 -2.383 1 95.06 26 PRO B N 1
ATOM 2402 C CA . PRO B 1 26 ? -11.789 -23.969 -3.246 1 95.06 26 PRO B CA 1
ATOM 2403 C C . PRO B 1 26 ? -10.555 -24.828 -2.998 1 95.06 26 PRO B C 1
ATOM 2405 O O . PRO B 1 26 ? -9.711 -24.969 -3.887 1 95.06 26 PRO B O 1
ATOM 2408 N N . THR B 1 27 ? -10.43 -25.391 -1.816 1 95.12 27 THR B N 1
ATOM 2409 C CA . THR B 1 27 ? -9.242 -26.172 -1.485 1 95.12 27 THR B CA 1
ATOM 2410 C C . THR B 1 27 ? -9.422 -27.641 -1.904 1 95.12 27 THR B C 1
ATOM 2412 O O . THR B 1 27 ? -8.461 -28.406 -1.916 1 95.12 27 THR B O 1
ATOM 2415 N N . ASN B 1 28 ? -10.641 -28.078 -2.172 1 95.25 28 ASN B N 1
ATOM 2416 C CA . ASN B 1 28 ? -10.914 -29.438 -2.611 1 95.25 28 ASN B CA 1
ATOM 2417 C C . ASN B 1 28 ? -10.75 -29.594 -4.121 1 95.25 28 ASN B C 1
ATOM 2419 O O . ASN B 1 28 ? -11.719 -29.844 -4.832 1 95.25 28 ASN B O 1
ATOM 2423 N N . VAL B 1 29 ? -9.492 -29.516 -4.582 1 96.75 29 VAL B N 1
ATOM 2424 C CA . VAL B 1 29 ? -9.164 -29.672 -5.992 1 96.75 29 VAL B CA 1
ATOM 2425 C C . VAL B 1 29 ? -9.18 -31.156 -6.355 1 96.75 29 VAL B C 1
ATOM 2427 O O . VAL B 1 29 ? -8.336 -31.922 -5.887 1 96.75 29 VAL B O 1
ATOM 2430 N N . VAL B 1 30 ? -10.062 -31.547 -7.215 1 96.44 30 VAL B N 1
ATOM 2431 C CA . VAL B 1 30 ? -10.281 -32.969 -7.469 1 96.44 30 VAL B CA 1
ATOM 2432 C C . VAL B 1 30 ? -9.578 -33.375 -8.758 1 96.44 30 VAL B C 1
ATOM 2434 O O . VAL B 1 30 ? -9.359 -34.562 -9.008 1 96.44 30 VAL B O 1
ATOM 2437 N N . ASP B 1 31 ? -9.266 -32.438 -9.617 1 96.75 31 ASP B N 1
ATOM 2438 C CA . ASP B 1 31 ? -8.555 -32.719 -10.867 1 96.75 31 ASP B CA 1
ATOM 2439 C C . ASP B 1 31 ? -7.879 -31.438 -11.391 1 96.75 31 ASP B C 1
ATOM 2441 O O . ASP B 1 31 ? -8.273 -30.328 -11.031 1 96.75 31 ASP B O 1
ATOM 2445 N N . TYR B 1 32 ? -6.789 -31.625 -12.133 1 97.5 32 TYR B N 1
ATOM 2446 C CA . TYR B 1 32 ? -6.117 -30.484 -12.75 1 97.5 32 TYR B CA 1
ATOM 2447 C C . TYR B 1 32 ? -5.316 -30.922 -13.969 1 97.5 32 TYR B C 1
ATOM 2449 O O . TYR B 1 32 ? -5.066 -32.125 -14.156 1 97.5 32 TYR B O 1
ATOM 2457 N N . LYS B 1 33 ? -5.012 -29.969 -14.82 1 97.94 33 LYS B N 1
ATOM 2458 C CA . LYS B 1 33 ? -4.164 -30.172 -15.992 1 97.94 33 LYS B CA 1
ATOM 2459 C C . LYS B 1 33 ? -3.143 -29.047 -16.125 1 97.94 33 LYS B C 1
ATOM 2461 O O . LYS B 1 33 ? -3.484 -27.859 -15.977 1 97.94 33 LYS B O 1
ATOM 2466 N N . ARG B 1 34 ? -1.91 -29.406 -16.328 1 97.25 34 ARG B N 1
ATOM 2467 C CA . ARG B 1 34 ? -0.838 -28.469 -16.641 1 97.25 34 ARG B CA 1
ATOM 2468 C C . ARG B 1 34 ? -0.492 -28.484 -18.125 1 97.25 34 ARG B C 1
ATOM 2470 O O . ARG B 1 34 ? -0.422 -29.562 -18.719 1 97.25 34 ARG B O 1
ATOM 2477 N N . PHE B 1 35 ? -0.36 -27.406 -18.719 1 97.25 35 PHE B N 1
ATOM 2478 C CA . PHE B 1 35 ? 0.011 -27.312 -20.125 1 97.25 35 PHE B CA 1
ATOM 2479 C C . PHE B 1 35 ? 0.739 -26 -20.406 1 97.25 35 PHE B C 1
ATOM 2481 O O . PHE B 1 35 ? 0.629 -25.047 -19.641 1 97.25 35 PHE B O 1
ATOM 2488 N N . PRO B 1 36 ? 1.528 -25.875 -21.438 1 95.81 36 PRO B N 1
ATOM 2489 C CA . PRO B 1 36 ? 2.355 -24.703 -21.703 1 95.81 36 PRO B CA 1
ATOM 2490 C C . PRO B 1 36 ? 1.534 -23.5 -22.141 1 95.81 36 PRO B C 1
ATOM 2492 O O . PRO B 1 36 ? 0.514 -23.656 -22.828 1 95.81 36 PRO B O 1
ATOM 2495 N N . THR B 1 37 ? 1.954 -22.359 -21.656 1 92.75 37 THR B N 1
ATOM 2496 C CA . THR B 1 37 ? 1.474 -21.125 -22.266 1 92.75 37 THR B CA 1
ATOM 2497 C C . THR B 1 37 ? 1.983 -20.984 -23.688 1 92.75 37 THR B C 1
ATOM 2499 O O . THR B 1 37 ? 3.193 -20.938 -23.922 1 92.75 37 THR B O 1
ATOM 2502 N N . THR B 1 38 ? 1.106 -20.875 -24.609 1 94.25 38 THR B N 1
ATOM 2503 C CA . THR B 1 38 ? 1.521 -20.75 -26.016 1 94.25 38 THR B CA 1
ATOM 2504 C C . THR B 1 38 ? 1.615 -19.281 -26.422 1 94.25 38 THR B C 1
ATOM 2506 O O . THR B 1 38 ? 1.389 -18.375 -25.594 1 94.25 38 THR B O 1
ATOM 2509 N N . SER B 1 39 ? 2.006 -19.078 -27.672 1 93 39 SER B N 1
ATOM 2510 C CA . SER B 1 39 ? 2.1 -17.703 -28.188 1 93 39 SER B CA 1
ATOM 2511 C C . SER B 1 39 ? 0.717 -17.125 -28.453 1 93 39 SER B C 1
ATOM 2513 O O . SER B 1 39 ? 0.576 -15.914 -28.641 1 93 39 SER B O 1
ATOM 2515 N N . SER B 1 40 ? -0.285 -17.922 -28.422 1 95.25 40 SER B N 1
ATOM 2516 C CA . SER B 1 40 ? -1.661 -17.5 -28.672 1 95.25 40 SER B CA 1
ATOM 2517 C C . SER B 1 40 ? -2.52 -17.641 -27.422 1 95.25 40 SER B C 1
ATOM 2519 O O . SER B 1 40 ? -2.787 -18.75 -26.953 1 95.25 40 SER B O 1
ATOM 2521 N N . PRO B 1 41 ? -2.975 -16.516 -26.922 1 96.88 41 PRO B N 1
ATOM 2522 C CA . PRO B 1 41 ? -3.879 -16.609 -25.766 1 96.88 41 PRO B CA 1
ATOM 2523 C C . PRO B 1 41 ? -5.109 -17.453 -26.047 1 96.88 41 PRO B C 1
ATOM 2525 O O . PRO B 1 41 ? -5.523 -18.25 -25.203 1 96.88 41 PRO B O 1
ATOM 2528 N N . GLU B 1 42 ? -5.672 -17.297 -27.25 1 97 42 GLU B N 1
ATOM 2529 C CA . GLU B 1 42 ? -6.863 -18.047 -27.625 1 97 42 GLU B CA 1
ATOM 2530 C C . GLU B 1 42 ? -6.605 -19.547 -27.562 1 97 42 GLU B C 1
ATOM 2532 O O . GLU B 1 42 ? -7.402 -20.297 -26.984 1 97 42 GLU B O 1
ATOM 2537 N N . GLU B 1 43 ? -5.48 -19.906 -28.141 1 97.44 43 GLU B N 1
ATOM 2538 C CA . GLU B 1 43 ? -5.117 -21.312 -28.141 1 97.44 43 GLU B CA 1
ATOM 2539 C C . GLU B 1 43 ? -4.93 -21.844 -26.719 1 97.44 43 GLU B C 1
ATOM 2541 O O . GLU B 1 43 ? -5.391 -22.938 -26.375 1 97.44 43 GLU B O 1
ATOM 2546 N N . THR B 1 44 ? -4.262 -21.109 -25.906 1 97.81 44 THR B N 1
ATOM 2547 C CA . THR B 1 44 ? -3.971 -21.531 -24.531 1 97.81 44 THR B CA 1
ATOM 2548 C C . THR B 1 44 ? -5.258 -21.672 -23.734 1 97.81 44 THR B C 1
ATOM 2550 O O . THR B 1 44 ? -5.484 -22.688 -23.078 1 97.81 44 THR B O 1
ATOM 2553 N N . TYR B 1 45 ? -6.141 -20.672 -23.797 1 98.19 45 TYR B N 1
ATOM 2554 C CA . TYR B 1 45 ? -7.379 -20.703 -23.031 1 98.19 45 TYR B CA 1
ATOM 2555 C C . TYR B 1 45 ? -8.328 -21.766 -23.578 1 98.19 45 TYR B C 1
ATOM 2557 O O . TYR B 1 45 ? -9.078 -22.375 -22.812 1 98.19 45 TYR B O 1
ATOM 2565 N N . GLN B 1 46 ? -8.305 -21.938 -24.906 1 98.25 46 GLN B N 1
ATOM 2566 C CA . GLN B 1 46 ? -9.148 -22.984 -25.484 1 98.25 46 GLN B CA 1
ATOM 2567 C C . GLN B 1 46 ? -8.75 -24.359 -24.953 1 98.25 46 GLN B C 1
ATOM 2569 O O . GLN B 1 46 ? -9.602 -25.234 -24.75 1 98.25 46 GLN B O 1
ATOM 2574 N N . THR B 1 47 ? -7.441 -24.562 -24.797 1 98.44 47 THR B N 1
ATOM 2575 C CA . THR B 1 47 ? -6.961 -25.812 -24.219 1 98.44 47 THR B CA 1
ATOM 2576 C C . THR B 1 47 ? -7.582 -26.047 -22.844 1 98.44 47 THR B C 1
ATOM 2578 O O . THR B 1 47 ? -8.008 -27.172 -22.531 1 98.44 47 THR B O 1
ATOM 2581 N N . ALA B 1 48 ? -7.645 -25.062 -22.031 1 98.5 48 ALA B N 1
ATOM 2582 C CA . ALA B 1 48 ? -8.266 -25.156 -20.703 1 98.5 48 ALA B CA 1
ATOM 2583 C C . ALA B 1 48 ? -9.75 -25.469 -20.828 1 98.5 48 ALA B C 1
ATOM 2585 O O . ALA B 1 48 ? -10.258 -26.359 -20.125 1 98.5 48 ALA B O 1
ATOM 2586 N N . LEU B 1 49 ? -10.422 -24.766 -21.734 1 98.12 49 LEU B N 1
ATOM 2587 C CA . LEU B 1 49 ? -11.859 -24.953 -21.906 1 98.12 49 LEU B CA 1
ATOM 2588 C C . LEU B 1 49 ? -12.164 -26.375 -22.375 1 98.12 49 LEU B C 1
ATOM 2590 O O . LEU B 1 49 ? -13.125 -26.984 -21.906 1 98.12 49 LEU B O 1
ATOM 2594 N N . ASP B 1 50 ? -11.367 -26.797 -23.281 1 98.31 50 ASP B N 1
ATOM 2595 C CA . ASP B 1 50 ? -11.531 -28.172 -23.766 1 98.31 50 ASP B CA 1
ATOM 2596 C C . ASP B 1 50 ? -11.359 -29.172 -22.625 1 98.31 50 ASP B C 1
ATOM 2598 O O . ASP B 1 50 ? -12.102 -30.156 -22.531 1 98.31 50 ASP B O 1
ATOM 2602 N N . TRP B 1 51 ? -10.414 -28.953 -21.812 1 98.44 51 TRP B N 1
ATOM 2603 C CA . TRP B 1 51 ? -10.172 -29.828 -20.672 1 98.44 51 TRP B CA 1
ATOM 2604 C C . TRP B 1 51 ? -11.367 -29.828 -19.719 1 98.44 51 TRP B C 1
ATOM 2606 O O . TRP B 1 51 ? -11.812 -30.891 -19.281 1 98.44 51 TRP B O 1
ATOM 2616 N N . PHE B 1 52 ? -11.875 -28.641 -19.406 1 97.69 52 PHE B N 1
ATOM 2617 C CA . PHE B 1 52 ? -13.047 -28.547 -18.547 1 97.69 52 PHE B CA 1
ATOM 2618 C C . PHE B 1 52 ? -14.211 -29.344 -19.141 1 97.69 52 PHE B C 1
ATOM 2620 O O . PHE B 1 52 ? -14.922 -30.031 -18.422 1 97.69 52 PHE B O 1
ATOM 2627 N N . ALA B 1 53 ? -14.391 -29.234 -20.438 1 96.44 53 ALA B N 1
ATOM 2628 C CA . ALA B 1 53 ? -15.469 -29.953 -21.109 1 96.44 53 ALA B CA 1
ATOM 2629 C C . ALA B 1 53 ? -15.289 -31.469 -20.984 1 96.44 53 ALA B C 1
ATOM 2631 O O . ALA B 1 53 ? -16.266 -32.188 -20.812 1 96.44 53 ALA B O 1
ATOM 2632 N N . GLN B 1 54 ? -14.094 -31.875 -21.016 1 96.88 54 GLN B N 1
ATOM 2633 C CA . GLN B 1 54 ? -13.766 -33.281 -20.969 1 96.88 54 GLN B CA 1
ATOM 2634 C C . GLN B 1 54 ? -14.023 -33.875 -19.594 1 96.88 54 GLN B C 1
ATOM 2636 O O . GLN B 1 54 ? -14.211 -35.094 -19.453 1 96.88 54 GLN B O 1
ATOM 2641 N N . THR B 1 55 ? -14 -33.062 -18.578 1 93.94 55 THR B N 1
ATOM 2642 C CA . THR B 1 55 ? -14.227 -33.531 -17.219 1 93.94 55 THR B CA 1
ATOM 2643 C C . THR B 1 55 ? -15.672 -34 -17.062 1 93.94 55 THR B C 1
ATOM 2645 O O . THR B 1 55 ? -15.977 -34.781 -16.141 1 93.94 55 THR B O 1
ATOM 2648 N N . GLY B 1 56 ? -16.594 -33.469 -17.844 1 91.5 56 GLY B N 1
ATOM 2649 C CA . GLY B 1 56 ? -18 -33.844 -17.766 1 91.5 56 GLY B CA 1
ATOM 2650 C C . GLY B 1 56 ? -18.734 -33.156 -16.625 1 91.5 56 GLY B C 1
ATOM 2651 O O . GLY B 1 56 ? -19.891 -33.469 -16.359 1 91.5 56 GLY B O 1
ATOM 2652 N N . LYS B 1 57 ? -18.094 -32.312 -15.914 1 91.44 57 LYS B N 1
ATOM 2653 C CA . LYS B 1 57 ? -18.688 -31.594 -14.797 1 91.44 57 LYS B CA 1
ATOM 2654 C C . LYS B 1 57 ? -18.906 -30.125 -15.148 1 91.44 57 LYS B C 1
ATOM 2656 O O . LYS B 1 57 ? -17.953 -29.391 -15.414 1 91.44 57 LYS B O 1
ATOM 2661 N N . PRO B 1 58 ? -20.172 -29.766 -15.117 1 92.5 58 PRO B N 1
ATOM 2662 C CA . PRO B 1 58 ? -20.406 -28.344 -15.367 1 92.5 58 PRO B CA 1
ATOM 2663 C C . PRO B 1 58 ? -19.828 -27.453 -14.273 1 92.5 58 PRO B C 1
ATOM 2665 O O . PRO B 1 58 ? -20 -27.719 -13.086 1 92.5 58 PRO B O 1
ATOM 2668 N N . ILE B 1 59 ? -19.125 -26.438 -14.664 1 95.75 59 ILE B N 1
ATOM 2669 C CA . ILE B 1 59 ? -18.562 -25.547 -13.672 1 95.75 59 ILE B CA 1
ATOM 2670 C C . ILE B 1 59 ? -19.547 -24.422 -13.367 1 95.75 59 ILE B C 1
ATOM 2672 O O . ILE B 1 59 ? -20.172 -23.875 -14.273 1 95.75 59 ILE B O 1
ATOM 2676 N N . GLY B 1 60 ? -19.703 -24.125 -12.062 1 95.69 60 GLY B N 1
ATOM 2677 C CA . GLY B 1 60 ? -20.609 -23.078 -11.617 1 95.69 60 GLY B CA 1
ATOM 2678 C C . GLY B 1 60 ? -20.047 -21.688 -11.773 1 95.69 60 GLY B C 1
ATOM 2679 O O . GLY B 1 60 ? -20.797 -20.719 -11.867 1 95.69 60 GLY B O 1
ATOM 2680 N N . ALA B 1 61 ? -18.734 -21.578 -11.797 1 98.06 61 ALA B N 1
ATOM 2681 C CA . ALA B 1 61 ? -17.984 -20.328 -12.008 1 98.06 61 ALA B CA 1
ATOM 2682 C C . ALA B 1 61 ? -16.547 -20.625 -12.414 1 98.06 61 ALA B C 1
ATOM 2684 O O . ALA B 1 61 ? -16.062 -21.75 -12.242 1 98.06 61 ALA B O 1
ATOM 2685 N N . LEU B 1 62 ? -15.961 -19.688 -13.031 1 98.62 62 LEU B N 1
ATOM 2686 C CA . LEU B 1 62 ? -14.562 -19.781 -13.453 1 98.62 62 LEU B CA 1
ATOM 2687 C C . LEU B 1 62 ? -13.742 -18.656 -12.867 1 98.62 62 LEU B C 1
ATOM 2689 O O . LEU B 1 62 ? -14.164 -17.5 -12.883 1 98.62 62 LEU B O 1
ATOM 2693 N N . GLY B 1 63 ? -12.648 -19 -12.242 1 98.75 63 GLY B N 1
ATOM 2694 C CA . GLY B 1 63 ? -11.711 -18.016 -11.727 1 98.75 63 GLY B CA 1
ATOM 2695 C C . GLY B 1 63 ? -10.383 -18.016 -12.453 1 98.75 63 GLY B C 1
ATOM 2696 O O . GLY B 1 63 ? -9.781 -19.062 -12.664 1 98.75 63 GLY B O 1
ATOM 2697 N N . ILE B 1 64 ? -9.922 -16.828 -12.836 1 98.69 64 ILE B N 1
ATOM 2698 C CA . ILE B 1 64 ? -8.648 -16.672 -13.531 1 98.69 64 ILE B CA 1
ATOM 2699 C C . ILE B 1 64 ? -7.664 -15.922 -12.633 1 98.69 64 ILE B C 1
ATOM 2701 O O . ILE B 1 64 ? -7.926 -14.797 -12.211 1 98.69 64 ILE B O 1
ATOM 2705 N N . ALA B 1 65 ? -6.613 -16.516 -12.312 1 98.31 65 ALA B N 1
ATOM 2706 C CA . ALA B 1 65 ? -5.445 -15.906 -11.68 1 98.31 65 ALA B CA 1
ATOM 2707 C C . ALA B 1 65 ? -4.289 -15.773 -12.664 1 98.31 65 ALA B C 1
ATOM 2709 O O . ALA B 1 65 ? -3.611 -16.766 -12.977 1 98.31 65 ALA B O 1
ATOM 2710 N N . THR B 1 66 ? -4.039 -14.578 -13.133 1 96.94 66 THR B N 1
ATOM 2711 C CA . THR B 1 66 ? -3.215 -14.453 -14.328 1 96.94 66 THR B CA 1
ATOM 2712 C C . THR B 1 66 ? -1.987 -13.594 -14.047 1 96.94 66 THR B C 1
ATOM 2714 O O . THR B 1 66 ? -1.991 -12.773 -13.125 1 96.94 66 THR B O 1
ATOM 2717 N N . PHE B 1 67 ? -0.995 -13.82 -14.859 1 91.38 67 PHE B N 1
ATOM 2718 C CA . PHE B 1 67 ? 0.134 -12.898 -14.859 1 91.38 67 PHE B CA 1
ATOM 2719 C C . PHE B 1 67 ? -0.301 -11.508 -15.305 1 91.38 67 PHE B C 1
ATOM 2721 O O . PHE B 1 67 ? -1.332 -11.359 -15.961 1 91.38 67 PHE B O 1
ATOM 2728 N N . GLY B 1 68 ? 0.488 -10.555 -14.883 1 84.94 68 GLY B N 1
ATOM 2729 C CA . GLY B 1 68 ? 0.164 -9.18 -15.234 1 84.94 68 GLY B CA 1
ATOM 2730 C C . GLY B 1 68 ? 1.14 -8.578 -16.234 1 84.94 68 GLY B C 1
ATOM 2731 O O . GLY B 1 68 ? 2.016 -9.266 -16.75 1 84.94 68 GLY B O 1
ATOM 2732 N N . PRO B 1 69 ? 0.869 -7.398 -16.422 1 90.44 69 PRO B N 1
ATOM 2733 C CA . PRO B 1 69 ? -0.214 -6.602 -15.836 1 90.44 69 PRO B CA 1
ATOM 2734 C C . PRO B 1 69 ? -1.564 -6.871 -16.5 1 90.44 69 PRO B C 1
ATOM 2736 O O . PRO B 1 69 ? -1.626 -7.148 -17.688 1 90.44 69 PRO B O 1
ATOM 2739 N N . VAL B 1 70 ? -2.643 -6.855 -15.711 1 95.38 70 VAL B N 1
ATOM 2740 C CA . VAL B 1 70 ? -4.012 -7.016 -16.188 1 95.38 70 VAL B CA 1
ATOM 2741 C C . VAL B 1 70 ? -4.895 -5.906 -15.625 1 95.38 70 VAL B C 1
ATOM 2743 O O . VAL B 1 70 ? -4.715 -5.488 -14.477 1 95.38 70 VAL B O 1
ATOM 2746 N N . CYS B 1 71 ? -5.789 -5.406 -16.438 1 95.62 71 CYS B N 1
ATOM 2747 C CA . CYS B 1 71 ? -6.719 -4.379 -15.977 1 95.62 71 CYS B CA 1
ATOM 2748 C C . CYS B 1 71 ? -7.785 -4.984 -15.07 1 95.62 71 CYS B C 1
ATOM 2750 O O . CYS B 1 71 ? -8.609 -5.777 -15.516 1 95.62 71 CYS B O 1
ATOM 2752 N N . LEU B 1 72 ? -7.789 -4.559 -13.836 1 95.75 72 LEU B N 1
ATOM 2753 C CA . LEU B 1 72 ? -8.719 -5.125 -12.867 1 95.75 72 LEU B CA 1
ATOM 2754 C C . LEU B 1 72 ? -9.766 -4.098 -12.453 1 95.75 72 LEU B C 1
ATOM 2756 O O . LEU B 1 72 ? -10.578 -4.355 -11.562 1 95.75 72 LEU B O 1
ATOM 2760 N N . ASN B 1 73 ? -9.664 -2.953 -13.094 1 90.19 73 ASN B N 1
ATOM 2761 C CA . ASN B 1 73 ? -10.695 -1.945 -12.867 1 90.19 73 ASN B CA 1
ATOM 2762 C C . ASN B 1 73 ? -12.008 -2.322 -13.555 1 90.19 73 ASN B C 1
ATOM 2764 O O . ASN B 1 73 ? -12.133 -2.223 -14.773 1 90.19 73 ASN B O 1
ATOM 2768 N N . ARG B 1 74 ? -13.039 -2.658 -12.812 1 89.38 74 ARG B N 1
ATOM 2769 C CA . ARG B 1 74 ? -14.297 -3.178 -13.328 1 89.38 74 ARG B CA 1
ATOM 2770 C C . ARG B 1 74 ? -15.047 -2.115 -14.125 1 89.38 74 ARG B C 1
ATOM 2772 O O . ARG B 1 74 ? -15.883 -2.438 -14.969 1 89.38 74 ARG B O 1
ATOM 2779 N N . ALA B 1 75 ? -14.742 -0.858 -13.82 1 87.06 75 ALA B N 1
ATOM 2780 C CA . ALA B 1 75 ? -15.43 0.238 -14.5 1 87.06 75 ALA B CA 1
ATOM 2781 C C . ALA B 1 75 ? -14.781 0.543 -15.852 1 87.06 75 ALA B C 1
ATOM 2783 O O . ALA B 1 75 ? -15.352 1.266 -16.672 1 87.06 75 ALA B O 1
ATOM 2784 N N . SER B 1 76 ? -13.68 -0.067 -16.062 1 91 76 SER B N 1
ATOM 2785 C CA . SER B 1 76 ? -12.945 0.199 -17.297 1 91 76 SER B CA 1
ATOM 2786 C C . SER B 1 76 ? -13.43 -0.691 -18.438 1 91 76 SER B C 1
ATOM 2788 O O . SER B 1 76 ? -13.727 -1.868 -18.219 1 91 76 SER B O 1
ATOM 2790 N N . ALA B 1 77 ? -13.391 -0.172 -19.609 1 92.81 77 ALA B N 1
ATOM 2791 C CA . ALA B 1 77 ? -13.711 -0.961 -20.797 1 92.81 77 ALA B CA 1
ATOM 2792 C C . ALA B 1 77 ? -12.664 -2.041 -21.047 1 92.81 77 ALA B C 1
ATOM 2794 O O . ALA B 1 77 ? -12.922 -3.02 -21.734 1 92.81 77 ALA B O 1
ATOM 2795 N N . SER B 1 78 ? -11.523 -1.818 -20.391 1 94.5 78 SER B N 1
ATOM 2796 C CA . SER B 1 78 ? -10.414 -2.744 -20.594 1 94.5 78 SER B CA 1
ATOM 2797 C C . SER B 1 78 ? -10.344 -3.77 -19.469 1 94.5 78 SER B C 1
ATOM 2799 O O . SER B 1 78 ? -9.352 -4.496 -19.344 1 94.5 78 SER B O 1
ATOM 2801 N N . TYR B 1 79 ? -11.391 -3.822 -18.656 1 95.31 79 TYR B N 1
ATOM 2802 C CA . TYR B 1 79 ? -11.406 -4.801 -17.578 1 95.31 79 TYR B CA 1
ATOM 2803 C C . TYR B 1 79 ? -11.141 -6.203 -18.109 1 95.31 79 TYR B C 1
ATOM 2805 O O . TYR B 1 79 ? -11.82 -6.672 -19.016 1 95.31 79 TYR B O 1
ATOM 2813 N N . GLY B 1 80 ? -10.062 -6.852 -17.562 1 96.88 80 GLY B N 1
ATOM 2814 C CA . GLY B 1 80 ? -9.711 -8.211 -17.938 1 96.88 80 GLY B CA 1
ATOM 2815 C C . GLY B 1 80 ? -8.703 -8.281 -19.062 1 96.88 80 GLY B C 1
ATOM 2816 O O . GLY B 1 80 ? -8.281 -9.367 -19.469 1 96.88 80 GLY B O 1
ATOM 2817 N N . GLN B 1 81 ? -8.25 -7.117 -19.5 1 96.38 81 GLN B N 1
ATOM 2818 C CA . GLN B 1 81 ? -7.324 -7.039 -20.609 1 96.38 81 GLN B CA 1
ATOM 2819 C C . GLN B 1 81 ? -5.879 -7.031 -20.141 1 96.38 81 GLN B C 1
ATOM 2821 O O . GLN B 1 81 ? -5.535 -6.316 -19.188 1 96.38 81 GLN B O 1
ATOM 2826 N N . ILE B 1 82 ? -5.082 -7.863 -20.781 1 94.56 82 ILE B N 1
ATOM 2827 C CA . ILE B 1 82 ? -3.646 -7.844 -20.531 1 94.56 82 ILE B CA 1
ATOM 2828 C C . ILE B 1 82 ? -3.045 -6.539 -21.047 1 94.56 82 ILE B C 1
ATOM 2830 O O . ILE B 1 82 ? -3.395 -6.074 -22.125 1 94.56 82 ILE B O 1
ATOM 2834 N N . GLY B 1 83 ? -2.232 -5.949 -20.172 1 90.69 83 GLY B N 1
ATOM 2835 C CA . GLY B 1 83 ? -1.566 -4.723 -20.578 1 90.69 83 GLY B CA 1
ATOM 2836 C C . GLY B 1 83 ? -0.26 -4.965 -21.312 1 90.69 83 GLY B C 1
ATOM 2837 O O . GLY B 1 83 ? -0.197 -5.793 -22.219 1 90.69 83 GLY B O 1
ATOM 2838 N N . ALA B 1 84 ? 0.762 -4.109 -20.953 1 82.81 84 ALA B N 1
ATOM 2839 C CA . ALA B 1 84 ? 2.074 -4.223 -21.578 1 82.81 84 ALA B CA 1
ATOM 2840 C C . ALA B 1 84 ? 2.795 -5.488 -21.125 1 82.81 84 ALA B C 1
ATOM 2842 O O . ALA B 1 84 ? 2.854 -5.773 -19.922 1 82.81 84 ALA B O 1
ATOM 2843 N N . THR B 1 85 ? 3.051 -6.406 -22.062 1 80.75 85 THR B N 1
ATOM 2844 C CA . THR B 1 85 ? 3.803 -7.629 -21.797 1 80.75 85 THR B CA 1
ATOM 2845 C C . THR B 1 85 ? 4.77 -7.926 -22.938 1 80.75 85 THR B C 1
ATOM 2847 O O . THR B 1 85 ? 4.527 -7.527 -24.078 1 80.75 85 THR B O 1
ATOM 2850 N N . PRO B 1 86 ? 5.855 -8.461 -22.594 1 75.31 86 PRO B N 1
ATOM 2851 C CA . PRO B 1 86 ? 6.809 -8.812 -23.656 1 75.31 86 PRO B CA 1
ATOM 2852 C C . PRO B 1 86 ? 6.277 -9.891 -24.594 1 75.31 86 PRO B C 1
ATOM 2854 O O . PRO B 1 86 ? 6.812 -10.078 -25.688 1 75.31 86 PRO B O 1
ATOM 2857 N N . LYS B 1 87 ? 5.328 -10.594 -24.156 1 80.75 87 LYS B N 1
ATOM 2858 C CA . LYS B 1 87 ? 4.719 -11.617 -25 1 80.75 87 LYS B CA 1
ATOM 2859 C C . LYS B 1 87 ? 3.799 -11 -26.047 1 80.75 87 LYS B C 1
ATOM 2861 O O . LYS B 1 87 ? 2.641 -10.68 -25.75 1 80.75 87 LYS B O 1
ATOM 2866 N N . LYS B 1 88 ? 4.191 -10.883 -27.328 1 86.06 88 LYS B N 1
ATOM 2867 C CA . LYS B 1 88 ? 3.545 -10.102 -28.391 1 86.06 88 LYS B CA 1
ATOM 2868 C C . LYS B 1 88 ? 2.098 -10.547 -28.578 1 86.06 88 LYS B C 1
ATOM 2870 O O . LYS B 1 88 ? 1.197 -9.711 -28.688 1 86.06 88 LYS B O 1
ATOM 2875 N N . GLY B 1 89 ? 1.834 -11.82 -28.609 1 91 89 GLY B N 1
ATOM 2876 C CA . GLY B 1 89 ? 0.492 -12.328 -28.844 1 91 89 GLY B CA 1
ATOM 2877 C C . GLY B 1 89 ? -0.459 -12.055 -27.703 1 91 89 GLY B C 1
ATOM 2878 O O . GLY B 1 89 ? -1.679 -12.078 -27.875 1 91 89 GLY B O 1
ATOM 2879 N N . TRP B 1 90 ? 0.023 -11.68 -26.594 1 94.5 90 TRP B N 1
ATOM 2880 C CA . TRP B 1 90 ? -0.776 -11.508 -25.391 1 94.5 90 TRP B CA 1
ATOM 2881 C C . TRP B 1 90 ? -1.063 -10.039 -25.125 1 94.5 90 TRP B C 1
ATOM 2883 O O . TRP B 1 90 ? -1.949 -9.703 -24.344 1 94.5 90 TRP B O 1
ATOM 2893 N N . ARG B 1 91 ? -0.312 -9.18 -25.859 1 91.56 91 ARG B N 1
ATOM 2894 C CA . ARG B 1 91 ? -0.442 -7.746 -25.609 1 91.56 91 ARG B CA 1
ATOM 2895 C C . ARG B 1 91 ? -1.854 -7.262 -25.922 1 91.56 91 ARG B C 1
ATOM 2897 O O . ARG B 1 91 ? -2.379 -7.52 -27.016 1 91.56 91 ARG B O 1
ATOM 2904 N N . GLN B 1 92 ? -2.518 -6.727 -24.938 1 93.44 92 GLN B N 1
ATOM 2905 C CA . GLN B 1 92 ? -3.818 -6.078 -25.078 1 93.44 92 GLN B CA 1
ATOM 2906 C C . GLN B 1 92 ? -4.918 -7.105 -25.328 1 93.44 92 GLN B C 1
ATOM 2908 O O . GLN B 1 92 ? -6.008 -6.758 -25.781 1 93.44 92 GLN B O 1
ATOM 2913 N N . TYR B 1 93 ? -4.609 -8.273 -25.062 1 95.75 93 TYR B N 1
ATOM 2914 C CA . TYR B 1 93 ? -5.629 -9.305 -25.203 1 95.75 93 TYR B CA 1
ATOM 2915 C C . TYR B 1 93 ? -6.625 -9.25 -24.062 1 95.75 93 TYR B C 1
ATOM 2917 O O . TYR B 1 93 ? -6.23 -9.258 -22.891 1 95.75 93 TYR B O 1
ATOM 2925 N N . ASN B 1 94 ? -7.887 -9.219 -24.422 1 97.56 94 ASN B N 1
ATOM 2926 C CA . ASN B 1 94 ? -8.914 -9.195 -23.391 1 97.56 94 ASN B CA 1
ATOM 2927 C C . ASN B 1 94 ? -9.375 -10.602 -23.016 1 97.56 94 ASN B C 1
ATOM 2929 O O . ASN B 1 94 ? -10.219 -11.18 -23.703 1 97.56 94 ASN B O 1
ATOM 2933 N N . ILE B 1 95 ? -8.906 -11.102 -21.891 1 97.88 95 ILE B N 1
ATOM 2934 C CA . ILE B 1 95 ? -9.148 -12.461 -21.422 1 97.88 95 ILE B CA 1
ATOM 2935 C C . ILE B 1 95 ? -10.633 -12.641 -21.109 1 97.88 95 ILE B C 1
ATOM 2937 O O . ILE B 1 95 ? -11.242 -13.625 -21.547 1 97.88 95 ILE B O 1
ATOM 2941 N N . LEU B 1 96 ? -11.195 -11.719 -20.438 1 97.31 96 LEU B N 1
ATOM 2942 C CA . LEU B 1 96 ? -12.578 -11.828 -19.969 1 97.31 96 LEU B CA 1
ATOM 2943 C C . LEU B 1 96 ? -13.547 -11.852 -21.141 1 97.31 96 LEU B C 1
ATOM 2945 O O . LEU B 1 96 ? -14.508 -12.625 -21.156 1 97.31 96 LEU B O 1
ATOM 2949 N N . SER B 1 97 ? -13.289 -10.977 -22.094 1 96.62 97 SER B N 1
ATOM 2950 C CA . SER B 1 97 ? -14.148 -10.945 -23.266 1 96.62 97 SER B CA 1
ATOM 2951 C C . SER B 1 97 ? -14.164 -12.289 -23.984 1 96.62 97 SER B C 1
ATOM 2953 O O . SER B 1 97 ? -15.227 -12.789 -24.359 1 96.62 97 SER B O 1
ATOM 2955 N N . PHE B 1 98 ? -13.039 -12.875 -24.188 1 97.88 98 PHE B N 1
ATOM 2956 C CA . PHE B 1 98 ? -12.93 -14.156 -24.875 1 97.88 98 PHE B CA 1
ATOM 2957 C C . PHE B 1 98 ? -13.656 -15.25 -24.094 1 97.88 98 PHE B C 1
ATOM 2959 O O . PHE B 1 98 ? -14.492 -15.961 -24.656 1 97.88 98 PHE B O 1
ATOM 2966 N N . LEU B 1 99 ? -13.398 -15.359 -22.812 1 98.19 99 LEU B N 1
ATOM 2967 C CA . LEU B 1 99 ? -13.938 -16.453 -22 1 98.19 99 LEU B CA 1
ATOM 2968 C C . LEU B 1 99 ? -15.445 -16.281 -21.828 1 98.19 99 LEU B C 1
ATOM 2970 O O . LEU B 1 99 ? -16.188 -17.281 -21.797 1 98.19 99 LEU B O 1
ATOM 2974 N N . SER B 1 100 ? -15.844 -15.047 -21.672 1 97 100 SER B N 1
ATOM 2975 C CA . SER B 1 100 ? -17.281 -14.789 -21.547 1 97 100 SER B CA 1
ATOM 2976 C C . SER B 1 100 ? -18.031 -15.195 -22.812 1 97 100 SER B C 1
ATOM 2978 O O . SER B 1 100 ? -19.172 -15.641 -22.75 1 97 100 SER B O 1
ATOM 2980 N N . SER B 1 101 ? -17.406 -15 -23.953 1 97.62 101 SER B N 1
ATOM 2981 C CA . SER B 1 101 ? -18.031 -15.391 -25.203 1 97.62 101 SER B CA 1
ATOM 2982 C C . SER B 1 101 ? -18.172 -16.906 -25.297 1 97.62 101 SER B C 1
ATOM 2984 O O . SER B 1 101 ? -19.094 -17.406 -25.938 1 97.62 101 SER B O 1
ATOM 2986 N N . LYS B 1 102 ? -17.328 -17.625 -24.672 1 97.31 102 LYS B N 1
ATOM 2987 C CA . LYS B 1 102 ? -17.312 -19.094 -24.734 1 97.31 102 LYS B CA 1
ATOM 2988 C C . LYS B 1 102 ? -18.188 -19.688 -23.641 1 97.31 102 LYS B C 1
ATOM 2990 O O . LYS B 1 102 ? -18.656 -20.828 -23.766 1 97.31 102 LYS B O 1
ATOM 2995 N N . LEU B 1 103 ? -18.344 -18.906 -22.547 1 96.88 103 LEU B N 1
ATOM 2996 C CA . LEU B 1 103 ? -19.109 -19.359 -21.391 1 96.88 103 LEU B CA 1
ATOM 2997 C C . LEU B 1 103 ? -20.141 -18.312 -20.969 1 96.88 103 LEU B C 1
ATOM 2999 O O . LEU B 1 103 ? -20.078 -17.766 -19.859 1 96.88 103 LEU B O 1
ATOM 3003 N N . PRO B 1 104 ? -21.141 -18.062 -21.734 1 94.06 104 PRO B N 1
ATOM 3004 C CA . PRO B 1 104 ? -22.047 -16.922 -21.516 1 94.06 104 PRO B CA 1
ATOM 3005 C C . PRO B 1 104 ? -22.844 -17.047 -20.219 1 94.06 104 PRO B C 1
ATOM 3007 O O . PRO B 1 104 ? -23.266 -16.047 -19.641 1 94.06 104 PRO B O 1
ATOM 3010 N N . ASN B 1 105 ? -22.984 -18.203 -19.625 1 94.06 105 ASN B N 1
ATOM 3011 C CA . ASN B 1 105 ? -23.828 -18.344 -18.438 1 94.06 105 ASN B CA 1
ATOM 3012 C C . ASN B 1 105 ? -23.016 -18.703 -17.203 1 94.06 105 ASN B C 1
ATOM 3014 O O . ASN B 1 105 ? -23.562 -19.109 -16.172 1 94.06 105 ASN B O 1
ATOM 3018 N N . VAL B 1 106 ? -21.781 -18.578 -17.312 1 96.94 106 VAL B N 1
ATOM 3019 C CA . VAL B 1 106 ? -20.891 -18.922 -16.203 1 96.94 106 VAL B CA 1
ATOM 3020 C C . VAL B 1 106 ? -20.219 -17.656 -15.664 1 96.94 106 VAL B C 1
ATOM 3022 O O . VAL B 1 106 ? -19.516 -16.953 -16.391 1 96.94 106 VAL B O 1
ATOM 3025 N N . PRO B 1 107 ? -20.5 -17.297 -14.352 1 97.62 107 PRO B N 1
ATOM 3026 C CA . PRO B 1 107 ? -19.75 -16.188 -13.781 1 97.62 107 PRO B CA 1
ATOM 3027 C C . PRO B 1 107 ? -18.234 -16.391 -13.859 1 97.62 107 PRO B C 1
ATOM 3029 O O . PRO B 1 107 ? -17.734 -17.484 -13.586 1 97.62 107 PRO B O 1
ATOM 3032 N N . ILE B 1 108 ? -17.531 -15.352 -14.297 1 98.19 108 ILE B N 1
ATOM 3033 C CA . ILE B 1 108 ? -16.078 -15.414 -14.422 1 98.19 108 ILE B CA 1
ATOM 3034 C C . ILE B 1 108 ? -15.438 -14.32 -13.578 1 98.19 108 ILE B C 1
ATOM 3036 O O . ILE B 1 108 ? -15.852 -13.156 -13.648 1 98.19 108 ILE B O 1
ATOM 3040 N N . GLY B 1 109 ? -14.555 -14.695 -12.703 1 98.12 109 GLY B N 1
ATOM 3041 C CA . GLY B 1 109 ? -13.711 -13.75 -11.984 1 98.12 109 GLY B CA 1
ATOM 3042 C C . GLY B 1 109 ? -12.289 -13.703 -12.508 1 98.12 109 GLY B C 1
ATOM 3043 O O . GLY B 1 109 ? -11.805 -14.664 -13.109 1 98.12 109 GLY B O 1
ATOM 3044 N N . ILE B 1 110 ? -11.633 -12.57 -12.32 1 98.31 110 ILE B N 1
ATOM 3045 C CA . ILE B 1 110 ? -10.258 -12.43 -12.789 1 98.31 110 ILE B CA 1
ATOM 3046 C C . ILE B 1 110 ? -9.461 -11.602 -11.781 1 98.31 110 ILE B C 1
ATOM 3048 O O . ILE B 1 110 ? -9.961 -10.617 -11.242 1 98.31 110 ILE B O 1
ATOM 3052 N N . ASP B 1 111 ? -8.297 -11.977 -11.477 1 98.25 111 ASP B N 1
ATOM 3053 C CA . ASP B 1 111 ? -7.305 -11.289 -10.656 1 98.25 111 ASP B CA 1
ATOM 3054 C C . ASP B 1 111 ? -5.887 -11.672 -11.07 1 98.25 111 ASP B C 1
ATOM 3056 O O . ASP B 1 111 ? -5.695 -12.492 -11.969 1 98.25 111 ASP B O 1
ATOM 3060 N N . THR B 1 112 ? -4.938 -11.008 -10.555 1 97.31 112 THR B N 1
ATOM 3061 C CA . THR B 1 112 ? -3.566 -11.453 -10.797 1 97.31 112 THR B CA 1
ATOM 3062 C C . THR B 1 112 ? -3.268 -12.734 -10.023 1 97.31 112 THR B C 1
ATOM 3064 O O . THR B 1 112 ? -3.938 -13.039 -9.039 1 97.31 112 THR B O 1
ATOM 3067 N N . ASP B 1 113 ? -2.271 -13.445 -10.492 1 96.56 113 ASP B N 1
ATOM 3068 C CA . ASP B 1 113 ? -1.868 -14.68 -9.828 1 96.56 113 ASP B CA 1
ATOM 3069 C C . ASP B 1 113 ? -1.416 -14.406 -8.391 1 96.56 113 ASP B C 1
ATOM 3071 O O . ASP B 1 113 ? -1.691 -15.203 -7.488 1 96.56 113 ASP B O 1
ATOM 3075 N N . VAL B 1 114 ? -0.839 -13.234 -8.148 1 97.56 114 VAL B N 1
ATOM 3076 C CA . VAL B 1 114 ? -0.322 -12.945 -6.812 1 97.56 114 VAL B CA 1
ATOM 3077 C C . VAL B 1 114 ? -1.45 -12.438 -5.918 1 97.56 114 VAL B C 1
ATOM 3079 O O . VAL B 1 114 ? -1.501 -12.758 -4.727 1 97.56 114 VAL B O 1
ATOM 3082 N N . ASN B 1 115 ? -2.383 -11.609 -6.414 1 98.31 115 ASN B N 1
ATOM 3083 C CA . ASN B 1 115 ? -3.561 -11.242 -5.641 1 98.31 115 ASN B CA 1
ATOM 3084 C C . ASN B 1 115 ? -4.383 -12.461 -5.246 1 98.31 115 ASN B C 1
ATOM 3086 O O . ASN B 1 115 ? -4.805 -12.594 -4.098 1 98.31 115 ASN B O 1
ATOM 3090 N N . ALA B 1 116 ? -4.555 -13.32 -6.238 1 98.31 116 ALA B N 1
ATOM 3091 C CA . ALA B 1 116 ? -5.324 -14.539 -5.984 1 98.31 116 ALA B CA 1
ATOM 3092 C C . ALA B 1 116 ? -4.66 -15.391 -4.91 1 98.31 116 ALA B C 1
ATOM 3094 O O . ALA B 1 116 ? -5.34 -15.953 -4.047 1 98.31 116 ALA B O 1
ATOM 3095 N N . ALA B 1 117 ? -3.391 -15.484 -5.004 1 97.81 117 ALA B N 1
ATOM 3096 C CA . ALA B 1 117 ? -2.645 -16.219 -3.99 1 97.81 117 ALA B CA 1
ATOM 3097 C C . ALA B 1 117 ? -2.816 -15.586 -2.611 1 97.81 117 ALA B C 1
ATOM 3099 O O . ALA B 1 117 ? -2.979 -16.297 -1.614 1 97.81 117 ALA B O 1
ATOM 3100 N N . ALA B 1 118 ? -2.742 -14.281 -2.541 1 98.38 118 ALA B N 1
ATOM 3101 C CA . ALA B 1 118 ? -2.939 -13.578 -1.277 1 98.38 118 ALA B CA 1
ATOM 3102 C C . ALA B 1 118 ? -4.312 -13.883 -0.688 1 98.38 118 ALA B C 1
ATOM 3104 O O . ALA B 1 118 ? -4.438 -14.164 0.507 1 98.38 118 ALA B O 1
ATOM 3105 N N . LEU B 1 119 ? -5.324 -13.836 -1.531 1 97.94 119 LEU B N 1
ATOM 3106 C CA . LEU B 1 119 ? -6.68 -14.133 -1.088 1 97.94 119 LEU B CA 1
ATOM 3107 C C . LEU B 1 119 ? -6.777 -15.57 -0.571 1 97.94 119 LEU B C 1
ATOM 3109 O O . LEU B 1 119 ? -7.418 -15.82 0.454 1 97.94 119 LEU B O 1
ATOM 3113 N N . ALA B 1 120 ? -6.141 -16.484 -1.311 1 97.69 120 ALA B N 1
ATOM 3114 C CA . ALA B 1 120 ? -6.168 -17.891 -0.917 1 97.69 120 ALA B CA 1
ATOM 3115 C C . ALA B 1 120 ? -5.488 -18.094 0.433 1 97.69 120 ALA B C 1
ATOM 3117 O O . ALA B 1 120 ? -6 -18.812 1.29 1 97.69 120 ALA B O 1
ATOM 3118 N N . GLU B 1 121 ? -4.344 -17.5 0.609 1 97.75 121 GLU B N 1
ATOM 3119 C CA . GLU B 1 121 ? -3.617 -17.609 1.87 1 97.75 121 GLU B CA 1
ATOM 3120 C C . GLU B 1 121 ? -4.418 -17.016 3.023 1 97.75 121 GLU B C 1
ATOM 3122 O O . GLU B 1 121 ? -4.391 -17.531 4.141 1 97.75 121 GLU B O 1
ATOM 3127 N N . LEU B 1 122 ? -5.09 -15.914 2.738 1 97.19 122 LEU B N 1
ATOM 3128 C CA . LEU B 1 122 ? -5.914 -15.266 3.752 1 97.19 122 LEU B CA 1
ATOM 3129 C C . LEU B 1 122 ? -7.051 -16.188 4.195 1 97.19 122 LEU B C 1
ATOM 3131 O O . LEU B 1 122 ? -7.293 -16.344 5.395 1 97.19 122 LEU B O 1
ATOM 3135 N N . GLN B 1 123 ? -7.645 -16.844 3.285 1 96 123 GLN B N 1
ATOM 3136 C CA . GLN B 1 123 ? -8.875 -17.578 3.564 1 96 123 GLN B CA 1
ATOM 3137 C C . GLN B 1 123 ? -8.578 -19.016 3.988 1 96 123 GLN B C 1
ATOM 3139 O O . GLN B 1 123 ? -9.266 -19.562 4.848 1 96 123 GLN B O 1
ATOM 3144 N N . TYR B 1 124 ? -7.527 -19.641 3.334 1 95.88 124 TYR B N 1
ATOM 3145 C CA . TYR B 1 124 ? -7.398 -21.094 3.459 1 95.88 124 TYR B CA 1
ATOM 3146 C C . TYR B 1 124 ? -6.008 -21.469 3.953 1 95.88 124 TYR B C 1
ATOM 3148 O O . TYR B 1 124 ? -5.773 -22.625 4.344 1 95.88 124 TYR B O 1
ATOM 3156 N N . GLY B 1 125 ? -5.074 -20.609 3.877 1 95.75 125 GLY B N 1
ATOM 3157 C CA . GLY B 1 125 ? -3.693 -20.891 4.23 1 95.75 125 GLY B CA 1
ATOM 3158 C C . GLY B 1 125 ? -3.301 -20.359 5.598 1 95.75 125 GLY B C 1
ATOM 3159 O O . GLY B 1 125 ? -3.936 -20.688 6.602 1 95.75 125 GLY B O 1
ATOM 3160 N N . THR B 1 126 ? -2.287 -19.516 5.598 1 92.62 126 THR B N 1
ATOM 3161 C CA . THR B 1 126 ? -1.681 -19.016 6.828 1 92.62 126 THR B CA 1
ATOM 3162 C C . THR B 1 126 ? -2.664 -18.141 7.602 1 92.62 126 THR B C 1
ATOM 3164 O O . THR B 1 126 ? -2.506 -17.922 8.805 1 92.62 126 THR B O 1
ATOM 3167 N N . GLY B 1 127 ? -3.633 -17.531 6.949 1 91.75 127 GLY B N 1
ATOM 3168 C CA . GLY B 1 127 ? -4.621 -16.688 7.586 1 91.75 127 GLY B CA 1
ATOM 3169 C C . GLY B 1 127 ? -5.789 -17.453 8.172 1 91.75 127 GLY B C 1
ATOM 3170 O O . GLY B 1 127 ? -6.602 -16.891 8.914 1 91.75 127 GLY B O 1
ATOM 3171 N N . ARG B 1 128 ? -5.863 -18.703 7.793 1 88.56 128 ARG B N 1
ATOM 3172 C CA . ARG B 1 128 ? -7.004 -19.5 8.219 1 88.56 128 ARG B CA 1
ATOM 3173 C C . ARG B 1 128 ? -7.07 -19.594 9.734 1 88.56 128 ARG B C 1
ATOM 3175 O O . ARG B 1 128 ? -6.082 -19.938 10.383 1 88.56 128 ARG B O 1
ATOM 3182 N N . GLY B 1 129 ? -8.195 -19.297 10.25 1 88.19 129 GLY B N 1
ATOM 3183 C CA . GLY B 1 129 ? -8.414 -19.438 11.68 1 88.19 129 GLY B CA 1
ATOM 3184 C C . GLY B 1 129 ? -7.867 -18.266 12.484 1 88.19 129 GLY B C 1
ATOM 3185 O O . GLY B 1 129 ? -8.07 -18.203 13.695 1 88.19 129 GLY B O 1
ATOM 3186 N N . ALA B 1 130 ? -7.145 -17.312 11.891 1 88.31 130 ALA B N 1
ATOM 3187 C CA . ALA B 1 130 ? -6.488 -16.219 12.609 1 88.31 130 ALA B CA 1
ATOM 3188 C C . ALA B 1 130 ? -7.293 -14.93 12.508 1 88.31 130 ALA B C 1
ATOM 3190 O O . ALA B 1 130 ? -6.887 -13.891 13.031 1 88.31 130 ALA B O 1
ATOM 3191 N N . ASN B 1 131 ? -8.469 -14.891 11.922 1 87.94 131 ASN B N 1
ATOM 3192 C CA . ASN B 1 131 ? -9.328 -13.719 11.773 1 87.94 131 ASN B CA 1
ATOM 3193 C C . ASN B 1 131 ? -8.57 -12.547 11.164 1 87.94 131 ASN B C 1
ATOM 3195 O O . ASN B 1 131 ? -8.609 -11.43 11.695 1 87.94 131 ASN B O 1
ATOM 3199 N N . LEU B 1 132 ? -7.754 -12.758 10.195 1 94.06 132 LEU B N 1
ATOM 3200 C CA . LEU B 1 132 ? -7.031 -11.719 9.469 1 94.06 132 LEU B CA 1
ATOM 3201 C C . LEU B 1 132 ? -7.902 -11.109 8.375 1 94.06 132 LEU B C 1
ATOM 3203 O O . LEU B 1 132 ? -8.773 -11.789 7.824 1 94.06 132 LEU B O 1
ATOM 3207 N N . HIS B 1 133 ? -7.672 -9.852 8.125 1 94.81 133 HIS B N 1
ATOM 3208 C CA . HIS B 1 133 ? -8.414 -9.18 7.062 1 94.81 133 HIS B CA 1
ATOM 3209 C C . HIS B 1 133 ? -7.465 -8.562 6.039 1 94.81 133 HIS B C 1
ATOM 3211 O O . HIS B 1 133 ? -7.91 -7.961 5.059 1 94.81 133 HIS B O 1
ATOM 3217 N N . SER B 1 134 ? -6.172 -8.711 6.293 1 97.38 134 SER B N 1
ATOM 3218 C CA . SER B 1 134 ? -5.164 -8.203 5.367 1 97.38 134 SER B CA 1
ATOM 3219 C C . SER B 1 134 ? -3.949 -9.117 5.312 1 97.38 134 SER B C 1
ATOM 3221 O O . SER B 1 134 ? -3.588 -9.734 6.312 1 97.38 134 SER B O 1
ATOM 3223 N N . LEU B 1 135 ? -3.396 -9.25 4.16 1 98.31 135 LEU B N 1
ATOM 3224 C CA . LEU B 1 135 ? -2.273 -10.156 3.922 1 98.31 135 LEU B CA 1
ATOM 3225 C C . LEU B 1 135 ? -1.526 -9.766 2.65 1 98.31 135 LEU B C 1
ATOM 3227 O O . LEU B 1 135 ? -2.141 -9.352 1.666 1 98.31 135 LEU B O 1
ATOM 3231 N N . ALA B 1 136 ? -0.206 -9.883 2.727 1 98.81 136 ALA B N 1
ATOM 3232 C CA . ALA B 1 136 ? 0.624 -9.758 1.529 1 98.81 136 ALA B CA 1
ATOM 3233 C C . ALA B 1 136 ? 1.212 -11.109 1.13 1 98.81 136 ALA B C 1
ATOM 3235 O O . ALA B 1 136 ? 1.634 -11.891 1.988 1 98.81 136 ALA B O 1
ATOM 3236 N N . TYR B 1 137 ? 1.135 -11.391 -0.103 1 98.62 137 TYR B N 1
ATOM 3237 C CA . TYR B 1 137 ? 1.786 -12.562 -0.678 1 98.62 137 TYR B CA 1
ATOM 3238 C C . TYR B 1 137 ? 2.916 -12.156 -1.615 1 98.62 137 TYR B C 1
ATOM 3240 O O . TYR B 1 137 ? 2.723 -11.328 -2.508 1 98.62 137 TYR B O 1
ATOM 3248 N N . ILE B 1 138 ? 4.121 -12.68 -1.392 1 98.56 138 ILE B N 1
ATOM 3249 C CA . ILE B 1 138 ? 5.293 -12.438 -2.229 1 98.56 138 ILE B CA 1
ATOM 3250 C C . ILE B 1 138 ? 5.734 -13.742 -2.887 1 98.56 138 ILE B C 1
ATOM 3252 O O . ILE B 1 138 ? 6.051 -14.711 -2.201 1 98.56 138 ILE B O 1
ATOM 3256 N N . THR B 1 139 ? 5.668 -13.758 -4.188 1 96.69 139 THR B N 1
ATOM 3257 C CA . THR B 1 139 ? 6.219 -14.906 -4.902 1 96.69 139 THR B CA 1
ATOM 3258 C C . THR B 1 139 ? 7.582 -14.57 -5.504 1 96.69 139 THR B C 1
ATOM 3260 O O . THR B 1 139 ? 7.789 -13.453 -5.992 1 96.69 139 THR B O 1
ATOM 3263 N N . VAL B 1 140 ? 8.547 -15.477 -5.312 1 96.19 140 VAL B N 1
ATOM 3264 C CA . VAL B 1 140 ? 9.883 -15.297 -5.883 1 96.19 140 VAL B CA 1
ATOM 3265 C C . VAL B 1 140 ? 10.203 -16.469 -6.809 1 96.19 140 VAL B C 1
ATOM 3267 O O . VAL B 1 140 ? 10.391 -17.594 -6.348 1 96.19 140 VAL B O 1
ATOM 3270 N N . GLY B 1 141 ? 10.18 -16.297 -8.023 1 92.56 141 GLY B N 1
ATOM 3271 C CA . GLY B 1 141 ? 10.555 -17.203 -9.102 1 92.56 141 GLY B CA 1
ATOM 3272 C C . GLY B 1 141 ? 11.328 -16.516 -10.211 1 92.56 141 GLY B C 1
ATOM 3273 O O . GLY B 1 141 ? 12.297 -15.797 -9.953 1 92.56 141 GLY B O 1
ATOM 3274 N N . THR B 1 142 ? 10.805 -16.719 -11.445 1 88.25 142 THR B N 1
ATOM 3275 C CA . THR B 1 142 ? 11.445 -15.992 -12.531 1 88.25 142 THR B CA 1
ATOM 3276 C C . THR B 1 142 ? 11.469 -14.492 -12.234 1 88.25 142 THR B C 1
ATOM 3278 O O . THR B 1 142 ? 12.445 -13.812 -12.539 1 88.25 142 THR B O 1
ATOM 3281 N N . GLY B 1 143 ? 10.484 -13.984 -11.641 1 93.06 143 GLY B N 1
ATOM 3282 C CA . GLY B 1 143 ? 10.398 -12.625 -11.148 1 93.06 143 GLY B CA 1
ATOM 3283 C C . GLY B 1 143 ? 9.992 -12.539 -9.695 1 93.06 143 GLY B C 1
ATOM 3284 O O . GLY B 1 143 ? 10.078 -13.531 -8.961 1 93.06 143 GLY B O 1
ATOM 3285 N N . VAL B 1 144 ? 9.727 -11.383 -9.242 1 96.75 144 VAL B N 1
ATOM 3286 C CA . VAL B 1 144 ? 9.18 -11.148 -7.91 1 96.75 144 VAL B CA 1
ATOM 3287 C C . VAL B 1 144 ? 7.832 -10.445 -8.016 1 96.75 144 VAL B C 1
ATOM 3289 O O . VAL B 1 144 ? 7.746 -9.328 -8.531 1 96.75 144 VAL B O 1
ATOM 3292 N N . GLY B 1 145 ? 6.773 -11.094 -7.629 1 96.75 145 GLY B N 1
ATOM 3293 C CA . GLY B 1 145 ? 5.43 -10.539 -7.613 1 96.75 145 GLY B CA 1
ATOM 3294 C C . GLY B 1 145 ? 4.867 -10.367 -6.215 1 96.75 145 GLY B C 1
ATOM 3295 O O . GLY B 1 145 ? 5.195 -11.141 -5.312 1 96.75 145 GLY B O 1
ATOM 3296 N N . VAL B 1 146 ? 4.031 -9.391 -6.066 1 98.38 146 VAL B N 1
ATOM 3297 C CA . VAL B 1 146 ? 3.422 -9.125 -4.766 1 98.38 146 VAL B CA 1
ATOM 3298 C C . VAL B 1 146 ? 1.913 -8.961 -4.93 1 98.38 146 VAL B C 1
ATOM 3300 O O . VAL B 1 146 ? 1.452 -8.219 -5.797 1 98.38 146 VAL B O 1
ATOM 3303 N N . GLY B 1 147 ? 1.173 -9.719 -4.223 1 98.5 147 GLY B N 1
ATOM 3304 C CA . GLY B 1 147 ? -0.261 -9.539 -4.07 1 98.5 147 GLY B CA 1
ATOM 3305 C C . GLY B 1 147 ? -0.65 -8.992 -2.709 1 98.5 147 GLY B C 1
ATOM 3306 O O . GLY B 1 147 ? -0.07 -9.367 -1.69 1 98.5 147 GLY B O 1
ATOM 3307 N N . LEU B 1 148 ? -1.567 -8.078 -2.707 1 98.56 148 LEU B N 1
ATOM 3308 C CA . LEU B 1 148 ? -1.995 -7.426 -1.476 1 98.56 148 LEU B CA 1
ATOM 3309 C C . LEU B 1 148 ? -3.502 -7.559 -1.283 1 98.56 148 LEU B C 1
ATOM 3311 O O . LEU B 1 148 ? -4.273 -7.309 -2.211 1 98.56 148 LEU B O 1
ATOM 3315 N N . CYS B 1 149 ? -3.85 -7.988 -0.165 1 97.44 149 CYS B N 1
ATOM 3316 C CA . CYS B 1 149 ? -5.242 -8.07 0.258 1 97.44 149 CYS B CA 1
ATOM 3317 C C . CYS B 1 149 ? -5.484 -7.23 1.507 1 97.44 149 CYS B C 1
ATOM 3319 O O . CYS B 1 149 ? -4.766 -7.363 2.498 1 97.44 149 CYS B O 1
ATOM 3321 N N . VAL B 1 150 ? -6.43 -6.352 1.435 1 96.38 150 VAL B N 1
ATOM 3322 C CA . VAL B 1 150 ? -6.863 -5.551 2.572 1 96.38 150 VAL B CA 1
ATOM 3323 C C . VAL B 1 150 ? -8.391 -5.578 2.674 1 96.38 150 VAL B C 1
ATOM 3325 O O . VAL B 1 150 ? -9.086 -5.527 1.657 1 96.38 150 VAL B O 1
ATOM 3328 N N . ASP B 1 151 ? -8.922 -5.707 3.877 1 93.94 151 ASP B N 1
ATOM 3329 C CA . ASP B 1 151 ? -10.352 -5.812 4.141 1 93.94 151 ASP B CA 1
ATOM 3330 C C . ASP B 1 151 ? -10.969 -6.977 3.363 1 93.94 151 ASP B C 1
ATOM 3332 O O . ASP B 1 151 ? -12.07 -6.859 2.832 1 93.94 151 ASP B O 1
ATOM 3336 N N . GLY B 1 152 ? -10.148 -7.98 3.18 1 94.44 152 GLY B N 1
ATOM 3337 C CA . GLY B 1 152 ? -10.617 -9.211 2.566 1 94.44 152 GLY B CA 1
ATOM 3338 C C . GLY B 1 152 ? -10.719 -9.125 1.056 1 94.44 152 GLY B C 1
ATOM 3339 O O . GLY B 1 152 ? -11.25 -10.031 0.412 1 94.44 152 GLY B O 1
ATOM 3340 N N . LYS B 1 153 ? -10.227 -8.102 0.467 1 96.12 153 LYS B N 1
ATOM 3341 C CA . LYS B 1 153 ? -10.281 -7.898 -0.978 1 96.12 153 LYS B CA 1
ATOM 3342 C C . LYS B 1 153 ? -8.898 -7.562 -1.54 1 96.12 153 LYS B C 1
ATOM 3344 O O . LYS B 1 153 ? -8.039 -7.047 -0.824 1 96.12 153 LYS B O 1
ATOM 3349 N N . SER B 1 154 ? -8.734 -7.895 -2.793 1 97.69 154 SER B N 1
ATOM 3350 C CA . SER B 1 154 ? -7.5 -7.48 -3.453 1 97.69 154 SER B CA 1
ATOM 3351 C C . SER B 1 154 ? -7.355 -5.965 -3.453 1 97.69 154 SER B C 1
ATOM 3353 O O . SER B 1 154 ? -8.328 -5.242 -3.678 1 97.69 154 SER B O 1
ATOM 3355 N N . LEU B 1 155 ? -6.172 -5.484 -3.125 1 97.5 155 LEU B N 1
ATOM 3356 C CA . LEU B 1 155 ? -5.895 -4.055 -3.182 1 97.5 155 LEU B CA 1
ATOM 3357 C C . LEU B 1 155 ? -5.723 -3.59 -4.625 1 97.5 155 LEU B C 1
ATOM 3359 O O . LEU B 1 155 ? -4.785 -4.008 -5.309 1 97.5 155 LEU B O 1
ATOM 3363 N N . ILE B 1 156 ? -6.676 -2.773 -5.07 1 95.81 156 ILE B N 1
ATOM 3364 C CA . ILE B 1 156 ? -6.66 -2.281 -6.441 1 95.81 156 ILE B CA 1
ATOM 3365 C C . ILE B 1 156 ? -6.809 -0.761 -6.445 1 95.81 156 ILE B C 1
ATOM 3367 O O . ILE B 1 156 ? -7.82 -0.229 -5.984 1 95.81 156 ILE B O 1
ATOM 3371 N N . GLY B 1 157 ? -5.781 -0.052 -6.824 1 94.62 157 GLY B N 1
ATOM 3372 C CA . GLY B 1 157 ? -5.875 1.37 -7.113 1 94.62 157 GLY B CA 1
ATOM 3373 C C . GLY B 1 157 ? -6.172 1.664 -8.57 1 94.62 157 GLY B C 1
ATOM 3374 O O . GLY B 1 157 ? -7.156 1.168 -9.125 1 94.62 157 GLY B O 1
ATOM 3375 N N . MET B 1 158 ? -5.262 2.422 -9.156 1 93 158 MET B N 1
ATOM 3376 C CA . MET B 1 158 ? -5.312 2.557 -10.609 1 93 158 MET B CA 1
ATOM 3377 C C . MET B 1 158 ? -5.031 1.221 -11.289 1 93 158 MET B C 1
ATOM 3379 O O . MET B 1 158 ? -5.598 0.926 -12.344 1 93 158 MET B O 1
ATOM 3383 N N . SER B 1 159 ? -4.246 0.482 -10.617 1 93.69 159 SER B N 1
ATOM 3384 C CA . SER B 1 159 ? -3.857 -0.867 -11.016 1 93.69 159 SER B CA 1
ATOM 3385 C C . SER B 1 159 ? -3.51 -1.723 -9.805 1 93.69 159 SER B C 1
ATOM 3387 O O . SER B 1 159 ? -3.73 -1.311 -8.664 1 93.69 159 SER B O 1
ATOM 3389 N N . HIS B 1 160 ? -3.139 -3.012 -10.062 1 95.44 160 HIS B N 1
ATOM 3390 C CA . HIS B 1 160 ? -2.648 -3.895 -9.008 1 95.44 160 HIS B CA 1
ATOM 3391 C C . HIS B 1 160 ? -1.197 -3.58 -8.656 1 95.44 160 HIS B C 1
ATOM 3393 O O . HIS B 1 160 ? -0.521 -2.854 -9.391 1 95.44 160 HIS B O 1
ATOM 3399 N N . ALA B 1 161 ? -0.707 -4.113 -7.566 1 95.94 161 ALA B N 1
ATOM 3400 C CA . ALA B 1 161 ? 0.645 -3.873 -7.07 1 95.94 161 ALA B CA 1
ATOM 3401 C C . ALA B 1 161 ? 1.69 -4.461 -8.016 1 95.94 161 ALA B C 1
ATOM 3403 O O . ALA B 1 161 ? 1.502 -5.547 -8.562 1 95.94 161 ALA B O 1
ATOM 3404 N N . GLU B 1 162 ? 2.723 -3.748 -8.203 1 96.56 162 GLU B N 1
ATOM 3405 C CA . GLU B 1 162 ? 3.959 -4.18 -8.852 1 96.56 162 GLU B CA 1
ATOM 3406 C C . GLU B 1 162 ? 5.164 -3.967 -7.941 1 96.56 162 GLU B C 1
ATOM 3408 O O . GLU B 1 162 ? 6.195 -3.453 -8.375 1 96.56 162 GLU B O 1
ATOM 3413 N N . ALA B 1 163 ? 4.996 -4.391 -6.734 1 97.94 163 ALA B N 1
ATOM 3414 C CA . ALA B 1 163 ? 5.906 -4.023 -5.652 1 97.94 163 ALA B CA 1
ATOM 3415 C C . ALA B 1 163 ? 7.258 -4.703 -5.816 1 97.94 163 ALA B C 1
ATOM 3417 O O . ALA B 1 163 ? 8.242 -4.309 -5.188 1 97.94 163 ALA B O 1
ATOM 3418 N N . GLY B 1 164 ? 7.352 -5.754 -6.594 1 98.06 164 GLY B N 1
ATOM 3419 C CA . GLY B 1 164 ? 8.648 -6.336 -6.883 1 98.06 164 GLY B CA 1
ATOM 3420 C C . GLY B 1 164 ? 9.602 -5.371 -7.559 1 98.06 164 GLY B C 1
ATOM 3421 O O . GLY B 1 164 ? 10.812 -5.602 -7.59 1 98.06 164 GLY B O 1
ATOM 3422 N N . HIS B 1 165 ? 9.117 -4.293 -8.062 1 97.88 165 HIS B N 1
ATOM 3423 C CA . HIS B 1 165 ? 9.906 -3.352 -8.852 1 97.88 165 HIS B CA 1
ATOM 3424 C C . HIS B 1 165 ? 10.281 -2.123 -8.023 1 97.88 165 HIS B C 1
ATOM 3426 O O . HIS B 1 165 ? 10.867 -1.175 -8.547 1 97.88 165 HIS B O 1
ATOM 3432 N N . ILE B 1 166 ? 9.938 -2.107 -6.707 1 98.31 166 ILE B N 1
ATOM 3433 C CA . ILE B 1 166 ? 10.438 -0.986 -5.922 1 98.31 166 ILE B CA 1
ATOM 3434 C C . ILE B 1 166 ? 11.953 -1.099 -5.766 1 98.31 166 ILE B C 1
ATOM 3436 O O . ILE B 1 166 ? 12.508 -2.197 -5.832 1 98.31 166 ILE B O 1
ATOM 3440 N N . ARG B 1 167 ? 12.586 0.047 -5.629 1 96.69 167 ARG B N 1
ATOM 3441 C CA . ARG B 1 167 ? 14.016 0.092 -5.359 1 96.69 167 ARG B CA 1
ATOM 3442 C C . ARG B 1 167 ? 14.289 0.254 -3.869 1 96.69 167 ARG B C 1
ATOM 3444 O O . ARG B 1 167 ? 13.602 1.016 -3.186 1 96.69 167 ARG B O 1
ATOM 3451 N N . VAL B 1 168 ? 15.211 -0.469 -3.369 1 96.12 168 VAL B N 1
ATOM 3452 C CA . VAL B 1 168 ? 15.602 -0.441 -1.963 1 96.12 168 VAL B CA 1
ATOM 3453 C C . VAL B 1 168 ? 17.109 -0.172 -1.849 1 96.12 168 VAL B C 1
ATOM 3455 O O . VAL B 1 168 ? 17.828 -0.256 -2.84 1 96.12 168 VAL B O 1
ATOM 3458 N N . PRO B 1 169 ? 17.562 0.258 -0.644 1 92.56 169 PRO B N 1
ATOM 3459 C CA . PRO B 1 169 ? 19 0.463 -0.499 1 92.56 169 PRO B CA 1
ATOM 3460 C C . PRO B 1 169 ? 19.812 -0.781 -0.853 1 92.56 169 PRO B C 1
ATOM 3462 O O . PRO B 1 169 ? 19.406 -1.899 -0.526 1 92.56 169 PRO B O 1
ATOM 3465 N N . ARG B 1 170 ? 20.875 -0.51 -1.496 1 90.81 170 ARG B N 1
ATOM 3466 C CA . ARG B 1 170 ? 21.797 -1.602 -1.794 1 90.81 170 ARG B CA 1
ATOM 3467 C C . ARG B 1 170 ? 22.5 -2.088 -0.529 1 90.81 170 ARG B C 1
ATOM 3469 O O . ARG B 1 170 ? 22.75 -1.302 0.386 1 90.81 170 ARG B O 1
ATOM 3476 N N . HIS B 1 171 ? 22.719 -3.365 -0.486 1 82.69 171 HIS B N 1
ATOM 3477 C CA . HIS B 1 171 ? 23.406 -3.961 0.657 1 82.69 171 HIS B CA 1
ATOM 3478 C C . HIS B 1 171 ? 24.766 -3.316 0.881 1 82.69 171 HIS B C 1
ATOM 3480 O O . HIS B 1 171 ? 25.531 -3.137 -0.065 1 82.69 171 HIS B O 1
ATOM 3486 N N . GLU B 1 172 ? 24.969 -2.729 2.088 1 64.75 172 GLU B N 1
ATOM 3487 C CA . GLU B 1 172 ? 26.172 -1.995 2.453 1 64.75 172 GLU B CA 1
ATOM 3488 C C . GLU B 1 172 ? 27.406 -2.885 2.361 1 64.75 172 GLU B C 1
ATOM 3490 O O . GLU B 1 172 ? 28.5 -2.406 2.061 1 64.75 172 GLU B O 1
ATOM 3495 N N . SER B 1 173 ? 27.203 -4.074 2.967 1 52.97 173 SER B N 1
ATOM 3496 C CA . SER B 1 173 ? 28.391 -4.918 3.135 1 52.97 173 SER B CA 1
ATOM 3497 C C . SER B 1 173 ? 29.094 -5.141 1.807 1 52.97 173 SER B C 1
ATOM 3499 O O . SER B 1 173 ? 30.266 -5.551 1.782 1 52.97 173 SER B O 1
ATOM 3501 N N . ASP B 1 174 ? 28.375 -4.746 0.668 1 52.66 174 ASP B N 1
ATOM 3502 C CA . ASP B 1 174 ? 29.203 -5.043 -0.495 1 52.66 174 ASP B CA 1
ATOM 3503 C C . ASP B 1 174 ? 29.297 -3.828 -1.416 1 52.66 174 ASP B C 1
ATOM 3505 O O . ASP B 1 174 ? 28.562 -3.725 -2.4 1 52.66 174 ASP B O 1
ATOM 3509 N N . PRO B 1 175 ? 30.031 -2.791 -0.68 1 53.56 175 PRO B N 1
ATOM 3510 C CA . PRO B 1 175 ? 30.281 -1.657 -1.573 1 53.56 175 PRO B CA 1
ATOM 3511 C C . PRO B 1 175 ? 30.609 -2.092 -3 1 53.56 175 PRO B C 1
ATOM 3513 O O . PRO B 1 175 ? 30.562 -1.276 -3.924 1 53.56 175 PRO B O 1
ATOM 3516 N N . LYS B 1 176 ? 30.969 -3.393 -2.91 1 52.09 176 LYS B N 1
ATOM 3517 C CA . LYS B 1 176 ? 31.469 -3.963 -4.164 1 52.09 176 LYS B CA 1
ATOM 3518 C C . LYS B 1 176 ? 30.359 -4.715 -4.895 1 52.09 176 LYS B C 1
ATOM 3520 O O . LYS B 1 176 ? 30.609 -5.391 -5.895 1 52.09 176 LYS B O 1
ATOM 3525 N N . ASP B 1 177 ? 29.094 -4.707 -4.137 1 67.5 177 ASP B N 1
ATOM 3526 C CA . ASP B 1 177 ? 28.125 -5.383 -4.992 1 67.5 177 ASP B CA 1
ATOM 3527 C C . ASP B 1 177 ? 27.938 -4.637 -6.312 1 67.5 177 ASP B C 1
ATOM 3529 O O . ASP B 1 177 ? 27.172 -3.664 -6.379 1 67.5 177 ASP B O 1
ATOM 3533 N N . THR B 1 178 ? 28.594 -4.973 -7.125 1 78.62 178 THR B N 1
ATOM 3534 C CA . THR B 1 178 ? 28.641 -4.309 -8.422 1 78.62 178 THR B CA 1
ATOM 3535 C C . THR B 1 178 ? 27.594 -4.895 -9.367 1 78.62 178 THR B C 1
ATOM 3537 O O . THR B 1 178 ? 27.516 -4.504 -10.531 1 78.62 178 THR B O 1
ATOM 3540 N N . PHE B 1 179 ? 26.859 -5.812 -8.711 1 90.06 179 PHE B N 1
ATOM 3541 C CA . PHE B 1 179 ? 25.844 -6.418 -9.578 1 90.06 179 PHE B CA 1
ATOM 3542 C C . PHE B 1 179 ? 24.766 -5.406 -9.953 1 90.06 179 PHE B C 1
ATOM 3544 O O . PHE B 1 179 ? 24.125 -4.828 -9.078 1 90.06 179 PHE B O 1
ATOM 3551 N N . GLN B 1 180 ? 24.562 -5.164 -11.156 1 91.25 180 GLN B N 1
ATOM 3552 C CA . GLN B 1 180 ? 23.719 -4.074 -11.633 1 91.25 180 GLN B CA 1
ATOM 3553 C C . GLN B 1 180 ? 22.25 -4.434 -11.523 1 91.25 180 GLN B C 1
ATOM 3555 O O . GLN B 1 180 ? 21.391 -3.551 -11.461 1 91.25 180 GLN B O 1
ATOM 3560 N N . GLY B 1 181 ? 21.922 -5.738 -11.461 1 94.88 181 GLY B N 1
ATOM 3561 C CA . GLY B 1 181 ? 20.547 -6.191 -11.531 1 94.88 181 GLY B CA 1
ATOM 3562 C C . GLY B 1 181 ? 20.109 -6.547 -12.938 1 94.88 181 GLY B C 1
ATOM 3563 O O . GLY B 1 181 ? 20.797 -6.234 -13.906 1 94.88 181 GLY B O 1
ATOM 3564 N N . VAL B 1 182 ? 18.984 -7.211 -13.086 1 96.38 182 VAL B N 1
ATOM 3565 C CA . VAL B 1 182 ? 18.641 -7.77 -14.391 1 96.38 182 VAL B CA 1
ATOM 3566 C C . VAL B 1 182 ? 17.312 -7.191 -14.867 1 96.38 182 VAL B C 1
ATOM 3568 O O . VAL B 1 182 ? 16.844 -7.516 -15.961 1 96.38 182 VAL B O 1
ATOM 3571 N N . CYS B 1 183 ? 16.625 -6.383 -14.047 1 96.12 183 CYS B N 1
ATOM 3572 C CA . CYS B 1 183 ? 15.359 -5.809 -14.484 1 96.12 183 CYS B CA 1
ATOM 3573 C C . CYS B 1 183 ? 15.57 -4.871 -15.672 1 96.12 183 CYS B C 1
ATOM 3575 O O . CYS B 1 183 ? 16.328 -3.908 -15.578 1 96.12 183 CYS B O 1
ATOM 3577 N N . PRO B 1 184 ? 14.93 -5.043 -16.781 1 93.25 184 PRO B N 1
ATOM 3578 C CA . PRO B 1 184 ? 15.156 -4.207 -17.953 1 93.25 184 PRO B CA 1
ATOM 3579 C C . PRO B 1 184 ? 14.758 -2.75 -17.734 1 93.25 184 PRO B C 1
ATOM 3581 O O . PRO B 1 184 ? 15.328 -1.847 -18.359 1 93.25 184 PRO B O 1
ATOM 3584 N N . SER B 1 185 ? 13.859 -2.547 -16.859 1 93.38 185 SER B N 1
ATOM 3585 C CA . SER B 1 185 ? 13.352 -1.196 -16.641 1 93.38 185 SER B CA 1
ATOM 3586 C C . SER B 1 185 ? 14.141 -0.465 -15.562 1 93.38 185 SER B C 1
ATOM 3588 O O . SER B 1 185 ? 14.414 0.73 -15.695 1 93.38 185 SER B O 1
ATOM 3590 N N . HIS B 1 186 ? 14.555 -1.221 -14.438 1 96.12 186 HIS B N 1
ATOM 3591 C CA . HIS B 1 186 ? 15.07 -0.533 -13.258 1 96.12 186 HIS B CA 1
ATOM 3592 C C . HIS B 1 186 ? 16.484 -0.984 -12.938 1 96.12 186 HIS B C 1
ATOM 3594 O O . HIS B 1 186 ? 17.188 -0.35 -12.133 1 96.12 186 HIS B O 1
ATOM 3600 N N . GLY B 1 187 ? 16.891 -2.062 -13.539 1 95.19 187 GLY B N 1
ATOM 3601 C CA . GLY B 1 187 ? 18.156 -2.666 -13.164 1 95.19 187 GLY B CA 1
ATOM 3602 C C . GLY B 1 187 ? 18.125 -3.295 -11.781 1 95.19 187 GLY B C 1
ATOM 3603 O O . GLY B 1 187 ? 17.891 -4.496 -11.648 1 95.19 187 GLY B O 1
ATOM 3604 N N . ASP B 1 188 ? 18.109 -2.41 -10.711 1 94.81 188 ASP B N 1
ATOM 3605 C CA . ASP B 1 188 ? 18.375 -2.92 -9.367 1 94.81 188 ASP B CA 1
ATOM 3606 C C . ASP B 1 188 ? 17.141 -2.744 -8.469 1 94.81 188 ASP B C 1
ATOM 3608 O O . ASP B 1 188 ? 17.281 -2.422 -7.289 1 94.81 188 ASP B O 1
ATOM 3612 N N . CYS B 1 189 ? 15.961 -2.898 -9 1 97.62 189 CYS B N 1
ATOM 3613 C CA . CYS B 1 189 ? 14.812 -3.078 -8.109 1 97.62 189 CYS B CA 1
ATOM 3614 C C . CYS B 1 189 ? 14.883 -4.426 -7.406 1 97.62 189 CYS B C 1
ATOM 3616 O O . CYS B 1 189 ? 15.773 -5.23 -7.676 1 97.62 189 CYS B O 1
ATOM 3618 N N . VAL B 1 190 ? 13.984 -4.707 -6.523 1 98.38 190 VAL B N 1
ATOM 3619 C CA . VAL B 1 190 ? 14.031 -5.957 -5.77 1 98.38 190 VAL B CA 1
ATOM 3620 C C . VAL B 1 190 ? 14.008 -7.145 -6.73 1 98.38 190 VAL B C 1
ATOM 3622 O O . VAL B 1 190 ? 14.805 -8.07 -6.59 1 98.38 190 VAL B O 1
ATOM 3625 N N . GLU B 1 191 ? 13.109 -7.148 -7.738 1 97.94 191 GLU B N 1
ATOM 3626 C CA . GLU B 1 191 ? 13.07 -8.219 -8.727 1 97.94 191 GLU B CA 1
ATOM 3627 C C . GLU B 1 191 ? 14.414 -8.352 -9.445 1 97.94 191 GLU B C 1
ATOM 3629 O O . GLU B 1 191 ? 14.914 -9.461 -9.641 1 97.94 191 GLU B O 1
ATOM 3634 N N . GLY B 1 192 ? 15 -7.223 -9.805 1 97.25 192 GLY B N 1
ATOM 3635 C CA . GLY B 1 192 ? 16.266 -7.23 -10.516 1 97.25 192 GLY B CA 1
ATOM 3636 C C . GLY B 1 192 ? 17.422 -7.75 -9.68 1 97.25 192 GLY B C 1
ATOM 3637 O O . GLY B 1 192 ? 18.484 -8.055 -10.211 1 97.25 192 GLY B O 1
ATOM 3638 N N . LEU B 1 193 ? 17.203 -7.898 -8.367 1 96.69 193 LEU B N 1
ATOM 3639 C CA . LEU B 1 193 ? 18.328 -8.25 -7.492 1 96.69 193 LEU B CA 1
ATOM 3640 C C . LEU B 1 193 ? 18.078 -9.594 -6.812 1 96.69 193 LEU B C 1
ATOM 3642 O O . LEU B 1 193 ? 19.031 -10.25 -6.371 1 96.69 193 LEU B O 1
ATOM 3646 N N . ALA B 1 194 ? 16.797 -10.016 -6.75 1 97.31 194 ALA B N 1
ATOM 3647 C CA . ALA B 1 194 ? 16.547 -11.125 -5.828 1 97.31 194 ALA B CA 1
ATOM 3648 C C . ALA B 1 194 ? 15.742 -12.227 -6.512 1 97.31 194 ALA B C 1
ATOM 3650 O O . ALA B 1 194 ? 15.469 -13.273 -5.906 1 97.31 194 ALA B O 1
ATOM 3651 N N . SER B 1 195 ? 15.305 -12.047 -7.777 1 97.19 195 SER B N 1
ATOM 3652 C CA . SER B 1 195 ? 14.594 -13.094 -8.5 1 97.19 195 SER B CA 1
ATOM 3653 C C . SER B 1 195 ? 15.508 -14.266 -8.82 1 97.19 195 SER B C 1
ATOM 3655 O O . SER B 1 195 ? 16.734 -14.172 -8.672 1 97.19 195 SER B O 1
ATOM 3657 N N . ALA B 1 196 ? 14.875 -15.406 -9.227 1 96.25 196 ALA B N 1
ATOM 3658 C CA . ALA B 1 196 ? 15.68 -16.547 -9.648 1 96.25 196 ALA B CA 1
ATOM 3659 C C . ALA B 1 196 ? 16.609 -16.172 -10.797 1 96.25 196 ALA B C 1
ATOM 3661 O O . ALA B 1 196 ? 17.781 -16.578 -10.812 1 96.25 196 ALA B O 1
ATOM 3662 N N . THR B 1 197 ? 16.062 -15.383 -11.727 1 95.94 197 THR B N 1
ATOM 3663 C CA . THR B 1 197 ? 16.859 -14.906 -12.852 1 95.94 197 THR B CA 1
ATOM 3664 C C . THR B 1 197 ? 18.031 -14.07 -12.375 1 95.94 197 THR B C 1
ATOM 3666 O O . THR B 1 197 ? 19.156 -14.242 -12.859 1 95.94 197 THR B O 1
ATOM 3669 N N . ALA B 1 198 ? 17.828 -13.25 -11.43 1 97 198 ALA B N 1
ATOM 3670 C CA . ALA B 1 198 ? 18.859 -12.375 -10.898 1 97 198 ALA B CA 1
ATOM 3671 C C . ALA B 1 198 ? 19.938 -13.172 -10.164 1 97 198 ALA B C 1
ATOM 3673 O O . ALA B 1 198 ? 21.125 -12.922 -10.32 1 97 198 ALA B O 1
ATOM 3674 N N . ILE B 1 199 ? 19.5 -14.117 -9.336 1 96.88 199 ILE B N 1
ATOM 3675 C CA . ILE B 1 199 ? 20.422 -14.938 -8.562 1 96.88 199 ILE B CA 1
ATOM 3676 C C . ILE B 1 199 ? 21.328 -15.727 -9.508 1 96.88 199 ILE B C 1
ATOM 3678 O O . ILE B 1 199 ? 22.547 -15.742 -9.336 1 96.88 199 ILE B O 1
ATOM 3682 N N . ALA B 1 200 ? 20.734 -16.359 -10.508 1 97.44 200 ALA B N 1
ATOM 3683 C CA . ALA B 1 200 ? 21.484 -17.125 -11.484 1 97.44 200 ALA B CA 1
ATOM 3684 C C . ALA B 1 200 ? 22.484 -16.25 -12.227 1 97.44 200 ALA B C 1
ATOM 3686 O O . ALA B 1 200 ? 23.656 -16.641 -12.398 1 97.44 200 ALA B O 1
ATOM 3687 N N . ALA B 1 201 ? 22.047 -15.078 -12.656 1 96.88 201 ALA B N 1
ATOM 3688 C CA . ALA B 1 201 ? 22.922 -14.141 -13.359 1 96.88 201 ALA B CA 1
ATOM 3689 C C . ALA B 1 201 ? 24.094 -13.711 -12.469 1 96.88 201 ALA B C 1
ATOM 3691 O O . ALA B 1 201 ? 25.234 -13.656 -12.93 1 96.88 201 ALA B O 1
ATOM 3692 N N . ARG B 1 202 ? 23.781 -13.422 -11.234 1 94.94 202 ARG B N 1
ATOM 3693 C CA . ARG B 1 202 ? 24.812 -13.008 -10.281 1 94.94 202 ARG B CA 1
ATOM 3694 C C . ARG B 1 202 ? 25.875 -14.078 -10.133 1 94.94 202 ARG B C 1
ATOM 3696 O O . ARG B 1 202 ? 27.062 -13.758 -10.008 1 94.94 202 ARG B O 1
ATOM 3703 N N . LEU B 1 203 ? 25.484 -15.305 -10.133 1 95.88 203 LEU B N 1
ATOM 3704 C CA . LEU B 1 203 ? 26.391 -16.422 -9.914 1 95.88 203 LEU B CA 1
ATOM 3705 C C . LEU B 1 203 ? 26.938 -16.953 -11.234 1 95.88 203 LEU B C 1
ATOM 3707 O O . LEU B 1 203 ? 27.734 -17.891 -11.258 1 95.88 203 LEU B O 1
ATOM 3711 N N . SER B 1 204 ? 26.453 -16.422 -12.359 1 96.31 204 SER B N 1
ATOM 3712 C CA . SER B 1 204 ? 26.859 -16.844 -13.695 1 96.31 204 SER B CA 1
ATOM 3713 C C . SER B 1 204 ? 26.547 -18.328 -13.922 1 96.31 204 SER B C 1
ATOM 3715 O O . SER B 1 204 ? 27.406 -19.078 -14.391 1 96.31 204 SER B O 1
ATOM 3717 N N . ILE B 1 205 ? 25.406 -18.734 -13.523 1 97.31 205 ILE B N 1
ATOM 3718 C CA . ILE B 1 205 ? 24.922 -20.094 -13.75 1 97.31 205 ILE B CA 1
ATOM 3719 C C . ILE B 1 205 ? 23.531 -20.047 -14.391 1 97.31 205 ILE B C 1
ATOM 3721 O O . ILE B 1 205 ? 22.922 -18.984 -14.469 1 97.31 205 ILE B O 1
ATOM 3725 N N . HIS B 1 206 ? 23.109 -21.188 -14.891 1 95.81 206 HIS B N 1
ATOM 3726 C CA . HIS B 1 206 ? 21.75 -21.297 -15.391 1 95.81 206 HIS B CA 1
ATOM 3727 C C . HIS B 1 206 ? 20.75 -21.438 -14.242 1 95.81 206 HIS B C 1
ATOM 3729 O O . HIS B 1 206 ? 21.062 -22.031 -13.211 1 95.81 206 HIS B O 1
ATOM 3735 N N . GLU B 1 207 ? 19.578 -20.906 -14.414 1 93.75 207 GLU B N 1
ATOM 3736 C CA . GLU B 1 207 ? 18.547 -20.922 -13.383 1 93.75 207 GLU B CA 1
ATOM 3737 C C . GLU B 1 207 ? 18.281 -22.344 -12.883 1 93.75 207 GLU B C 1
ATOM 3739 O O . GLU B 1 207 ? 18.016 -22.547 -11.695 1 93.75 207 GLU B O 1
ATOM 3744 N N . SER B 1 208 ? 18.391 -23.328 -13.734 1 92.94 208 SER B N 1
ATOM 3745 C CA . SER B 1 208 ? 18.125 -24.719 -13.391 1 92.94 208 SER B CA 1
ATOM 3746 C C . SER B 1 208 ? 19.172 -25.266 -12.422 1 92.94 208 SER B C 1
ATOM 3748 O O . SER B 1 208 ? 18.969 -26.312 -11.805 1 92.94 208 SER B O 1
ATOM 3750 N N . ALA B 1 209 ? 20.25 -24.594 -12.258 1 95.56 209 ALA B N 1
ATOM 3751 C CA . ALA B 1 209 ? 21.344 -25.047 -11.391 1 95.56 209 ALA B CA 1
ATOM 3752 C C . ALA B 1 209 ? 21.203 -24.469 -9.992 1 95.56 209 ALA B C 1
ATOM 3754 O O . ALA B 1 209 ? 21.969 -24.828 -9.086 1 95.56 209 ALA B O 1
ATOM 3755 N N . LEU B 1 210 ? 20.234 -23.656 -9.789 1 94.56 210 LEU B N 1
ATOM 3756 C CA . LEU B 1 210 ? 20.078 -22.938 -8.523 1 94.56 210 LEU B CA 1
ATOM 3757 C C . LEU B 1 210 ? 19.906 -23.906 -7.363 1 94.56 210 LEU B C 1
ATOM 3759 O O . LEU B 1 210 ? 20.469 -23.703 -6.289 1 94.56 210 LEU B O 1
ATOM 3763 N N . PRO B 1 211 ? 19.188 -24.984 -7.539 1 93.31 211 PRO B N 1
ATOM 3764 C CA . PRO B 1 211 ? 19.016 -25.906 -6.422 1 93.31 211 PRO B CA 1
ATOM 3765 C C . PRO B 1 211 ? 20.328 -26.484 -5.922 1 93.31 211 PRO B C 1
ATOM 3767 O O . PRO B 1 211 ? 20.438 -26.891 -4.758 1 93.31 211 PRO B O 1
ATOM 3770 N N . ALA B 1 212 ? 21.312 -26.438 -6.719 1 95 212 ALA B N 1
ATOM 3771 C CA . ALA B 1 212 ? 22.594 -27.047 -6.379 1 95 212 ALA B CA 1
ATOM 3772 C C . ALA B 1 212 ? 23.484 -26.062 -5.617 1 95 212 ALA B C 1
ATOM 3774 O O . ALA B 1 212 ? 24.5 -26.453 -5.055 1 95 212 ALA B O 1
ATOM 3775 N N . VAL B 1 213 ? 23.141 -24.828 -5.602 1 96.19 213 VAL B N 1
ATOM 3776 C CA . VAL B 1 213 ? 23.922 -23.844 -4.855 1 96.19 213 VAL B CA 1
ATOM 3777 C C . VAL B 1 213 ? 23.781 -24.094 -3.357 1 96.19 213 VAL B C 1
ATOM 3779 O O . VAL B 1 213 ? 22.656 -24.109 -2.826 1 96.19 213 VAL B O 1
ATOM 3782 N N . PRO B 1 214 ? 24.844 -24.312 -2.68 1 96 214 PRO B N 1
ATOM 3783 C CA . PRO B 1 214 ? 24.75 -24.688 -1.266 1 96 214 PRO B CA 1
ATOM 3784 C C . PRO B 1 214 ? 24.125 -23.578 -0.414 1 96 214 PRO B C 1
ATOM 3786 O O . PRO B 1 214 ? 24.297 -22.391 -0.708 1 96 214 PRO B O 1
ATOM 3789 N N . ASP B 1 215 ? 23.484 -23.938 0.672 1 94.69 215 ASP B N 1
ATOM 3790 C CA . ASP B 1 215 ? 22.812 -23 1.57 1 94.69 215 ASP B CA 1
ATOM 3791 C C . ASP B 1 215 ? 23.812 -22.047 2.217 1 94.69 215 ASP B C 1
ATOM 3793 O O . ASP B 1 215 ? 23.453 -20.969 2.672 1 94.69 215 ASP B O 1
ATOM 3797 N N . SER B 1 216 ? 25.031 -22.438 2.238 1 95.12 216 SER B N 1
ATOM 3798 C CA . SER B 1 216 ? 26.078 -21.641 2.871 1 95.12 216 SER B CA 1
ATOM 3799 C C . SER B 1 216 ? 26.547 -20.516 1.952 1 95.12 216 SER B C 1
ATOM 3801 O O . SER B 1 216 ? 27.297 -19.625 2.375 1 95.12 216 SER B O 1
ATOM 3803 N N . ASP B 1 217 ? 26.141 -20.578 0.706 1 95.19 217 ASP B N 1
ATOM 3804 C CA . ASP B 1 217 ? 26.547 -19.516 -0.215 1 95.19 217 ASP B CA 1
ATOM 3805 C C . ASP B 1 217 ? 26.047 -18.156 0.256 1 95.19 217 ASP B C 1
ATOM 3807 O O . ASP B 1 217 ? 24.875 -18 0.587 1 95.19 217 ASP B O 1
ATOM 3811 N N . PRO B 1 218 ? 26.891 -17.125 0.208 1 93.38 218 PRO B N 1
ATOM 3812 C CA . PRO B 1 218 ? 26.531 -15.797 0.699 1 93.38 218 PRO B CA 1
ATOM 3813 C C . PRO B 1 218 ? 25.406 -15.156 -0.116 1 93.38 218 PRO B C 1
ATOM 3815 O O . PRO B 1 218 ? 24.781 -14.203 0.341 1 93.38 218 PRO B O 1
ATOM 3818 N N . VAL B 1 219 ? 25.156 -15.688 -1.298 1 94.38 219 VAL B N 1
ATOM 3819 C CA . VAL B 1 219 ? 24.125 -15.117 -2.168 1 94.38 219 VAL B CA 1
ATOM 3820 C C . VAL B 1 219 ? 22.766 -15.18 -1.475 1 94.38 219 VAL B C 1
ATOM 3822 O O . VAL B 1 219 ? 21.922 -14.305 -1.674 1 94.38 219 VAL B O 1
ATOM 3825 N N . TRP B 1 220 ? 22.609 -16.141 -0.595 1 95.94 220 TRP B N 1
ATOM 3826 C CA . TRP B 1 220 ? 21.297 -16.344 0.015 1 95.94 220 TRP B CA 1
ATOM 3827 C C . TRP B 1 220 ? 21.016 -15.297 1.084 1 95.94 220 TRP B C 1
ATOM 3829 O O . TRP B 1 220 ? 19.875 -14.852 1.253 1 95.94 220 TRP B O 1
ATOM 3839 N N . ASP B 1 221 ? 22.031 -14.891 1.769 1 95.31 221 ASP B N 1
ATOM 3840 C CA . ASP B 1 221 ? 21.859 -13.797 2.717 1 95.31 221 ASP B CA 1
ATOM 3841 C C . ASP B 1 221 ? 21.594 -12.477 1.989 1 95.31 221 ASP B C 1
ATOM 3843 O O . ASP B 1 221 ? 20.828 -11.641 2.473 1 95.31 221 ASP B O 1
ATOM 3847 N N . LEU B 1 222 ? 22.234 -12.32 0.892 1 94.31 222 LEU B N 1
ATOM 3848 C CA . LEU B 1 222 ? 22.016 -11.133 0.073 1 94.31 222 LEU B CA 1
ATOM 3849 C C . LEU B 1 222 ? 20.578 -11.086 -0.443 1 94.31 222 LEU B C 1
ATOM 3851 O O . LEU B 1 222 ? 19.938 -10.039 -0.394 1 94.31 222 LEU B O 1
ATOM 3855 N N . VAL B 1 223 ? 20.109 -12.211 -0.922 1 96.06 223 VAL B N 1
ATOM 3856 C CA . VAL B 1 223 ? 18.719 -12.328 -1.364 1 96.06 223 VAL B CA 1
ATOM 3857 C C . VAL B 1 223 ? 17.781 -12.055 -0.192 1 96.06 223 VAL B C 1
ATOM 3859 O O . VAL B 1 223 ? 16.797 -11.312 -0.33 1 96.06 223 VAL B O 1
ATOM 3862 N N . GLY B 1 224 ? 18.125 -12.633 0.957 1 97.19 224 GLY B N 1
ATOM 3863 C CA . GLY B 1 224 ? 17.375 -12.375 2.168 1 97.19 224 GLY B CA 1
ATOM 3864 C C . GLY B 1 224 ? 17.297 -10.898 2.525 1 97.19 224 GLY B C 1
ATOM 3865 O O . GLY B 1 224 ? 16.266 -10.414 2.973 1 97.19 224 GLY B O 1
ATOM 3866 N N . TYR B 1 225 ? 18.391 -10.219 2.32 1 96.81 225 TYR B N 1
ATOM 3867 C CA . TYR B 1 225 ? 18.453 -8.789 2.594 1 96.81 225 TYR B CA 1
ATOM 3868 C C . TYR B 1 225 ? 17.469 -8.016 1.723 1 96.81 225 TYR B C 1
ATOM 3870 O O . TYR B 1 225 ? 16.672 -7.23 2.229 1 96.81 225 TYR B O 1
ATOM 3878 N N . TYR B 1 226 ? 17.453 -8.273 0.436 1 97.25 226 TYR B N 1
ATOM 3879 C CA . TYR B 1 226 ? 16.594 -7.52 -0.476 1 97.25 226 TYR B CA 1
ATOM 3880 C C . TYR B 1 226 ? 15.125 -7.848 -0.244 1 97.25 226 TYR B C 1
ATOM 3882 O O . TYR B 1 226 ? 14.273 -6.957 -0.276 1 97.25 226 TYR B O 1
ATOM 3890 N N . LEU B 1 227 ? 14.836 -9.109 0.009 1 98.5 227 LEU B N 1
ATOM 3891 C CA . LEU B 1 227 ? 13.461 -9.484 0.319 1 98.5 227 LEU B CA 1
ATOM 3892 C C . LEU B 1 227 ? 13.031 -8.922 1.67 1 98.5 227 LEU B C 1
ATOM 3894 O O . LEU B 1 227 ? 11.867 -8.555 1.854 1 98.5 227 LEU B O 1
ATOM 3898 N N . GLY B 1 228 ? 13.969 -8.922 2.654 1 98.56 228 GLY B N 1
ATOM 3899 C CA . GLY B 1 228 ? 13.68 -8.289 3.934 1 98.56 228 GLY B CA 1
ATOM 3900 C C . GLY B 1 228 ? 13.336 -6.82 3.807 1 98.56 228 GLY B C 1
ATOM 3901 O O . GLY B 1 228 ? 12.422 -6.332 4.477 1 98.56 228 GLY B O 1
ATOM 3902 N N . GLN B 1 229 ? 14.062 -6.141 2.941 1 98.31 229 GLN B N 1
ATOM 3903 C CA . GLN B 1 229 ? 13.773 -4.738 2.664 1 98.31 229 GLN B CA 1
ATOM 3904 C C . GLN B 1 229 ? 12.391 -4.582 2.033 1 98.31 229 GLN B C 1
ATOM 3906 O O . GLN B 1 229 ? 11.656 -3.646 2.361 1 98.31 229 GLN B O 1
ATOM 3911 N N . LEU B 1 230 ? 12.062 -5.457 1.091 1 98.75 230 LEU B N 1
ATOM 3912 C CA . LEU B 1 230 ? 10.734 -5.449 0.485 1 98.75 230 LEU B CA 1
ATOM 3913 C C . LEU B 1 230 ? 9.656 -5.641 1.543 1 98.75 230 LEU B C 1
ATOM 3915 O O . LEU B 1 230 ? 8.672 -4.895 1.573 1 98.75 230 LEU B O 1
ATOM 3919 N N . CYS B 1 231 ? 9.859 -6.59 2.428 1 98.81 231 CYS B N 1
ATOM 3920 C CA . CYS B 1 231 ? 8.914 -6.848 3.506 1 98.81 231 CYS B CA 1
ATOM 3921 C C . CYS B 1 231 ? 8.766 -5.625 4.406 1 98.81 231 CYS B C 1
ATOM 3923 O O . CYS B 1 231 ? 7.652 -5.285 4.824 1 98.81 231 CYS B O 1
ATOM 3925 N N . ALA B 1 232 ? 9.867 -4.988 4.691 1 98.75 232 ALA B N 1
ATOM 3926 C CA . ALA B 1 232 ? 9.828 -3.793 5.531 1 98.75 232 ALA B CA 1
ATOM 3927 C C . ALA B 1 232 ? 9.031 -2.678 4.859 1 98.75 232 ALA B C 1
ATOM 3929 O O . ALA B 1 232 ? 8.227 -2.004 5.508 1 98.75 232 ALA B O 1
ATOM 3930 N N . SER B 1 233 ? 9.25 -2.525 3.576 1 98.81 233 SER B N 1
ATOM 3931 C CA . SER B 1 233 ? 8.508 -1.511 2.832 1 98.81 233 SER B CA 1
ATOM 3932 C C . SER B 1 233 ? 7.012 -1.809 2.828 1 98.81 233 SER B C 1
ATOM 3934 O O . SER B 1 233 ? 6.195 -0.905 3.01 1 98.81 233 SER B O 1
ATOM 3936 N N . ILE B 1 234 ? 6.668 -3.064 2.623 1 98.81 234 ILE B N 1
ATOM 3937 C CA . ILE B 1 234 ? 5.27 -3.482 2.635 1 98.81 234 ILE B CA 1
ATOM 3938 C C . ILE B 1 234 ? 4.664 -3.227 4.012 1 98.81 234 ILE B C 1
ATOM 3940 O O . ILE B 1 234 ? 3.553 -2.701 4.125 1 98.81 234 ILE B O 1
ATOM 3944 N N . CYS B 1 235 ? 5.379 -3.543 5.047 1 98.5 235 CYS B N 1
ATOM 3945 C CA . CYS B 1 235 ? 4.93 -3.354 6.422 1 98.5 235 CYS B CA 1
ATOM 3946 C C . CYS B 1 235 ? 4.664 -1.881 6.711 1 98.5 235 CYS B C 1
ATOM 3948 O O . CYS B 1 235 ? 3.619 -1.532 7.266 1 98.5 235 CYS B O 1
ATOM 3950 N N . LEU B 1 236 ? 5.523 -1.034 6.266 1 98.19 236 LEU B N 1
ATOM 3951 C CA . LEU B 1 236 ? 5.445 0.388 6.574 1 98.19 236 LEU B CA 1
ATOM 3952 C C . LEU B 1 236 ? 4.41 1.081 5.695 1 98.19 236 LEU B C 1
ATOM 3954 O O . LEU B 1 236 ? 3.828 2.092 6.094 1 98.19 236 LEU B O 1
ATOM 3958 N N . MET B 1 237 ? 4.09 0.531 4.57 1 98 237 MET B N 1
ATOM 3959 C CA . MET B 1 237 ? 3.225 1.207 3.607 1 98 237 MET B CA 1
ATOM 3960 C C . MET B 1 237 ? 1.797 0.678 3.693 1 98 237 MET B C 1
ATOM 3962 O O . MET B 1 237 ? 0.842 1.457 3.721 1 98 237 MET B O 1
ATOM 3966 N N . VAL B 1 238 ? 1.663 -0.646 3.744 1 97.94 238 VAL B N 1
ATOM 3967 C CA . VAL B 1 238 ? 0.346 -1.269 3.658 1 97.94 238 VAL B CA 1
ATOM 3968 C C . VAL B 1 238 ? -0.013 -1.902 5 1 97.94 238 VAL B C 1
ATOM 3970 O O . VAL B 1 238 ? -1.191 -2.104 5.305 1 97.94 238 VAL B O 1
ATOM 3973 N N . SER B 1 239 ? 0.907 -2.252 5.805 1 97.25 239 SER B N 1
ATOM 3974 C CA . SER B 1 239 ? 0.79 -2.797 7.152 1 97.25 239 SER B CA 1
ATOM 3975 C C . SER B 1 239 ? -0.132 -4.012 7.18 1 97.25 239 SER B C 1
ATOM 3977 O O . SER B 1 239 ? -1.08 -4.062 7.965 1 97.25 239 SER B O 1
ATOM 3979 N N . PRO B 1 240 ? 0.131 -5.004 6.332 1 98 240 PRO B N 1
ATOM 3980 C CA . PRO B 1 240 ? -0.698 -6.207 6.43 1 98 240 PRO B CA 1
ATOM 3981 C C . PRO B 1 240 ? -0.512 -6.949 7.75 1 98 240 PRO B C 1
ATOM 3983 O O . PRO B 1 240 ? 0.491 -6.746 8.438 1 98 240 PRO B O 1
ATOM 3986 N N . GLU B 1 241 ? -1.452 -7.805 8.117 1 97 241 GLU B N 1
ATOM 3987 C CA . GLU B 1 241 ? -1.382 -8.57 9.367 1 97 241 GLU B CA 1
ATOM 3988 C C . GLU B 1 241 ? -0.442 -9.758 9.227 1 97 241 GLU B C 1
ATOM 3990 O O . GLU B 1 241 ? -0.008 -10.336 10.227 1 97 241 GLU B O 1
ATOM 3995 N N . ARG B 1 242 ? -0.116 -10.109 7.941 1 97.88 242 ARG B N 1
ATOM 3996 C CA . ARG B 1 242 ? 0.78 -11.219 7.637 1 97.88 242 ARG B CA 1
ATOM 3997 C C . ARG B 1 242 ? 1.433 -11.039 6.27 1 97.88 242 ARG B C 1
ATOM 3999 O O . ARG B 1 242 ? 0.819 -10.484 5.352 1 97.88 242 ARG B O 1
ATOM 4006 N N . ILE B 1 243 ? 2.684 -11.461 6.199 1 98.62 243 ILE B N 1
ATOM 4007 C CA . ILE B 1 243 ? 3.371 -11.562 4.918 1 98.62 243 ILE B CA 1
ATOM 4008 C C . ILE B 1 243 ? 3.729 -13.023 4.637 1 98.62 243 ILE B C 1
ATOM 4010 O O . ILE B 1 243 ? 4.309 -13.695 5.488 1 98.62 243 ILE B O 1
ATOM 4014 N N . VAL B 1 244 ? 3.342 -13.484 3.461 1 98.38 244 VAL B N 1
ATOM 4015 C CA . VAL B 1 244 ? 3.57 -14.883 3.096 1 98.38 244 VAL B CA 1
ATOM 4016 C C . VAL B 1 244 ? 4.512 -14.953 1.896 1 98.38 244 VAL B C 1
ATOM 4018 O O . VAL B 1 244 ? 4.309 -14.258 0.896 1 98.38 244 VAL B O 1
ATOM 4021 N N . LEU B 1 245 ? 5.531 -15.727 2.033 1 97.75 245 LEU B N 1
ATOM 4022 C CA . LEU B 1 245 ? 6.484 -15.961 0.951 1 97.75 245 LEU B CA 1
ATOM 4023 C C . LEU B 1 245 ? 6.16 -17.25 0.209 1 97.75 245 LEU B C 1
ATOM 4025 O O . LEU B 1 245 ? 5.965 -18.297 0.832 1 97.75 245 LEU B O 1
ATOM 4029 N N . GLY B 1 246 ? 6.035 -17.094 -1.089 1 95.75 246 GLY B N 1
ATOM 4030 C CA . GLY B 1 246 ? 5.852 -18.25 -1.955 1 95.75 246 GLY B CA 1
ATOM 4031 C C . GLY B 1 246 ? 6.758 -18.234 -3.17 1 95.75 246 GLY B C 1
ATOM 4032 O O . GLY B 1 246 ? 7.621 -17.359 -3.299 1 95.75 246 GLY B O 1
ATOM 4033 N N . GLY B 1 247 ? 6.578 -19.281 -4.043 1 92.56 247 GLY B N 1
ATOM 4034 C CA . GLY B 1 247 ? 7.461 -19.438 -5.191 1 92.56 247 GLY B CA 1
ATOM 4035 C C . GLY B 1 247 ? 8.602 -20.406 -4.941 1 92.56 247 GLY B C 1
ATOM 4036 O O . GLY B 1 247 ? 8.75 -20.922 -3.83 1 92.56 247 GLY B O 1
ATOM 4037 N N . GLY B 1 248 ? 9.367 -20.672 -5.941 1 89.75 248 GLY B N 1
ATOM 4038 C CA . GLY B 1 248 ? 10.391 -21.703 -5.871 1 89.75 248 GLY B CA 1
ATOM 4039 C C . GLY B 1 248 ? 11.57 -21.297 -4.996 1 89.75 248 GLY B C 1
ATOM 4040 O O . GLY B 1 248 ? 12.078 -22.125 -4.223 1 89.75 248 GLY B O 1
ATOM 4041 N N . VAL B 1 249 ? 11.984 -20.047 -4.957 1 90.5 249 VAL B N 1
ATOM 4042 C CA . VAL B 1 249 ? 13.195 -19.594 -4.293 1 90.5 249 VAL B CA 1
ATOM 4043 C C . VAL B 1 249 ? 13.016 -19.641 -2.779 1 90.5 249 VAL B C 1
ATOM 4045 O O . VAL B 1 249 ? 13.859 -20.188 -2.066 1 90.5 249 VAL B O 1
ATOM 4048 N N . PRO B 1 250 ? 11.883 -19.203 -2.303 1 86.88 250 PRO B N 1
ATOM 4049 C CA . PRO B 1 250 ? 11.703 -19.172 -0.851 1 86.88 250 PRO B CA 1
ATOM 4050 C C . PRO B 1 250 ? 11.57 -20.578 -0.245 1 86.88 250 PRO B C 1
ATOM 4052 O O . PRO B 1 250 ? 11.594 -20.719 0.979 1 86.88 250 PRO B O 1
ATOM 4055 N N . GLN B 1 251 ? 11.422 -21.562 -1.109 1 87.81 251 GLN B N 1
ATOM 4056 C CA . GLN B 1 251 ? 11.336 -22.938 -0.595 1 87.81 251 GLN B CA 1
ATOM 4057 C C . GLN B 1 251 ? 12.68 -23.391 -0.024 1 87.81 251 GLN B C 1
ATOM 4059 O O . GLN B 1 251 ? 12.75 -24.391 0.683 1 87.81 251 GLN B O 1
ATOM 4064 N N . ARG B 1 252 ? 13.641 -22.656 -0.277 1 90.56 252 ARG B N 1
ATOM 4065 C CA . ARG B 1 252 ? 14.945 -22.938 0.315 1 90.56 252 ARG B CA 1
ATOM 4066 C C . ARG B 1 252 ? 14.914 -22.734 1.827 1 90.56 252 ARG B C 1
ATOM 4068 O O . ARG B 1 252 ? 14.484 -21.688 2.311 1 90.56 252 ARG B O 1
ATOM 4075 N N . ALA B 1 253 ? 15.438 -23.547 2.576 1 86.19 253 ALA B N 1
ATOM 4076 C CA . ALA B 1 253 ? 15.258 -23.641 4.023 1 86.19 253 ALA B CA 1
ATOM 4077 C C . ALA B 1 253 ? 15.852 -22.406 4.723 1 86.19 253 ALA B C 1
ATOM 4079 O O . ALA B 1 253 ? 15.281 -21.906 5.691 1 86.19 253 ALA B O 1
ATOM 4080 N N . CYS B 1 254 ? 16.938 -21.906 4.176 1 93.06 254 CYS B N 1
ATOM 4081 C CA . CYS B 1 254 ? 17.672 -20.875 4.895 1 93.06 254 CYS B CA 1
ATOM 4082 C C . CYS B 1 254 ? 17.078 -19.5 4.605 1 93.06 254 CYS B C 1
ATOM 4084 O O . CYS B 1 254 ? 17.391 -18.516 5.293 1 93.06 254 CYS B O 1
ATOM 4086 N N . LEU B 1 255 ? 16.234 -19.391 3.699 1 96.06 255 LEU B N 1
ATOM 4087 C CA . LEU B 1 255 ? 15.875 -18.078 3.17 1 96.06 255 LEU B CA 1
ATOM 4088 C C . LEU B 1 255 ? 14.906 -17.359 4.105 1 96.06 255 LEU B C 1
ATOM 4090 O O . LEU B 1 255 ? 15.031 -16.156 4.332 1 96.06 255 LEU B O 1
ATOM 4094 N N . LEU B 1 256 ? 13.938 -18.125 4.676 1 96.69 256 LEU B N 1
ATOM 4095 C CA . LEU B 1 256 ? 12.953 -17.484 5.547 1 96.69 256 LEU B CA 1
ATOM 4096 C C . LEU B 1 256 ? 13.633 -16.797 6.73 1 96.69 256 LEU B C 1
ATOM 4098 O O . LEU B 1 256 ? 13.336 -15.648 7.043 1 96.69 256 LEU B O 1
ATOM 4102 N N . ALA B 1 257 ? 14.547 -17.516 7.34 1 96.81 257 ALA B N 1
ATOM 4103 C CA . ALA B 1 257 ? 15.258 -16.969 8.492 1 96.81 257 ALA B CA 1
ATOM 4104 C C . ALA B 1 257 ? 16.047 -15.719 8.117 1 96.81 257 ALA B C 1
ATOM 4106 O O . ALA B 1 257 ? 16.094 -14.758 8.883 1 96.81 257 ALA B O 1
ATOM 4107 N N . SER B 1 258 ? 16.688 -15.812 6.969 1 97.62 258 SER B N 1
ATOM 4108 C CA . SER B 1 258 ? 17.469 -14.664 6.492 1 97.62 258 SER B CA 1
ATOM 4109 C C . SER B 1 258 ? 16.562 -13.469 6.215 1 97.62 258 SER B C 1
ATOM 4111 O O . SER B 1 258 ? 16.891 -12.344 6.594 1 97.62 258 SER B O 1
ATOM 4113 N N . VAL B 1 259 ? 15.422 -13.656 5.574 1 98.44 259 VAL B N 1
ATOM 4114 C CA . VAL B 1 259 ? 14.469 -12.594 5.285 1 98.44 259 VAL B CA 1
ATOM 4115 C C . VAL B 1 259 ? 13.992 -11.953 6.59 1 98.44 259 VAL B C 1
ATOM 4117 O O . VAL B 1 259 ? 13.977 -10.727 6.715 1 98.44 259 VAL B O 1
ATOM 4120 N N . GLU B 1 260 ? 13.648 -12.766 7.57 1 98.12 260 GLU B N 1
ATOM 4121 C CA . GLU B 1 260 ? 13.172 -12.273 8.859 1 98.12 260 GLU B CA 1
ATOM 4122 C C . GLU B 1 260 ? 14.242 -11.445 9.562 1 98.12 260 GLU B C 1
ATOM 4124 O O . GLU B 1 260 ? 13.953 -10.383 10.117 1 98.12 260 GLU B O 1
ATOM 4129 N N . LYS B 1 261 ? 15.445 -11.984 9.539 1 97.69 261 LYS B N 1
ATOM 4130 C CA . LYS B 1 261 ? 16.562 -11.289 10.156 1 97.69 261 LYS B CA 1
ATOM 4131 C C . LYS B 1 261 ? 16.703 -9.875 9.602 1 97.69 261 LYS B C 1
ATOM 4133 O O . LYS B 1 261 ? 16.75 -8.906 10.367 1 97.69 261 LYS B O 1
ATOM 4138 N N . HIS B 1 262 ? 16.734 -9.758 8.305 1 97.62 262 HIS B N 1
ATOM 4139 C CA . HIS B 1 262 ? 16.953 -8.461 7.672 1 97.62 262 HIS B CA 1
ATOM 4140 C C . HIS B 1 262 ? 15.727 -7.57 7.781 1 97.62 262 HIS B C 1
ATOM 4142 O O . HIS B 1 262 ? 15.844 -6.348 7.887 1 97.62 262 HIS B O 1
ATOM 4148 N N . PHE B 1 263 ? 14.492 -8.188 7.805 1 98.56 263 PHE B N 1
ATOM 4149 C CA . PHE B 1 263 ? 13.266 -7.441 8.055 1 98.56 263 PHE B CA 1
ATOM 4150 C C . PHE B 1 263 ? 13.312 -6.777 9.43 1 98.56 263 PHE B C 1
ATOM 4152 O O . PHE B 1 263 ? 13.078 -5.574 9.555 1 98.56 263 PHE B O 1
ATOM 4159 N N . VAL B 1 264 ? 13.633 -7.543 10.438 1 98.06 264 VAL B N 1
ATOM 4160 C CA . VAL B 1 264 ? 13.68 -7.059 11.812 1 98.06 264 VAL B CA 1
ATOM 4161 C C . VAL B 1 264 ? 14.711 -5.938 11.93 1 98.06 264 VAL B C 1
ATOM 4163 O O . VAL B 1 264 ? 14.438 -4.898 12.539 1 98.06 264 VAL B O 1
ATOM 4166 N N . ALA B 1 265 ? 15.859 -6.168 11.305 1 97.06 265 ALA B N 1
ATOM 4167 C CA . ALA B 1 265 ? 16.906 -5.145 11.328 1 97.06 265 ALA B CA 1
ATOM 4168 C C . ALA B 1 265 ? 16.422 -3.861 10.656 1 97.06 265 ALA B C 1
ATOM 4170 O O . ALA B 1 265 ? 16.719 -2.76 11.125 1 97.06 265 ALA B O 1
ATOM 4171 N N . SER B 1 266 ? 15.719 -4.012 9.555 1 97.06 266 SER B N 1
ATOM 4172 C CA . SER B 1 266 ? 15.242 -2.863 8.789 1 97.06 266 SER B CA 1
ATOM 4173 C C . SER B 1 266 ? 14.172 -2.094 9.547 1 97.06 266 SER B C 1
ATOM 4175 O O . SER B 1 266 ? 14.18 -0.86 9.578 1 97.06 266 SER B O 1
ATOM 4177 N N . ILE B 1 267 ? 13.211 -2.803 10.156 1 97.25 267 ILE B N 1
ATOM 4178 C CA . ILE B 1 267 ? 12.117 -2.186 10.891 1 97.25 267 ILE B CA 1
ATOM 4179 C C . ILE B 1 267 ? 12.656 -1.531 12.164 1 97.25 267 ILE B C 1
ATOM 4181 O O . ILE B 1 267 ? 12.141 -0.502 12.602 1 97.25 267 ILE B O 1
ATOM 4185 N N . ASN B 1 268 ? 13.594 -2.207 12.758 1 96.62 268 ASN B N 1
ATOM 4186 C CA . ASN B 1 268 ? 14.344 -1.701 13.906 1 96.62 268 ASN B CA 1
ATOM 4187 C C . ASN B 1 268 ? 13.406 -1.292 15.047 1 96.62 268 ASN B C 1
ATOM 4189 O O . ASN B 1 268 ? 13.562 -0.214 15.617 1 96.62 268 ASN B O 1
ATOM 4193 N N . GLY B 1 269 ? 12.391 -2.031 15.305 1 92.88 269 GLY B N 1
ATOM 4194 C CA . GLY B 1 269 ? 11.516 -1.843 16.453 1 92.88 269 GLY B CA 1
ATOM 4195 C C . GLY B 1 269 ? 10.516 -0.716 16.266 1 92.88 269 GLY B C 1
ATOM 4196 O O . GLY B 1 269 ? 9.758 -0.397 17.172 1 92.88 269 GLY B O 1
ATOM 4197 N N . TYR B 1 270 ? 10.492 -0.098 15.141 1 93 270 TYR B N 1
ATOM 4198 C CA . TYR B 1 270 ? 9.602 1.025 14.883 1 93 270 TYR B CA 1
ATOM 4199 C C . TYR B 1 270 ? 8.141 0.576 14.891 1 93 270 TYR B C 1
ATOM 4201 O O . TYR B 1 270 ? 7.266 1.302 15.359 1 93 270 TYR B O 1
ATOM 4209 N N . VAL B 1 271 ? 7.883 -0.566 14.359 1 92.12 271 VAL B N 1
ATOM 4210 C CA . VAL B 1 271 ? 6.555 -1.175 14.352 1 92.12 271 VAL B CA 1
ATOM 4211 C C . VAL B 1 271 ? 6.582 -2.482 15.141 1 92.12 271 VAL B C 1
ATOM 4213 O O . VAL B 1 271 ? 7.5 -3.289 14.984 1 92.12 271 VAL B O 1
ATOM 4216 N N . ASP B 1 272 ? 5.609 -2.604 15.961 1 89.62 272 ASP B N 1
ATOM 4217 C CA . ASP B 1 272 ? 5.426 -3.887 16.625 1 89.62 272 ASP B CA 1
ATOM 4218 C C . ASP B 1 272 ? 4.625 -4.852 15.758 1 89.62 272 ASP B C 1
ATOM 4220 O O . ASP B 1 272 ? 3.451 -4.605 15.469 1 89.62 272 ASP B O 1
ATOM 4224 N N . VAL B 1 273 ? 5.293 -5.922 15.297 1 92.88 273 VAL B N 1
ATOM 4225 C CA . VAL B 1 273 ? 4.602 -6.895 14.453 1 92.88 273 VAL B CA 1
ATOM 4226 C C . VAL B 1 273 ? 4.363 -8.18 15.242 1 92.88 273 VAL B C 1
ATOM 4228 O O . VAL B 1 273 ? 5.09 -8.477 16.188 1 92.88 273 VAL B O 1
ATOM 4231 N N . PRO B 1 274 ? 3.334 -8.914 14.891 1 92.19 274 PRO B N 1
ATOM 4232 C CA . PRO B 1 274 ? 3.059 -10.164 15.609 1 92.19 274 PRO B CA 1
ATOM 4233 C C . PRO B 1 274 ? 4.113 -11.234 15.352 1 92.19 274 PRO B C 1
ATOM 4235 O O . PRO B 1 274 ? 4.883 -11.133 14.391 1 92.19 274 PRO B O 1
ATOM 4238 N N . SER B 1 275 ? 4.148 -12.195 16.281 1 92.19 275 SER B N 1
ATOM 4239 C CA . SER B 1 275 ? 4.984 -13.367 16.062 1 92.19 275 SER B CA 1
ATOM 4240 C C . SER B 1 275 ? 4.59 -14.086 14.766 1 92.19 275 SER B C 1
ATOM 4242 O O . SER B 1 275 ? 3.4 -14.242 14.477 1 92.19 275 SER B O 1
ATOM 4244 N N . GLY B 1 276 ? 5.574 -14.531 14.055 1 94.19 276 GLY B N 1
ATOM 4245 C CA . GLY B 1 276 ? 5.281 -15.211 12.805 1 94.19 276 GLY B CA 1
ATOM 4246 C C . GLY B 1 276 ? 4.738 -14.289 11.727 1 94.19 276 GLY B C 1
ATOM 4247 O O . GLY B 1 276 ? 3.904 -14.695 10.914 1 94.19 276 GLY B O 1
ATOM 4248 N N . TYR B 1 277 ? 5.137 -13.109 11.758 1 97.19 277 TYR B N 1
ATOM 4249 C CA . TYR B 1 277 ? 4.656 -12.078 10.836 1 97.19 277 TYR B CA 1
ATOM 4250 C C . TYR B 1 277 ? 4.965 -12.453 9.391 1 97.19 277 TYR B C 1
ATOM 4252 O O . TYR B 1 277 ? 4.16 -12.195 8.492 1 97.19 277 TYR B O 1
ATOM 4260 N N . ILE B 1 278 ? 6.117 -13.047 9.141 1 98.19 278 ILE B N 1
ATOM 4261 C CA . ILE B 1 278 ? 6.516 -13.547 7.836 1 98.19 278 ILE B CA 1
ATOM 4262 C C . ILE B 1 278 ? 6.535 -15.078 7.859 1 98.19 278 ILE B C 1
ATOM 4264 O O . ILE B 1 278 ? 7.168 -15.688 8.727 1 98.19 278 ILE B O 1
ATOM 4268 N N . ARG B 1 279 ? 5.797 -15.68 6.926 1 96.88 279 ARG B N 1
ATOM 4269 C CA . ARG B 1 279 ? 5.688 -17.125 6.859 1 96.88 279 ARG B CA 1
ATOM 4270 C C . ARG B 1 279 ? 5.82 -17.625 5.422 1 96.88 279 ARG B C 1
ATOM 4272 O O . ARG B 1 279 ? 5.703 -16.828 4.477 1 96.88 279 ARG B O 1
ATOM 4279 N N . LYS B 1 280 ? 6.098 -18.875 5.285 1 95.75 280 LYS B N 1
ATOM 4280 C CA . LYS B 1 280 ? 5.988 -19.531 3.98 1 95.75 280 LYS B CA 1
ATOM 4281 C C . LYS B 1 280 ? 4.543 -19.922 3.68 1 95.75 280 LYS B C 1
ATOM 4283 O O . LYS B 1 280 ? 3.742 -20.109 4.598 1 95.75 280 LYS B O 1
ATOM 4288 N N . SER B 1 281 ? 4.301 -20 2.449 1 94.62 281 SER B N 1
ATOM 4289 C CA . SER B 1 281 ? 2.961 -20.422 2.041 1 94.62 281 SER B CA 1
ATOM 4290 C C . SER B 1 281 ? 2.588 -21.766 2.646 1 94.62 281 SER B C 1
ATOM 4292 O O . SER B 1 281 ? 3.416 -22.672 2.705 1 94.62 281 SER B O 1
ATOM 4294 N N . ALA B 1 282 ? 1.325 -21.922 3.084 1 90.06 282 ALA B N 1
ATOM 4295 C CA . ALA B 1 282 ? 0.844 -23.141 3.725 1 90.06 282 ALA B CA 1
ATOM 4296 C C . ALA B 1 282 ? -0.07 -23.938 2.789 1 90.06 282 ALA B C 1
ATOM 4298 O O . ALA B 1 282 ? -0.67 -24.938 3.191 1 90.06 282 ALA B O 1
ATOM 4299 N N . LEU B 1 283 ? -0.203 -23.469 1.579 1 91.56 283 LEU B N 1
ATOM 4300 C CA . LEU B 1 283 ? -1.146 -24.109 0.665 1 91.56 283 LEU B CA 1
ATOM 4301 C C . LEU B 1 283 ? -0.476 -25.234 -0.106 1 91.56 283 LEU B C 1
ATOM 4303 O O . LEU B 1 283 ? 0.419 -25 -0.919 1 91.56 283 LEU B O 1
ATOM 4307 N N . SER B 1 284 ? -0.903 -26.391 0.125 1 82.31 284 SER B N 1
ATOM 4308 C CA . SER B 1 284 ? -0.254 -27.594 -0.369 1 82.31 284 SER B CA 1
ATOM 4309 C C . SER B 1 284 ? -0.495 -27.781 -1.863 1 82.31 284 SER B C 1
ATOM 4311 O O . SER B 1 284 ? 0.368 -28.297 -2.578 1 82.31 284 SER B O 1
ATOM 4313 N N . VAL B 1 285 ? -1.714 -27.422 -2.377 1 83.38 285 VAL B N 1
ATOM 4314 C CA . VAL B 1 285 ? -2.062 -27.609 -3.781 1 83.38 285 VAL B CA 1
ATOM 4315 C C . VAL B 1 285 ? -1.47 -26.484 -4.617 1 83.38 285 VAL B C 1
ATOM 4317 O O . VAL B 1 285 ? -1.399 -26.578 -5.848 1 83.38 285 VAL B O 1
ATOM 4320 N N . GLY B 1 286 ? -0.859 -25.438 -3.936 1 89.69 286 GLY B N 1
ATOM 4321 C CA . GLY B 1 286 ? -0.274 -24.281 -4.594 1 89.69 286 GLY B CA 1
ATOM 4322 C C . GLY B 1 286 ? -1.13 -23.031 -4.48 1 89.69 286 GLY B C 1
ATOM 4323 O O . GLY B 1 286 ? -2.336 -23.078 -4.73 1 89.69 286 GLY B O 1
ATOM 4324 N N . PRO B 1 287 ? -0.491 -21.984 -4.148 1 92.69 287 PRO B N 1
ATOM 4325 C CA . PRO B 1 287 ? -1.257 -20.766 -3.898 1 92.69 287 PRO B CA 1
ATOM 4326 C C . PRO B 1 287 ? -1.965 -20.234 -5.148 1 92.69 287 PRO B C 1
ATOM 4328 O O . PRO B 1 287 ? -3.062 -19.688 -5.055 1 92.69 287 PRO B O 1
ATOM 4331 N N . GLY B 1 288 ? -1.378 -20.484 -6.273 1 94.19 288 GLY B N 1
ATOM 4332 C CA . GLY B 1 288 ? -1.999 -20.047 -7.508 1 94.19 288 GLY B CA 1
ATOM 4333 C C . GLY B 1 288 ? -3.242 -20.828 -7.875 1 94.19 288 GLY B C 1
ATOM 4334 O O . GLY B 1 288 ? -4.238 -20.25 -8.32 1 94.19 288 GLY B O 1
ATOM 4335 N N . VAL B 1 289 ? -3.199 -22.109 -7.691 1 97 289 VAL B N 1
ATOM 4336 C CA . VAL B 1 289 ? -4.32 -22.984 -8.008 1 97 289 VAL B CA 1
ATOM 4337 C C . VAL B 1 289 ? -5.488 -22.703 -7.066 1 97 289 VAL B C 1
ATOM 4339 O O . VAL B 1 289 ? -6.598 -22.406 -7.516 1 97 289 VAL B O 1
ATOM 4342 N N . VAL B 1 290 ? -5.195 -22.688 -5.793 1 97.81 290 VAL B N 1
ATOM 4343 C CA . VAL B 1 290 ? -6.25 -22.406 -4.824 1 97.81 290 VAL B CA 1
ATOM 4344 C C . VAL B 1 290 ? -6.742 -20.969 -4.996 1 97.81 290 VAL B C 1
ATOM 4346 O O . VAL B 1 290 ? -7.934 -20.688 -4.828 1 97.81 290 VAL B O 1
ATOM 4349 N N . GLY B 1 291 ? -5.781 -20.094 -5.32 1 98.31 291 GLY B N 1
ATOM 4350 C CA . GLY B 1 291 ? -6.148 -18.719 -5.598 1 98.31 291 GLY B CA 1
ATOM 4351 C C . GLY B 1 291 ? -7.141 -18.578 -6.734 1 98.31 291 GLY B C 1
ATOM 4352 O O . GLY B 1 291 ? -8.117 -17.828 -6.625 1 98.31 291 GLY B O 1
ATOM 4353 N N . SER B 1 292 ? -6.902 -19.281 -7.812 1 98.62 292 SER B N 1
ATOM 4354 C CA . SER B 1 292 ? -7.828 -19.219 -8.938 1 98.62 292 SER B CA 1
ATOM 4355 C C . SER B 1 292 ? -9.195 -19.781 -8.555 1 98.62 292 SER B C 1
ATOM 4357 O O . SER B 1 292 ? -10.227 -19.266 -9 1 98.62 292 SER B O 1
ATOM 4359 N N . GLN B 1 293 ? -9.242 -20.797 -7.727 1 98.25 293 GLN B N 1
ATOM 4360 C CA . GLN B 1 293 ? -10.492 -21.359 -7.23 1 98.25 293 GLN B CA 1
ATOM 4361 C C . GLN B 1 293 ? -11.211 -20.375 -6.32 1 98.25 293 GLN B C 1
ATOM 4363 O O . GLN B 1 293 ? -12.445 -20.266 -6.352 1 98.25 293 GLN B O 1
ATOM 4368 N N . GLU B 1 294 ? -10.438 -19.656 -5.52 1 97.81 294 GLU B N 1
ATOM 4369 C CA . GLU B 1 294 ? -11.031 -18.641 -4.672 1 97.81 294 GLU B CA 1
ATOM 4370 C C . GLU B 1 294 ? -11.672 -17.531 -5.508 1 97.81 294 GLU B C 1
ATOM 4372 O O . GLU B 1 294 ? -12.758 -17.047 -5.18 1 97.81 294 GLU B O 1
ATOM 4377 N N . VAL B 1 295 ? -11 -17.125 -6.547 1 98.38 295 VAL B N 1
ATOM 4378 C CA . VAL B 1 295 ? -11.523 -16.109 -7.453 1 98.38 295 VAL B CA 1
ATOM 4379 C C . VAL B 1 295 ? -12.836 -16.594 -8.062 1 98.38 295 VAL B C 1
ATOM 4381 O O . VAL B 1 295 ? -13.797 -15.82 -8.172 1 98.38 295 VAL B O 1
ATOM 4384 N N . ALA B 1 296 ? -12.922 -17.875 -8.391 1 98.25 296 ALA B N 1
ATOM 4385 C CA . ALA B 1 296 ? -14.156 -18.469 -8.914 1 98.25 296 ALA B CA 1
ATOM 4386 C C . ALA B 1 296 ? -15.266 -18.438 -7.871 1 98.25 296 ALA B C 1
ATOM 4388 O O . ALA B 1 296 ? -16.406 -18.078 -8.18 1 98.25 296 ALA B O 1
ATOM 4389 N N . TYR B 1 297 ? -14.906 -18.844 -6.723 1 96.81 297 TYR B N 1
ATOM 4390 C CA . TYR B 1 297 ? -15.852 -18.875 -5.617 1 96.81 297 TYR B CA 1
ATOM 4391 C C . TYR B 1 297 ? -16.469 -17.5 -5.379 1 96.81 297 TYR B C 1
ATOM 4393 O O . TYR B 1 297 ? -17.688 -17.391 -5.223 1 96.81 297 TYR B O 1
ATOM 4401 N N . ARG B 1 298 ? -15.688 -16.516 -5.406 1 96.44 298 ARG B N 1
ATOM 4402 C CA . ARG B 1 298 ? -16.156 -15.156 -5.195 1 96.44 298 ARG B CA 1
ATOM 4403 C C . ARG B 1 298 ? -17.047 -14.695 -6.348 1 96.44 298 ARG B C 1
ATOM 4405 O O . ARG B 1 298 ? -18.031 -13.992 -6.129 1 96.44 298 ARG B O 1
ATOM 4412 N N . ALA B 1 299 ? -16.625 -15.008 -7.531 1 96.62 299 ALA B N 1
ATOM 4413 C CA . ALA B 1 299 ? -17.438 -14.648 -8.695 1 96.62 299 ALA B CA 1
ATOM 4414 C C . ALA B 1 299 ? -18.828 -15.258 -8.602 1 96.62 299 ALA B C 1
ATOM 4416 O O . ALA B 1 299 ? -19.828 -14.602 -8.922 1 96.62 299 ALA B O 1
ATOM 4417 N N . TYR B 1 300 ? -18.891 -16.484 -8.188 1 95.56 300 TYR B N 1
ATOM 4418 C CA . TYR B 1 300 ? -20.156 -17.188 -8.039 1 95.56 300 TYR B CA 1
ATOM 4419 C C . TYR B 1 300 ? -21.062 -16.484 -7.043 1 95.56 300 TYR B C 1
ATOM 4421 O O . TYR B 1 300 ? -22.25 -16.281 -7.312 1 95.56 300 TYR B O 1
ATOM 4429 N N . HIS B 1 301 ? -20.547 -16.016 -5.938 1 93.12 301 HIS B N 1
ATOM 4430 C CA . HIS B 1 301 ? -21.359 -15.461 -4.855 1 93.12 301 HIS B CA 1
ATOM 4431 C C . HIS B 1 301 ? -21.688 -13.992 -5.113 1 93.12 301 HIS B C 1
ATOM 4433 O O . HIS B 1 301 ? -22.656 -13.469 -4.57 1 93.12 301 HIS B O 1
ATOM 4439 N N . SER B 1 302 ? -20.859 -13.281 -5.797 1 87.56 302 SER B N 1
ATOM 4440 C CA . SER B 1 302 ? -21.156 -11.898 -6.16 1 87.56 302 SER B CA 1
ATOM 4441 C C . SER B 1 302 ? -22.344 -11.82 -7.109 1 87.56 302 SER B C 1
ATOM 4443 O O . SER B 1 302 ? -23.078 -10.828 -7.125 1 87.56 302 SER B O 1
ATOM 4445 N N . LYS B 1 303 ? -22.531 -12.789 -7.934 1 81.5 303 LYS B N 1
ATOM 4446 C CA . LYS B 1 303 ? -23.656 -12.812 -8.867 1 81.5 303 LYS B CA 1
ATOM 4447 C C . LYS B 1 303 ? -24.953 -13.188 -8.164 1 81.5 303 LYS B C 1
ATOM 4449 O O . LYS B 1 303 ? -26.031 -12.719 -8.547 1 81.5 303 LYS B O 1
ATOM 4454 N N . GLN B 1 304 ? -24.859 -14.023 -7.152 1 69.5 304 GLN B N 1
ATOM 4455 C CA . GLN B 1 304 ? -26.062 -14.438 -6.434 1 69.5 304 GLN B CA 1
ATOM 4456 C C . GLN B 1 304 ? -26.594 -13.312 -5.555 1 69.5 304 GLN B C 1
ATOM 4458 O O . GLN B 1 304 ? -27.781 -13.297 -5.211 1 69.5 304 GLN B O 1
ATOM 4463 N N . GLY B 1 305 ? -25.828 -12.297 -5.094 1 57.94 305 GLY B N 1
ATOM 4464 C CA . GLY B 1 305 ? -26.281 -11.234 -4.211 1 57.94 305 GLY B CA 1
ATOM 4465 C C . GLY B 1 305 ? -26.641 -9.961 -4.949 1 57.94 305 GLY B C 1
ATOM 4466 O O . GLY B 1 305 ? -26.25 -9.773 -6.105 1 57.94 305 GLY B O 1
#